Protein AF-A0A177EKV1-F1 (afdb_monomer)

Nearest PDB structures (foldseek):
  8fbn-assembly1_E  TM=3.295E-01  e=5.746E+00  synthetic construct

Foldseek 3Di:
DPFDAFAADLVVRDTHQDDDPPVFAAFCLVVLVVLQCQQQQDPVVRWGHLPLQADADPLSVVLCVVHTHPLDDDFSLSSNSSSNQQWQQPDLLFFALDCPPVTRDGGFDFLLNSLVSCCSRGPVPPPLSVVLSVLLLCQQVVDQFRDPVNVVSNLVSSLCVSLSSHPDNQKHKDADDWGWDAGPSRGIGIFHAQPPWIWIWADPDPPDPWIKIKTWGGDDCPVVDSRHGTYIDIDIPCSVLVCVVDPVLVVLVVQLVVLVPPPDPVSVVSNLVSQAVNQSSCCSNPVDGDLLVVLLVVLVVPQQDCVSLVRSYDLVHLLSLLSNLLSNLVVCVPPDLVVLVVCALPRPSLVVNLVSCVVDPCVRPRNVVSNVNSCPQVVSCCRSHVPNPPVVVVVPPPPPPDDDDDDDD

Mean predicted aligned error: 9.79 Å

Secondary structure (DSSP, 8-state):
---PPPEEETTTTEEE------SS---HHHHHHHHHHHHHEETTTTEE--TTSSB--HHHHHHHHH---TTS---HHHHHHHHHHHTT-S-TTS-EEE-GGG--EEEPP-HHHHHHHHHHHHBTT-HHHHHHHHHHHHHHHT-SS--HHHHHHHHHHHHHHHHHH-SS--EEEEES-EEEEE-TTS-EEEEE-SSSPEEEEEESSTT-S-EEEEEE----TTS--TTPPPPEEEEE-HHHH--TT-HHHHHHHHHHHHTSS--SHHHHHHHHHHHHHHHHHHHHHHS----HHHHHHHHHTTSS-GGGGGGSS-TT-HHHHHHHHHHHHHHHTTS-HHHHHHH-TTSHHHHHHHHHHHTS-TTSHHHHHHHHTTTTTSSTTTTT-TTTTTTHHHHTSSSSSS-------

Sequence (409 aa):
SRGFMPLYNRKKDEFVDAKFDREDYIIIEPALLCLFFLFTFDSNTGRHDISHLPSPSKELKKFFAKYSDPLQVMDYTMHREWHRVVEDLPNKDISYCSNLFDSRNEIQFGLLNMIYVIREIAGKNDTELNEKIKSMESIIDSSKNISEPGKNSILMNIQEICTYLSKNKKIKIQCKSFFTKKLKNGLMDTSIYYSPTFQIIYKKKEKDAGSVVIELFGPNNEDGDPDHNGNIKCEVSENMLRNRDSVAKKTLRDIKKKYIEPKSYIGYIMRQYTDLYLNKISYAIKGKYRFTKRIQSILDSGYINPNGLLLCGNLETLQYKAEIIEIFLKKNQSYTESYRNAIGKNNPMVQFTRNLVGSVPINEYSVKEKFQSSGIYDGKYKDWYPWVEQDVSADTSDENSESSNSDSE

Radius of gyration: 25.05 Å; Cα contacts (8 Å, |Δi|>4): 564; chains: 1; bounding box: 74×49×74 Å

pLDDT: mean 80.66, std 15.41, range [30.34, 97.88]

Solvent-accessible surface area (backbone atoms only — not comparable to full-atom values): 23592 Å² total; per-residue (Å²): 128,96,64,65,72,65,48,46,31,60,93,77,73,42,71,48,81,65,96,62,94,61,87,80,55,39,65,52,65,63,54,53,51,56,47,49,54,56,25,19,36,32,85,86,82,64,30,50,51,66,88,80,36,83,41,60,29,74,52,50,50,54,45,46,72,75,62,26,56,78,80,59,77,88,38,67,64,55,51,58,59,47,43,63,50,69,36,40,57,101,50,86,81,47,38,41,75,37,71,60,93,93,24,42,36,60,62,40,76,24,62,54,34,52,48,45,51,49,31,61,38,30,25,64,85,36,64,73,59,51,52,43,49,51,54,40,49,57,49,55,73,71,34,83,70,68,49,72,71,50,50,52,50,42,51,50,37,53,36,50,48,54,28,64,56,16,69,50,62,50,52,45,70,47,67,83,56,68,47,65,45,73,45,85,77,66,49,74,35,38,41,50,39,48,73,56,45,40,35,43,37,38,34,91,42,93,86,46,90,28,36,40,36,40,35,40,28,20,40,72,75,85,76,73,57,89,83,50,28,30,47,77,48,79,47,64,37,62,67,63,68,62,48,84,76,28,70,67,58,48,52,37,51,51,53,31,62,75,24,69,78,47,90,45,73,68,30,47,53,52,28,45,52,30,54,47,52,53,32,47,52,39,22,76,68,65,80,46,72,67,42,64,69,52,51,49,56,54,58,68,72,68,53,74,67,57,69,63,61,69,66,55,57,60,78,84,37,56,68,54,45,42,51,52,45,25,54,53,41,58,72,54,60,84,52,52,72,70,55,55,62,68,57,36,65,81,30,51,41,50,42,51,48,41,51,52,51,70,72,44,70,55,83,37,66,50,45,32,65,68,38,51,86,32,53,71,78,66,65,83,46,38,84,66,45,64,71,73,58,63,72,56,66,64,76,65,64,77,80,75,83,82,85,87,86,86,89,86,132

Structure (mmCIF, N/CA/C/O backbone):
data_AF-A0A177EKV1-F1
#
_entry.id   AF-A0A177EKV1-F1
#
loop_
_atom_site.group_PDB
_atom_site.id
_atom_site.type_symbol
_atom_site.label_atom_id
_atom_site.label_alt_id
_atom_site.label_comp_id
_atom_site.label_asym_id
_atom_site.label_entity_id
_atom_site.label_seq_id
_atom_site.pdbx_PDB_ins_code
_atom_site.Cartn_x
_atom_site.Cartn_y
_atom_site.Cartn_z
_atom_site.occupancy
_atom_site.B_iso_or_equiv
_atom_site.auth_seq_id
_atom_site.auth_comp_id
_atom_site.auth_asym_id
_atom_site.auth_atom_id
_atom_site.pdbx_PDB_model_num
ATOM 1 N N . SER A 1 1 ? 0.338 11.867 -5.397 1.00 33.91 1 SER A N 1
ATOM 2 C CA . SER A 1 1 ? -0.257 12.440 -6.617 1.00 33.91 1 SER A CA 1
ATOM 3 C C . SER A 1 1 ? -1.756 12.362 -6.456 1.00 33.91 1 SER A C 1
ATOM 5 O O . SER A 1 1 ? -2.237 11.276 -6.159 1.00 33.91 1 SER A O 1
ATOM 7 N N . ARG A 1 2 ? -2.464 13.490 -6.579 1.00 42.97 2 ARG A N 1
ATOM 8 C CA . ARG A 1 2 ? -3.912 13.472 -6.821 1.00 42.97 2 ARG A CA 1
ATOM 9 C C . ARG A 1 2 ? -4.086 12.867 -8.205 1.00 42.97 2 ARG A C 1
ATOM 11 O O . ARG A 1 2 ? -3.442 13.327 -9.140 1.00 42.97 2 ARG A O 1
ATOM 18 N N . GLY A 1 3 ? -4.766 11.741 -8.282 1.00 49.38 3 GLY A N 1
ATOM 19 C CA . GLY A 1 3 ? -4.924 11.002 -9.518 1.00 49.38 3 GLY A CA 1
ATOM 20 C C . GLY A 1 3 ? -6.193 10.193 -9.409 1.00 49.38 3 GLY A C 1
ATOM 21 O O . GLY A 1 3 ? -6.426 9.547 -8.388 1.00 49.38 3 GLY A O 1
ATOM 22 N N . PHE A 1 4 ? -7.002 10.271 -10.453 1.00 62.47 4 PHE A N 1
ATOM 23 C CA . PHE A 1 4 ? -8.220 9.501 -10.615 1.00 62.47 4 PHE A CA 1
ATOM 24 C C . PHE A 1 4 ? -7.896 8.013 -10.417 1.00 62.47 4 PHE A C 1
ATOM 26 O O . PHE A 1 4 ? -7.052 7.451 -11.117 1.00 62.47 4 PHE A O 1
ATOM 33 N N . MET A 1 5 ? -8.510 7.378 -9.421 1.00 73.56 5 MET A N 1
ATOM 34 C CA . MET A 1 5 ? -8.426 5.929 -9.254 1.00 73.56 5 MET A CA 1
ATOM 35 C C . MET A 1 5 ? -9.727 5.318 -9.778 1.00 73.56 5 MET A C 1
ATOM 37 O O . MET A 1 5 ? -10.796 5.813 -9.401 1.00 73.56 5 MET A O 1
ATOM 41 N N . PRO A 1 6 ? -9.678 4.282 -10.628 1.00 74.31 6 PRO A N 1
ATOM 42 C CA . PRO A 1 6 ? -10.875 3.572 -11.041 1.00 74.31 6 PRO A CA 1
ATOM 43 C C . PRO A 1 6 ? -11.509 2.892 -9.828 1.00 74.31 6 PRO A C 1
ATOM 45 O O . PRO A 1 6 ? -10.824 2.534 -8.866 1.00 74.31 6 PRO A O 1
ATOM 48 N N . LEU A 1 7 ? -12.827 2.730 -9.874 1.00 78.94 7 LEU A N 1
ATOM 49 C CA . LEU A 1 7 ? -13.596 2.102 -8.802 1.00 78.94 7 LEU A CA 1
ATOM 50 C C . LEU A 1 7 ? -13.485 0.582 -8.907 1.00 78.94 7 LEU A C 1
ATOM 52 O O . LEU A 1 7 ? -13.603 0.045 -10.008 1.00 78.94 7 LEU A O 1
ATOM 56 N N . TYR A 1 8 ? -13.296 -0.124 -7.793 1.00 85.44 8 TYR A N 1
ATOM 57 C CA . TYR A 1 8 ? -13.267 -1.584 -7.804 1.00 85.44 8 TYR A CA 1
ATOM 58 C C . TYR A 1 8 ? -14.633 -2.196 -7.471 1.00 85.44 8 TYR A C 1
ATOM 60 O O . TYR A 1 8 ? -15.162 -2.045 -6.372 1.00 85.44 8 TYR A O 1
ATOM 68 N N . ASN A 1 9 ? -15.178 -2.986 -8.396 1.00 83.62 9 ASN A N 1
ATOM 69 C CA . ASN A 1 9 ? -16.368 -3.790 -8.151 1.00 83.62 9 ASN A CA 1
ATOM 70 C C . ASN A 1 9 ? -15.964 -5.202 -7.707 1.00 83.62 9 ASN A C 1
ATOM 72 O O . ASN A 1 9 ? -15.544 -6.032 -8.519 1.00 83.62 9 ASN A O 1
ATOM 76 N N . ARG A 1 10 ? -16.139 -5.513 -6.416 1.00 88.25 10 ARG A N 1
ATOM 77 C CA . ARG A 1 10 ? -15.738 -6.814 -5.860 1.00 88.25 10 ARG A CA 1
ATOM 78 C C . ARG A 1 10 ? -16.600 -7.971 -6.361 1.00 88.25 10 ARG A C 1
ATOM 80 O O . ARG A 1 10 ? -16.092 -9.083 -6.481 1.00 88.25 10 ARG A O 1
ATOM 87 N N . LYS A 1 11 ? -17.883 -7.739 -6.663 1.00 85.94 11 LYS A N 1
ATOM 88 C CA . LYS A 1 11 ? -18.795 -8.786 -7.169 1.00 85.94 11 LYS A CA 1
ATOM 89 C C . LYS A 1 11 ? -18.383 -9.282 -8.555 1.00 85.94 11 LYS A C 1
ATOM 91 O O . LYS A 1 11 ? -18.498 -10.473 -8.827 1.00 85.94 11 LYS A O 1
ATOM 96 N N . LYS A 1 12 ? -17.921 -8.371 -9.412 1.00 86.75 12 LYS A N 1
ATOM 97 C CA . LYS A 1 12 ? -17.488 -8.664 -10.785 1.00 86.75 12 LYS A CA 1
ATOM 98 C C . LYS A 1 12 ? -15.976 -8.890 -10.918 1.00 86.75 12 LYS A C 1
ATOM 100 O O . LYS A 1 12 ? -15.526 -9.355 -11.957 1.00 86.75 12 LYS A O 1
ATOM 105 N N . ASP A 1 13 ? -15.211 -8.596 -9.866 1.00 87.50 13 ASP A N 1
ATOM 106 C CA . ASP A 1 13 ? -13.741 -8.601 -9.849 1.00 87.50 13 ASP A CA 1
ATOM 107 C C . ASP A 1 13 ? -13.113 -7.715 -10.943 1.00 87.50 13 ASP A C 1
ATOM 109 O O . ASP A 1 13 ? -12.067 -8.036 -11.513 1.00 87.50 13 ASP A O 1
ATOM 113 N N . GLU A 1 14 ? -13.742 -6.571 -11.220 1.00 86.12 14 GLU A N 1
ATOM 114 C CA . GLU A 1 14 ? -13.343 -5.643 -12.280 1.00 86.12 14 GLU A CA 1
ATOM 115 C C . GLU A 1 14 ? -13.196 -4.209 -11.765 1.00 86.12 14 GLU A C 1
ATOM 117 O O . GLU A 1 14 ? -13.757 -3.835 -10.733 1.00 86.12 14 GLU A O 1
ATOM 122 N N . PHE A 1 15 ? -12.427 -3.408 -12.499 1.00 83.81 15 PHE A N 1
ATOM 123 C CA . PHE A 1 15 ? -12.353 -1.969 -12.287 1.00 83.81 15 PHE A CA 1
ATOM 124 C C . PHE A 1 15 ? -13.282 -1.272 -13.272 1.00 83.81 15 PHE A C 1
ATOM 126 O O . PHE A 1 15 ? -13.261 -1.584 -14.460 1.00 83.81 15 PHE A O 1
ATOM 133 N N . VAL A 1 16 ? -14.076 -0.333 -12.770 1.00 79.00 16 VAL A N 1
ATOM 134 C CA . VAL A 1 16 ? -14.963 0.498 -13.580 1.00 79.00 16 VAL A CA 1
ATOM 135 C C . VAL A 1 16 ? -14.207 1.771 -13.940 1.00 79.00 16 VAL A C 1
ATOM 137 O O . VAL A 1 16 ? -13.865 2.570 -13.062 1.00 79.00 16 VAL A O 1
ATOM 140 N N . ASP A 1 17 ? -13.919 1.922 -15.232 1.00 71.19 17 ASP A N 1
ATOM 141 C CA . ASP A 1 17 ? -13.313 3.121 -15.800 1.00 71.19 17 ASP A CA 1
ATOM 142 C C . ASP A 1 17 ? -14.410 4.153 -16.045 1.00 71.19 17 ASP A C 1
ATOM 144 O O . ASP A 1 17 ? -15.169 4.073 -17.007 1.00 71.19 17 ASP A O 1
ATOM 148 N N . ALA A 1 18 ? -14.554 5.080 -15.109 1.00 63.03 18 ALA A N 1
ATOM 149 C CA . ALA A 1 18 ? -15.446 6.209 -15.269 1.00 63.03 18 ALA A CA 1
ATOM 150 C C . ALA A 1 18 ? -14.742 7.472 -14.774 1.00 63.03 18 ALA A C 1
ATOM 152 O O . ALA A 1 18 ? -14.060 7.481 -13.741 1.00 63.03 18 ALA A O 1
ATOM 153 N N . LYS A 1 19 ? -14.876 8.535 -15.568 1.00 57.53 19 LYS A N 1
ATOM 154 C CA . LYS A 1 19 ? -14.321 9.853 -15.281 1.00 57.53 19 LYS A CA 1
ATOM 155 C C . LYS A 1 19 ? -15.137 10.472 -14.147 1.00 57.53 19 LYS A C 1
ATOM 157 O O . LYS A 1 19 ? -16.243 10.950 -14.366 1.00 57.53 19 LYS A O 1
ATOM 162 N N . PHE A 1 20 ? -14.602 10.429 -12.932 1.00 58.38 20 PHE A N 1
ATOM 163 C CA . PHE A 1 20 ? -15.187 11.121 -11.785 1.00 58.38 20 PHE A CA 1
ATOM 164 C C . PHE A 1 20 ? -14.245 12.216 -11.339 1.00 58.38 20 PHE A C 1
ATOM 166 O O . PHE A 1 20 ? -13.149 11.890 -10.883 1.00 58.38 20 PHE A O 1
ATOM 173 N N . ASP A 1 21 ? -14.679 13.472 -11.404 1.00 50.47 21 ASP A N 1
ATOM 174 C CA . ASP A 1 21 ? -13.998 14.573 -10.727 1.00 50.47 21 ASP A CA 1
ATOM 175 C C . ASP A 1 21 ? -14.014 14.308 -9.219 1.00 50.47 21 ASP A C 1
ATOM 177 O O . ASP A 1 21 ? -14.941 14.646 -8.492 1.00 50.47 21 ASP A O 1
ATOM 181 N N . ARG A 1 22 ? -12.965 13.632 -8.743 1.00 52.59 22 ARG A N 1
ATOM 182 C CA . ARG A 1 22 ? -12.623 13.528 -7.321 1.00 52.59 22 ARG A CA 1
ATOM 183 C C . ARG A 1 22 ? -11.670 14.659 -6.939 1.00 52.59 22 ARG A C 1
ATOM 185 O O . ARG A 1 22 ? -10.729 14.433 -6.179 1.00 52.59 22 ARG A O 1
ATOM 192 N N . GLU A 1 23 ? -11.829 15.839 -7.539 1.00 42.94 23 GLU A N 1
ATOM 193 C CA . GLU A 1 23 ? -10.913 16.963 -7.314 1.00 42.94 23 GLU A CA 1
ATOM 194 C C . GLU A 1 23 ? -10.961 17.458 -5.857 1.00 42.94 23 GLU A C 1
ATOM 196 O O . GLU A 1 23 ? -9.945 17.952 -5.354 1.00 42.94 23 GLU A O 1
ATOM 201 N N . ASP A 1 24 ? -12.058 17.164 -5.147 1.00 41.19 24 ASP A N 1
ATOM 202 C CA . ASP A 1 24 ? -12.333 17.716 -3.819 1.00 41.19 24 ASP A CA 1
ATOM 203 C C . ASP A 1 24 ? -12.223 16.707 -2.650 1.00 41.19 24 ASP A C 1
ATOM 205 O O . ASP A 1 24 ? -11.981 17.095 -1.508 1.00 41.19 24 ASP A O 1
ATOM 209 N N . TYR A 1 25 ? -12.271 15.390 -2.890 1.00 50.91 25 TYR A N 1
ATOM 210 C CA . TYR A 1 25 ? -12.388 14.400 -1.804 1.00 50.91 25 TYR A CA 1
ATOM 211 C C . TYR A 1 25 ? -11.079 13.665 -1.498 1.00 50.91 25 TYR A C 1
ATOM 213 O O . TYR A 1 25 ? -10.443 13.059 -2.366 1.00 50.91 25 TYR A O 1
ATOM 221 N N . ILE A 1 26 ? -10.670 13.659 -0.227 1.00 52.62 26 ILE A N 1
ATOM 222 C CA . ILE A 1 26 ? -9.514 12.873 0.208 1.00 52.62 26 ILE A CA 1
ATOM 223 C C . ILE A 1 26 ? -9.880 11.413 0.450 1.00 52.62 26 ILE A C 1
ATOM 225 O O . ILE A 1 26 ? -10.879 11.063 1.059 1.00 52.62 26 ILE A O 1
ATOM 229 N N . ILE A 1 27 ? -8.994 10.543 -0.011 1.00 68.19 27 ILE A N 1
ATOM 230 C CA . ILE A 1 27 ? -9.183 9.102 -0.076 1.00 68.19 27 ILE A CA 1
ATOM 231 C C . ILE A 1 27 ? -8.614 8.483 1.218 1.00 68.19 27 ILE A C 1
ATOM 233 O O . ILE A 1 27 ? -7.426 8.638 1.516 1.00 68.19 27 ILE A O 1
ATOM 237 N N . ILE A 1 28 ? -9.441 7.787 2.003 1.00 80.94 28 ILE A N 1
ATOM 238 C CA . ILE A 1 28 ? -9.045 7.081 3.242 1.00 80.94 28 ILE A CA 1
ATOM 239 C C . ILE A 1 28 ? -8.180 5.857 2.937 1.00 80.94 28 ILE A C 1
ATOM 241 O O . ILE A 1 28 ? -7.329 5.443 3.728 1.00 80.94 28 ILE A O 1
ATOM 245 N N . GLU A 1 29 ? -8.346 5.314 1.742 1.00 87.19 29 GLU A N 1
ATOM 246 C CA . GLU A 1 29 ? -7.673 4.144 1.222 1.00 87.19 29 GLU A CA 1
ATOM 247 C C . GLU A 1 29 ? -6.134 4.328 1.261 1.00 87.19 29 GLU A C 1
ATOM 249 O O . GLU A 1 29 ? -5.471 3.500 1.889 1.00 87.19 29 GLU A O 1
ATOM 254 N N . PRO A 1 30 ? -5.519 5.416 0.742 1.00 82.38 30 PRO A N 1
ATOM 255 C CA . PRO A 1 30 ? -4.112 5.746 0.974 1.00 82.38 30 PRO A CA 1
ATOM 256 C C . PRO A 1 30 ? -3.667 5.817 2.442 1.00 82.38 30 PRO A C 1
ATOM 258 O O . PRO A 1 30 ? -2.562 5.360 2.739 1.00 82.38 30 PRO A O 1
ATOM 261 N N . ALA A 1 31 ? -4.475 6.351 3.371 1.00 83.06 31 ALA A N 1
ATOM 262 C CA . ALA A 1 31 ? -4.112 6.341 4.798 1.00 83.06 31 ALA A CA 1
ATOM 263 C C . ALA A 1 31 ? -4.023 4.916 5.329 1.00 83.06 31 ALA A C 1
ATOM 265 O O . ALA A 1 31 ? -3.062 4.577 6.022 1.00 83.06 31 ALA A O 1
ATOM 266 N N . LEU A 1 32 ? -5.004 4.081 4.982 1.00 91.69 32 LEU A N 1
ATOM 267 C CA . LEU A 1 32 ? -4.995 2.671 5.342 1.00 91.69 32 LEU A CA 1
ATOM 268 C C . LEU A 1 32 ? -3.767 1.970 4.744 1.00 91.69 32 LEU A C 1
ATOM 270 O O . LEU A 1 32 ? -3.116 1.206 5.449 1.00 91.69 32 LEU A O 1
ATOM 274 N N . LEU A 1 33 ? -3.369 2.283 3.507 1.00 91.75 33 LEU A N 1
ATOM 275 C CA . LEU A 1 33 ? -2.145 1.732 2.913 1.00 91.75 33 LEU A CA 1
ATOM 276 C C . LEU A 1 33 ? -0.897 2.113 3.721 1.00 91.75 33 LEU A C 1
ATOM 278 O O . LEU A 1 33 ? -0.105 1.244 4.092 1.00 91.75 33 LEU A O 1
ATOM 282 N N . CYS A 1 34 ? -0.731 3.400 4.043 1.00 87.88 34 CYS A N 1
ATOM 283 C CA . CYS A 1 34 ? 0.380 3.864 4.876 1.00 87.88 34 CYS A CA 1
ATOM 284 C C . CYS A 1 34 ? 0.379 3.184 6.254 1.00 87.88 34 CYS A C 1
ATOM 286 O O . CYS A 1 34 ? 1.433 2.767 6.736 1.00 87.88 34 CYS A O 1
ATOM 288 N N . LEU A 1 35 ? -0.796 3.019 6.865 1.00 91.19 35 LEU A N 1
ATOM 289 C CA . LEU A 1 35 ? -0.960 2.315 8.134 1.00 91.19 35 LEU A CA 1
ATOM 290 C C . LEU A 1 35 ? -0.526 0.857 8.051 1.00 91.19 35 LEU A C 1
ATOM 292 O O . LEU A 1 35 ? 0.246 0.399 8.890 1.00 91.19 35 LEU A O 1
ATOM 296 N N . PHE A 1 36 ? -0.961 0.137 7.021 1.00 94.75 36 PHE A N 1
ATOM 297 C CA . PHE A 1 36 ? -0.573 -1.254 6.831 1.00 94.75 36 PHE A CA 1
ATOM 298 C C . PHE A 1 36 ? 0.917 -1.402 6.544 1.00 94.75 36 PHE A C 1
ATOM 300 O O . PHE A 1 36 ? 1.527 -2.355 7.030 1.00 94.75 36 PHE A O 1
ATOM 307 N N . PHE A 1 37 ? 1.553 -0.455 5.852 1.00 91.94 37 PHE A N 1
ATOM 308 C CA . PHE A 1 37 ? 3.011 -0.454 5.754 1.00 91.94 37 PHE A CA 1
ATOM 309 C C . PHE A 1 37 ? 3.686 -0.309 7.120 1.00 91.94 37 PHE A C 1
ATOM 311 O O . PHE A 1 37 ? 4.661 -1.015 7.373 1.00 91.94 37 PHE A O 1
ATOM 318 N N . LEU A 1 38 ? 3.156 0.515 8.029 1.00 90.75 38 LEU A N 1
ATOM 319 C CA . LEU A 1 38 ? 3.673 0.599 9.399 1.00 90.75 38 LEU A CA 1
ATOM 320 C C . LEU A 1 38 ? 3.415 -0.681 10.203 1.00 90.75 38 LEU A C 1
ATOM 322 O O . LEU A 1 38 ? 4.320 -1.156 10.888 1.00 90.75 38 LEU A O 1
ATOM 326 N N . PHE A 1 39 ? 2.214 -1.257 10.104 1.00 94.44 39 PHE A N 1
ATOM 327 C CA . PHE A 1 39 ? 1.842 -2.461 10.849 1.00 94.44 39 PHE A CA 1
ATOM 328 C C . PHE A 1 39 ? 2.654 -3.686 10.439 1.00 94.44 39 PHE A C 1
ATOM 330 O O . PHE A 1 39 ? 2.922 -4.561 11.258 1.00 94.44 39 PHE A O 1
ATOM 337 N N . THR A 1 40 ? 3.050 -3.761 9.176 1.00 95.06 40 THR A N 1
ATOM 338 C CA . THR A 1 40 ? 3.695 -4.951 8.613 1.00 95.06 40 THR A CA 1
ATOM 339 C C . THR A 1 40 ? 5.206 -4.832 8.532 1.00 95.06 40 THR A C 1
ATOM 341 O O . THR A 1 40 ? 5.881 -5.834 8.328 1.00 95.06 40 THR A O 1
ATOM 344 N N . PHE A 1 41 ? 5.776 -3.635 8.682 1.00 91.75 41 PHE A N 1
ATOM 345 C CA . PHE A 1 41 ? 7.217 -3.463 8.547 1.00 91.75 41 PHE A CA 1
ATOM 346 C C . PHE A 1 41 ? 7.981 -4.161 9.680 1.00 91.75 41 PHE A C 1
ATOM 348 O O . PHE A 1 41 ? 7.934 -3.758 10.846 1.00 91.75 41 PHE A O 1
ATOM 355 N N . ASP A 1 42 ? 8.756 -5.179 9.318 1.00 88.94 42 ASP A N 1
ATOM 356 C CA . ASP A 1 42 ? 9.686 -5.845 10.210 1.00 88.94 42 ASP A CA 1
ATOM 357 C C . ASP A 1 42 ? 11.066 -5.188 10.112 1.00 88.94 42 ASP A C 1
ATOM 359 O O . ASP A 1 42 ? 11.789 -5.290 9.119 1.00 88.94 42 ASP A O 1
ATOM 363 N N . SER A 1 43 ? 11.463 -4.528 11.197 1.00 81.75 43 SER A N 1
ATOM 364 C CA . SER A 1 43 ? 12.748 -3.838 11.272 1.00 81.75 43 SER A CA 1
ATOM 365 C C . SER A 1 43 ? 13.967 -4.770 11.297 1.00 81.75 43 SER A C 1
ATOM 367 O O . SER A 1 43 ? 15.078 -4.286 11.068 1.00 81.75 43 SER A O 1
ATOM 369 N N . ASN A 1 44 ? 13.774 -6.065 11.580 1.00 82.50 44 ASN A N 1
ATOM 370 C CA . ASN A 1 44 ? 14.842 -7.065 11.611 1.00 82.50 44 ASN A CA 1
ATOM 371 C C . ASN A 1 44 ? 15.172 -7.558 10.201 1.00 82.50 44 ASN A C 1
ATOM 373 O O . ASN A 1 44 ? 16.338 -7.574 9.812 1.00 82.50 44 ASN A O 1
ATOM 377 N N . THR A 1 45 ? 14.150 -7.924 9.425 1.00 85.44 45 THR A N 1
ATOM 378 C CA . THR A 1 45 ? 14.315 -8.368 8.031 1.00 85.44 45 THR A CA 1
ATOM 379 C C . THR A 1 45 ? 14.384 -7.206 7.039 1.00 85.44 45 THR A C 1
ATOM 381 O O . THR A 1 45 ? 14.886 -7.374 5.927 1.00 85.44 45 THR A O 1
ATOM 384 N N . GLY A 1 46 ? 13.906 -6.020 7.429 1.00 82.81 46 GLY A N 1
ATOM 385 C CA . GLY A 1 46 ? 13.806 -4.855 6.553 1.00 82.81 46 GLY A CA 1
ATOM 386 C C . GLY A 1 46 ? 12.766 -5.038 5.448 1.00 82.81 46 GLY A C 1
ATOM 387 O O . GLY A 1 46 ? 12.938 -4.476 4.369 1.00 82.81 46 GLY A O 1
ATOM 388 N N . ARG A 1 47 ? 11.733 -5.855 5.687 1.00 89.31 47 ARG A N 1
ATOM 389 C CA . ARG A 1 47 ? 10.651 -6.167 4.742 1.00 89.31 47 ARG A CA 1
ATOM 390 C C . ARG A 1 47 ? 9.293 -6.102 5.426 1.00 89.31 47 ARG A C 1
ATOM 392 O O . ARG A 1 47 ? 9.212 -6.090 6.651 1.00 89.31 47 ARG A O 1
ATOM 399 N N . HIS A 1 48 ? 8.234 -6.068 4.625 1.00 93.19 48 HIS A N 1
ATOM 400 C CA . HIS A 1 48 ? 6.882 -6.241 5.141 1.00 93.19 48 HIS A CA 1
ATOM 401 C C . HIS A 1 48 ? 6.581 -7.721 5.393 1.00 93.19 48 HIS A C 1
ATOM 403 O O . HIS A 1 48 ? 6.855 -8.574 4.548 1.00 93.19 48 HIS A O 1
ATOM 409 N N . ASP A 1 49 ? 6.005 -7.998 6.556 1.00 94.25 49 ASP A N 1
ATOM 410 C CA . ASP A 1 49 ? 5.557 -9.303 7.015 1.00 94.25 49 ASP A CA 1
ATOM 411 C C . ASP A 1 49 ? 4.155 -9.168 7.625 1.00 94.25 49 ASP A C 1
ATOM 413 O O . ASP A 1 49 ? 3.880 -8.253 8.399 1.00 94.25 49 ASP A O 1
ATOM 417 N N . ILE A 1 50 ? 3.265 -10.082 7.252 1.00 96.75 50 ILE A N 1
ATOM 418 C CA . ILE A 1 50 ? 1.871 -10.133 7.709 1.00 96.75 50 ILE A CA 1
ATOM 419 C C . ILE A 1 50 ? 1.590 -11.359 8.581 1.00 96.75 50 ILE A C 1
ATOM 421 O O . ILE A 1 50 ? 0.445 -11.567 8.975 1.00 96.75 50 ILE A O 1
ATOM 425 N N . SER A 1 51 ? 2.595 -12.193 8.874 1.00 95.25 51 SER A N 1
ATOM 426 C CA . SER A 1 51 ? 2.402 -13.468 9.575 1.00 95.25 51 SER A CA 1
ATOM 427 C C . SER A 1 51 ? 1.879 -13.313 11.005 1.00 95.25 51 SER A C 1
ATOM 429 O O . SER A 1 51 ? 1.402 -14.281 11.586 1.00 95.25 51 SER A O 1
ATOM 431 N N . HIS A 1 52 ? 2.026 -12.125 11.597 1.00 95.56 52 HIS A N 1
ATOM 432 C CA . HIS A 1 52 ? 1.540 -11.802 12.940 1.00 95.56 52 HIS A CA 1
ATOM 433 C C . HIS A 1 52 ? 0.104 -11.273 12.953 1.00 95.56 52 HIS A C 1
ATOM 435 O O . HIS A 1 52 ? -0.446 -11.106 14.037 1.00 95.56 52 HIS A O 1
ATOM 441 N N . LEU A 1 53 ? -0.488 -10.965 11.793 1.00 97.06 53 LEU A N 1
ATOM 442 C CA . LEU A 1 53 ? -1.877 -10.518 11.732 1.00 97.06 53 LEU A CA 1
ATOM 443 C C . LEU A 1 53 ? -2.812 -11.704 12.040 1.00 97.06 53 LEU A C 1
ATOM 445 O O . LEU A 1 53 ? -2.587 -12.786 11.492 1.00 97.06 53 LEU A O 1
ATOM 449 N N . PRO A 1 54 ? -3.872 -11.526 12.854 1.00 96.00 54 PRO A N 1
ATOM 450 C CA . PRO A 1 54 ? -4.715 -12.640 13.302 1.00 96.00 54 PRO A CA 1
ATOM 451 C C . PRO A 1 54 ? -5.410 -13.398 12.167 1.00 96.00 54 PRO A C 1
ATOM 453 O O . PRO A 1 54 ? -5.450 -14.626 12.150 1.00 96.00 54 PRO A O 1
ATOM 456 N N . SER A 1 55 ? -5.981 -12.668 11.206 1.00 95.81 55 SER A N 1
ATOM 457 C CA . SER A 1 55 ? -6.747 -13.247 10.100 1.00 95.81 55 SER A CA 1
ATOM 458 C C . SER A 1 55 ? -6.668 -12.366 8.844 1.00 95.81 55 SER A C 1
ATOM 460 O O . SER A 1 55 ? -7.678 -11.779 8.442 1.00 95.81 55 SER A O 1
ATOM 462 N N . PRO A 1 56 ? -5.492 -12.264 8.194 1.00 96.94 56 PRO A N 1
ATOM 463 C CA . PRO A 1 56 ? -5.335 -11.474 6.980 1.00 96.94 56 PRO A CA 1
ATOM 464 C C . PRO A 1 56 ? -6.161 -12.044 5.818 1.00 96.94 56 PRO A C 1
ATOM 466 O O . PRO A 1 56 ? -6.115 -13.250 5.537 1.00 96.94 56 PRO A O 1
ATOM 469 N N . SER A 1 57 ? -6.886 -11.167 5.119 1.00 96.94 57 SER A N 1
ATOM 470 C CA . SER A 1 57 ? -7.716 -11.510 3.961 1.00 96.94 57 SER A CA 1
ATOM 471 C C . SER A 1 57 ? -6.880 -12.042 2.792 1.00 96.94 57 SER A C 1
ATOM 473 O O . SER A 1 57 ? -5.660 -11.857 2.719 1.00 96.94 57 SER A O 1
ATOM 475 N N . LYS A 1 58 ? -7.528 -12.733 1.849 1.00 96.12 58 LYS A N 1
ATOM 476 C CA . LYS A 1 58 ? -6.860 -13.280 0.657 1.00 96.12 58 LYS A CA 1
ATOM 477 C C . LYS A 1 58 ? -6.240 -12.163 -0.189 1.00 96.12 58 LYS A C 1
ATOM 479 O O . LYS A 1 58 ? -5.133 -12.317 -0.698 1.00 96.12 58 LYS A O 1
ATOM 484 N N . GLU A 1 59 ? -6.925 -11.039 -0.302 1.00 96.50 59 GLU A N 1
ATOM 485 C CA . GLU A 1 59 ? -6.538 -9.878 -1.093 1.00 96.50 59 GLU A CA 1
ATOM 486 C C . GLU A 1 59 ? -5.369 -9.152 -0.423 1.00 96.50 59 GLU A C 1
ATOM 488 O O . GLU A 1 59 ? -4.389 -8.843 -1.096 1.00 96.50 59 GLU A O 1
ATOM 493 N N . LEU A 1 60 ? -5.386 -9.016 0.910 1.00 97.50 60 LEU A N 1
ATOM 494 C CA . LEU A 1 60 ? -4.254 -8.486 1.675 1.00 97.50 60 LEU A CA 1
ATOM 495 C C . LEU A 1 60 ? -3.004 -9.374 1.536 1.00 97.50 60 LEU A C 1
ATOM 497 O O . LEU A 1 60 ? -1.898 -8.870 1.332 1.00 97.50 60 LEU A O 1
ATOM 501 N N . LYS A 1 61 ? -3.171 -10.705 1.584 1.00 97.44 61 LYS A N 1
ATOM 502 C CA . LYS A 1 61 ? -2.079 -11.669 1.350 1.00 97.44 61 LYS A CA 1
ATOM 503 C C . LYS A 1 61 ? -1.482 -11.523 -0.047 1.00 97.44 61 LYS A C 1
ATOM 505 O O . LYS A 1 61 ? -0.263 -11.466 -0.180 1.00 97.44 61 LYS A O 1
ATOM 510 N N . LYS A 1 62 ? -2.323 -11.443 -1.085 1.00 96.44 62 LYS A N 1
ATOM 511 C CA . LYS A 1 62 ? -1.878 -11.223 -2.472 1.00 96.44 62 LYS A CA 1
ATOM 512 C C . LYS A 1 62 ? -1.125 -9.900 -2.616 1.00 96.44 62 LYS A C 1
ATOM 514 O O . LYS A 1 62 ? -0.072 -9.875 -3.248 1.00 96.44 62 LYS A O 1
ATOM 519 N N . PHE A 1 63 ? -1.636 -8.836 -1.996 1.00 96.38 63 PHE A N 1
ATOM 520 C CA . PHE A 1 63 ? -1.006 -7.522 -2.015 1.00 96.38 63 PHE A CA 1
ATOM 521 C C . PHE A 1 63 ? 0.411 -7.581 -1.434 1.00 96.38 63 PHE A C 1
ATOM 523 O O . PHE A 1 63 ? 1.373 -7.272 -2.133 1.00 96.38 63 PHE A O 1
ATOM 530 N N . PHE A 1 64 ? 0.580 -8.069 -0.202 1.00 95.69 64 PHE A N 1
ATOM 531 C CA . PHE A 1 64 ? 1.902 -8.124 0.434 1.00 95.69 64 PHE A CA 1
ATOM 532 C C . PHE A 1 64 ? 2.838 -9.191 -0.149 1.00 95.69 64 PHE A C 1
ATOM 534 O O . PHE A 1 64 ? 4.054 -9.029 -0.073 1.00 95.69 64 PHE A O 1
ATOM 541 N N . ALA A 1 65 ? 2.316 -10.232 -0.807 1.00 94.19 65 ALA A N 1
ATOM 542 C CA . ALA A 1 65 ? 3.145 -11.145 -1.596 1.00 94.19 65 ALA A CA 1
ATOM 543 C C . ALA A 1 65 ? 3.821 -10.426 -2.779 1.00 94.19 65 ALA A C 1
ATOM 545 O O . ALA A 1 65 ? 4.977 -10.712 -3.091 1.00 94.19 65 ALA A O 1
ATOM 546 N N . LYS A 1 66 ? 3.123 -9.466 -3.406 1.00 91.38 66 LYS A N 1
ATOM 547 C CA . LYS A 1 66 ? 3.653 -8.641 -4.503 1.00 91.38 66 LYS A CA 1
ATOM 548 C C . LYS A 1 66 ? 4.477 -7.445 -4.004 1.00 91.38 66 LYS A C 1
ATOM 550 O O . LYS A 1 66 ? 5.504 -7.132 -4.598 1.00 91.38 66 LYS A O 1
ATOM 555 N N . TYR A 1 67 ? 4.053 -6.804 -2.916 1.00 90.50 67 TYR A N 1
ATOM 556 C CA . TYR A 1 67 ? 4.560 -5.512 -2.434 1.00 90.50 67 TYR A CA 1
ATOM 557 C C . TYR A 1 67 ? 5.2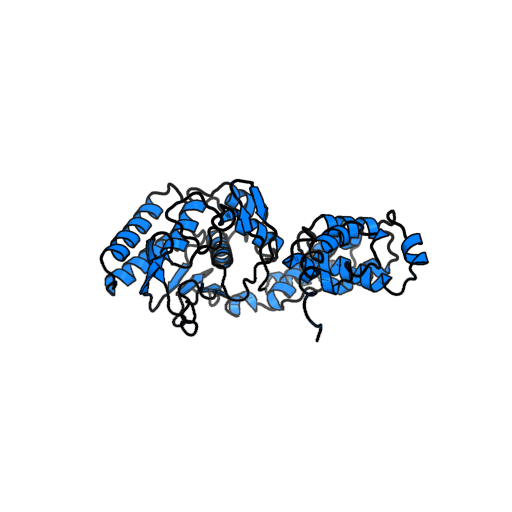59 -5.615 -1.063 1.00 90.50 67 TYR A C 1
ATOM 559 O O . TYR A 1 67 ? 4.955 -4.867 -0.136 1.00 90.50 67 TYR A O 1
ATOM 567 N N . SER A 1 68 ? 6.202 -6.554 -0.910 1.00 87.44 68 SER A N 1
ATOM 568 C CA . SER A 1 68 ? 6.943 -6.751 0.355 1.00 87.44 68 SER A CA 1
ATOM 569 C C . SER A 1 68 ? 8.224 -5.912 0.496 1.00 87.44 68 SER A C 1
ATOM 571 O O . SER A 1 68 ? 8.756 -5.801 1.605 1.00 87.44 68 SER A O 1
ATOM 573 N N . ASP A 1 69 ? 8.738 -5.331 -0.599 1.00 83.88 69 ASP A N 1
ATOM 574 C CA . ASP A 1 69 ? 9.930 -4.466 -0.595 1.00 83.88 69 ASP A CA 1
ATOM 575 C C . ASP A 1 69 ? 9.547 -3.033 -0.173 1.00 83.88 69 ASP A C 1
ATOM 577 O O . ASP A 1 69 ? 8.869 -2.344 -0.938 1.00 83.88 69 ASP A O 1
ATOM 581 N N . PRO A 1 70 ? 10.019 -2.526 0.981 1.00 78.94 70 PRO A N 1
ATOM 582 C CA . PRO A 1 70 ? 9.698 -1.175 1.452 1.00 78.94 70 PRO A CA 1
ATOM 583 C C . PRO A 1 70 ? 10.308 -0.062 0.585 1.00 78.94 70 PRO A C 1
ATOM 585 O O . PRO A 1 70 ? 9.959 1.105 0.739 1.00 78.94 70 PRO A O 1
ATOM 588 N N . LEU A 1 71 ? 11.256 -0.386 -0.304 1.00 75.19 71 LEU A N 1
ATOM 589 C CA . LEU A 1 71 ? 11.810 0.559 -1.279 1.00 75.19 71 LEU A CA 1
ATOM 590 C C . LEU A 1 71 ? 11.059 0.534 -2.614 1.00 75.19 71 LEU A C 1
ATOM 592 O O . LEU A 1 71 ? 11.490 1.189 -3.573 1.00 75.19 71 LEU A O 1
ATOM 596 N N . GLN A 1 72 ? 9.987 -0.251 -2.717 1.00 77.50 72 GLN A N 1
ATOM 597 C CA . GLN A 1 72 ? 9.103 -0.194 -3.863 1.00 77.50 72 GLN A CA 1
ATOM 598 C C . GLN A 1 72 ? 8.345 1.128 -3.853 1.00 77.50 72 GLN A C 1
ATOM 600 O O . GLN A 1 72 ? 7.863 1.597 -2.827 1.00 77.50 72 GLN A O 1
ATOM 605 N N . VAL A 1 73 ? 8.277 1.757 -5.019 1.00 73.19 73 VAL A N 1
ATOM 606 C CA . VAL A 1 73 ? 7.614 3.047 -5.141 1.00 73.19 73 VAL A CA 1
ATOM 607 C C . VAL A 1 73 ? 6.113 2.848 -5.182 1.00 73.19 73 VAL A C 1
ATOM 609 O O . VAL A 1 73 ? 5.619 2.031 -5.957 1.00 73.19 73 VAL A O 1
ATOM 612 N N . MET A 1 74 ? 5.425 3.614 -4.338 1.00 77.88 74 MET A N 1
ATOM 613 C CA . MET A 1 74 ? 3.979 3.757 -4.367 1.00 77.88 74 MET A CA 1
ATOM 614 C C . MET A 1 74 ? 3.604 4.481 -5.655 1.00 77.88 74 MET A C 1
ATOM 616 O O . MET A 1 74 ? 3.833 5.682 -5.801 1.00 77.88 74 MET A O 1
ATOM 620 N N . ASP A 1 75 ? 3.110 3.722 -6.620 1.00 77.69 75 ASP A N 1
ATOM 621 C CA . ASP A 1 75 ? 2.663 4.224 -7.905 1.00 77.69 75 ASP A CA 1
ATOM 622 C C . ASP A 1 75 ? 1.191 3.884 -8.134 1.00 77.69 75 ASP A C 1
ATOM 624 O O . ASP A 1 75 ? 0.536 3.260 -7.297 1.00 77.69 75 ASP A O 1
ATOM 628 N N . TYR A 1 76 ? 0.671 4.313 -9.281 1.00 79.38 76 TYR A N 1
ATOM 629 C CA . TYR A 1 76 ? -0.707 4.054 -9.677 1.00 79.38 76 TYR A CA 1
ATOM 630 C C . TYR A 1 76 ? -1.093 2.575 -9.547 1.00 79.38 76 TYR A C 1
ATOM 632 O O . TYR A 1 76 ? -2.112 2.259 -8.944 1.00 79.38 76 TYR A O 1
ATOM 640 N N . THR A 1 77 ? -0.245 1.669 -10.041 1.00 83.50 77 THR A N 1
ATOM 641 C CA . THR A 1 77 ? -0.496 0.225 -10.011 1.00 83.50 77 THR A CA 1
ATOM 642 C C . THR A 1 77 ? -0.640 -0.289 -8.582 1.00 83.50 77 THR A C 1
ATOM 644 O O . THR A 1 77 ? -1.555 -1.056 -8.294 1.00 83.50 77 THR A O 1
ATOM 647 N N . MET A 1 78 ? 0.244 0.131 -7.670 1.00 87.94 78 MET A N 1
ATOM 648 C CA . MET A 1 78 ? 0.145 -0.249 -6.260 1.00 87.94 78 MET A CA 1
ATOM 649 C C . MET A 1 78 ? -1.138 0.286 -5.621 1.00 87.94 78 MET A C 1
ATOM 651 O O . MET A 1 78 ? -1.809 -0.456 -4.911 1.00 87.94 78 MET A O 1
ATOM 655 N N . HIS A 1 79 ? -1.493 1.546 -5.876 1.00 86.00 79 HIS A N 1
ATOM 656 C CA . HIS A 1 79 ? -2.736 2.107 -5.357 1.00 86.00 79 HIS A CA 1
ATOM 657 C C . HIS A 1 79 ? -3.955 1.359 -5.909 1.00 86.00 79 HIS A C 1
ATOM 659 O O . HIS A 1 79 ? -4.786 0.919 -5.126 1.00 86.00 79 HIS A O 1
ATOM 665 N N . ARG A 1 80 ? -4.021 1.097 -7.215 1.00 85.94 80 ARG A N 1
ATOM 666 C CA . ARG A 1 80 ? -5.106 0.328 -7.840 1.00 85.94 80 ARG A CA 1
ATOM 667 C C . ARG A 1 80 ? -5.277 -1.050 -7.194 1.00 85.94 80 ARG A C 1
ATOM 669 O O . ARG A 1 80 ? -6.375 -1.419 -6.793 1.00 85.94 80 ARG A O 1
ATOM 676 N N . GLU A 1 81 ? -4.186 -1.786 -6.992 1.00 90.75 81 GLU A N 1
ATOM 677 C CA . GLU A 1 81 ? -4.228 -3.075 -6.285 1.00 90.75 81 GLU A CA 1
ATOM 678 C C . GLU A 1 81 ? -4.588 -2.939 -4.799 1.00 90.75 81 GLU A C 1
ATOM 680 O O . GLU A 1 81 ? -5.175 -3.854 -4.227 1.00 90.75 81 GLU A O 1
ATOM 685 N N . TRP A 1 82 ? -4.272 -1.811 -4.162 1.00 92.81 82 TRP A N 1
ATOM 686 C CA . TRP A 1 82 ? -4.701 -1.538 -2.793 1.00 92.81 82 TRP A CA 1
ATOM 687 C C . TRP A 1 82 ? -6.210 -1.293 -2.696 1.00 92.81 82 TRP A C 1
ATOM 689 O O . TRP A 1 82 ? -6.842 -1.809 -1.778 1.00 92.81 82 TRP A O 1
ATOM 699 N N . HIS A 1 83 ? -6.814 -0.591 -3.657 1.00 90.12 83 HIS A N 1
ATOM 700 C CA . HIS A 1 83 ? -8.269 -0.396 -3.703 1.00 90.12 83 HIS A CA 1
ATOM 701 C C . HIS A 1 83 ? -9.013 -1.745 -3.734 1.00 90.12 83 HIS A C 1
ATOM 703 O O . HIS A 1 83 ? -9.939 -1.958 -2.955 1.00 90.12 83 HIS A O 1
ATOM 709 N N . ARG A 1 84 ? -8.500 -2.738 -4.476 1.00 92.25 84 ARG A N 1
ATOM 710 C CA . ARG A 1 84 ? -8.997 -4.132 -4.444 1.00 92.25 84 ARG A CA 1
ATOM 711 C C . ARG A 1 84 ? -8.982 -4.763 -3.039 1.00 92.25 84 ARG A C 1
ATOM 713 O O . ARG A 1 84 ? -9.780 -5.660 -2.749 1.00 92.25 84 ARG A O 1
ATOM 720 N N . VAL A 1 85 ? -8.091 -4.331 -2.146 1.00 95.56 85 VAL A N 1
ATOM 721 C CA . VAL A 1 85 ? -8.019 -4.824 -0.759 1.00 95.56 85 VAL A CA 1
ATOM 722 C C . VAL A 1 85 ? -9.123 -4.225 0.112 1.00 95.56 85 VAL A C 1
ATOM 724 O O . VAL A 1 85 ? -9.673 -4.956 0.931 1.00 95.56 85 VAL A O 1
ATOM 727 N N . VAL A 1 86 ? -9.453 -2.941 -0.055 1.00 93.81 86 VAL A N 1
ATOM 728 C CA . VAL A 1 86 ? -10.256 -2.171 0.919 1.00 93.81 86 VAL A CA 1
ATOM 729 C C . VAL A 1 86 ? -11.644 -1.736 0.430 1.00 93.81 86 VAL A C 1
ATOM 731 O O . VAL A 1 86 ? -12.515 -1.456 1.254 1.00 93.81 86 VAL A O 1
ATOM 734 N N . GLU A 1 87 ? -11.890 -1.708 -0.879 1.00 90.00 87 GLU A N 1
ATOM 735 C CA . GLU A 1 87 ? -13.183 -1.306 -1.452 1.00 90.00 87 GLU A CA 1
ATOM 736 C C . GLU A 1 87 ? -14.193 -2.460 -1.497 1.00 90.00 87 GLU A C 1
ATOM 738 O O . GLU A 1 87 ? -13.828 -3.641 -1.515 1.00 90.00 87 GLU A O 1
ATOM 743 N N . ASP A 1 88 ? -15.481 -2.113 -1.483 1.00 90.00 88 ASP A N 1
ATOM 744 C CA . ASP A 1 88 ? -16.628 -3.023 -1.542 1.00 90.00 88 ASP A CA 1
ATOM 745 C C . ASP A 1 88 ? -16.505 -4.254 -0.623 1.00 90.00 88 ASP A C 1
ATOM 747 O O . ASP A 1 88 ? -16.767 -5.399 -0.998 1.00 90.00 88 ASP A O 1
ATOM 751 N N . LEU A 1 89 ? -16.048 -4.041 0.613 1.00 92.88 89 LEU A N 1
ATOM 752 C CA . LEU A 1 89 ? -15.849 -5.108 1.594 1.00 92.88 89 LEU A CA 1
ATOM 753 C C . LEU A 1 89 ? -17.194 -5.610 2.125 1.00 92.88 89 LEU A C 1
ATOM 755 O O . LEU A 1 89 ? -18.029 -4.787 2.497 1.00 92.88 89 LEU A O 1
ATOM 759 N N . PRO A 1 90 ? -17.451 -6.929 2.222 1.00 90.50 90 PRO A N 1
ATOM 760 C CA . PRO A 1 90 ? -18.754 -7.502 2.591 1.00 90.50 90 PRO A CA 1
ATOM 761 C C . PRO A 1 90 ? -19.054 -7.398 4.101 1.00 90.50 90 PRO A C 1
ATOM 763 O O . PRO A 1 90 ? -19.395 -8.379 4.761 1.00 90.50 90 PRO A O 1
ATOM 766 N N . ASN A 1 91 ? -18.918 -6.195 4.650 1.00 92.69 91 ASN A N 1
ATOM 767 C CA . ASN A 1 91 ? -19.266 -5.820 6.005 1.00 92.69 91 ASN A CA 1
ATOM 768 C C . ASN A 1 91 ? -20.236 -4.629 5.949 1.00 92.69 91 ASN A C 1
ATOM 770 O O . ASN A 1 91 ? -19.951 -3.626 5.295 1.00 92.69 91 ASN A O 1
ATOM 774 N N . LYS A 1 92 ? -21.394 -4.771 6.597 1.00 92.31 92 LYS A N 1
ATOM 775 C CA . LYS A 1 92 ? -22.447 -3.743 6.663 1.00 92.31 92 LYS A CA 1
ATOM 776 C C . LYS A 1 92 ? -22.094 -2.592 7.612 1.00 92.31 92 LYS A C 1
ATOM 778 O O . LYS A 1 92 ? -22.657 -1.509 7.484 1.00 92.31 92 LYS A O 1
ATOM 783 N N . ASP A 1 93 ? -21.163 -2.837 8.532 1.00 94.50 93 ASP A N 1
ATOM 784 C CA . ASP A 1 93 ? -20.731 -1.862 9.530 1.00 94.50 93 ASP A CA 1
ATOM 785 C C . ASP A 1 93 ? -19.740 -0.851 8.924 1.00 94.50 93 ASP A C 1
ATOM 787 O O . ASP A 1 93 ? -19.495 0.203 9.502 1.00 94.50 93 ASP A O 1
ATOM 791 N N . ILE A 1 94 ? -19.223 -1.135 7.718 1.00 95.00 94 ILE A N 1
ATOM 792 C CA . ILE A 1 94 ? -18.410 -0.193 6.947 1.00 95.00 94 ILE A CA 1
ATOM 793 C C . ILE A 1 94 ? -19.329 0.738 6.148 1.00 95.00 94 ILE A C 1
ATOM 795 O O . ILE A 1 94 ? -20.112 0.285 5.308 1.00 95.00 94 ILE A O 1
ATOM 799 N N . SER A 1 95 ? -19.206 2.042 6.391 1.00 91.62 95 SER A N 1
ATOM 800 C CA . SER A 1 95 ? -19.892 3.086 5.631 1.00 91.62 95 SER A CA 1
ATOM 801 C C . SER A 1 95 ? -19.054 3.567 4.451 1.00 91.62 95 SER A C 1
ATOM 803 O O . SER A 1 95 ? -17.832 3.717 4.541 1.00 91.62 95 SER A O 1
ATOM 805 N N . TYR A 1 96 ? -19.744 3.876 3.363 1.00 88.38 96 TYR A N 1
ATOM 806 C CA . TYR A 1 96 ? -19.177 4.366 2.117 1.00 88.38 96 TYR A CA 1
ATOM 807 C C . TYR A 1 96 ? -19.906 5.650 1.708 1.00 88.38 96 TYR A C 1
ATOM 809 O O . TYR A 1 96 ? -21.111 5.780 1.940 1.00 88.38 96 TYR A O 1
ATOM 817 N N . CYS A 1 97 ? -19.183 6.608 1.126 1.00 79.38 97 CYS A N 1
ATOM 818 C CA . CYS A 1 97 ? -19.760 7.855 0.619 1.00 79.38 97 CYS A CA 1
ATOM 819 C C . CYS A 1 97 ? -20.613 7.612 -0.629 1.00 79.38 97 CYS A C 1
ATOM 821 O O . CYS A 1 97 ? -21.581 8.342 -0.861 1.00 79.38 97 CYS A O 1
ATOM 823 N N . SER A 1 98 ? -20.274 6.582 -1.407 1.00 70.19 98 SER A N 1
ATOM 824 C CA . SER A 1 98 ? -20.861 6.318 -2.710 1.00 70.19 98 SER A CA 1
ATOM 825 C C . SER A 1 98 ? -21.284 4.858 -2.866 1.00 70.19 98 SER A C 1
ATOM 827 O O . SER A 1 98 ? -20.520 3.928 -2.605 1.00 70.19 98 SER A O 1
ATOM 829 N N . ASN A 1 99 ? -22.516 4.675 -3.344 1.00 61.31 99 ASN A N 1
ATOM 830 C CA . ASN A 1 99 ? -23.080 3.384 -3.744 1.00 61.31 99 ASN A CA 1
ATOM 831 C C . ASN A 1 99 ? -23.394 3.390 -5.248 1.00 61.31 99 ASN A C 1
ATOM 833 O O . ASN A 1 99 ? -24.489 3.020 -5.672 1.00 61.31 99 ASN A O 1
ATOM 837 N N . LEU A 1 100 ? -22.460 3.887 -6.058 1.00 61.75 100 LEU A N 1
ATOM 838 C CA . LEU A 1 100 ? -22.602 3.916 -7.512 1.00 61.75 100 LEU A CA 1
ATOM 839 C C . LEU A 1 100 ? -22.421 2.507 -8.106 1.00 61.75 100 LEU A C 1
ATOM 841 O O . LEU A 1 100 ? -21.586 1.724 -7.648 1.00 61.75 100 LEU A O 1
ATOM 845 N N . PHE A 1 101 ? -23.190 2.187 -9.151 1.00 60.03 101 PHE A N 1
ATOM 846 C CA . PHE A 1 101 ? -23.070 0.943 -9.935 1.00 60.03 101 PHE A CA 1
ATOM 847 C C . PHE A 1 101 ? -23.094 -0.353 -9.099 1.00 60.03 101 PHE A C 1
ATOM 849 O O . PHE A 1 101 ? -22.325 -1.282 -9.357 1.00 60.03 101 PHE A O 1
ATOM 856 N N . ASP A 1 102 ? -23.941 -0.409 -8.063 1.00 66.31 102 ASP A N 1
ATOM 857 C CA . ASP A 1 102 ? -24.052 -1.541 -7.123 1.00 66.31 102 ASP A CA 1
ATOM 858 C C . ASP A 1 102 ? -22.740 -1.919 -6.405 1.00 66.31 102 ASP A C 1
ATOM 860 O O . ASP A 1 102 ? -22.608 -3.038 -5.880 1.00 66.31 102 ASP A O 1
ATOM 864 N N . SER A 1 103 ? -21.787 -0.981 -6.376 1.00 66.81 103 SER A N 1
ATOM 865 C CA . SER A 1 103 ? -20.479 -1.097 -5.736 1.00 66.81 103 SER A CA 1
ATOM 866 C C . SER A 1 103 ? -20.332 -0.061 -4.625 1.00 66.81 103 SER A C 1
ATOM 868 O O . SER A 1 103 ? -20.702 1.102 -4.781 1.00 66.81 103 SER A O 1
ATOM 870 N N . ARG A 1 104 ? -19.825 -0.509 -3.475 1.00 78.25 104 ARG A N 1
ATOM 871 C CA . ARG A 1 104 ? -19.584 0.341 -2.307 1.00 78.25 104 ARG A CA 1
ATOM 872 C C . ARG A 1 104 ? -18.148 0.831 -2.346 1.00 78.25 104 ARG A C 1
ATOM 874 O O . ARG A 1 104 ? -17.227 0.089 -2.001 1.00 78.25 104 ARG A O 1
ATOM 881 N N . ASN A 1 105 ? -17.978 2.068 -2.783 1.00 76.62 105 ASN A N 1
ATOM 882 C CA . ASN A 1 105 ? -16.668 2.671 -2.987 1.00 76.62 105 ASN A CA 1
ATOM 883 C C . ASN A 1 105 ? -16.560 3.963 -2.196 1.00 76.62 105 ASN A C 1
ATOM 885 O O . ASN A 1 105 ? -17.574 4.524 -1.786 1.00 76.62 105 ASN A O 1
ATOM 889 N N . GLU A 1 106 ? -15.326 4.428 -2.019 1.00 81.25 106 GLU A N 1
ATOM 890 C CA . GLU A 1 106 ? -15.013 5.603 -1.210 1.00 81.25 106 GLU A CA 1
ATOM 891 C C . GLU A 1 106 ? -15.435 5.411 0.248 1.00 81.25 106 GLU A C 1
ATOM 893 O O . GLU A 1 106 ? -16.561 5.689 0.663 1.00 81.25 106 GLU A O 1
ATOM 898 N N . ILE A 1 107 ? -14.508 4.888 1.042 1.00 87.94 107 ILE A N 1
ATOM 899 C CA . ILE A 1 107 ? -14.721 4.692 2.474 1.00 87.94 107 ILE A CA 1
ATOM 900 C C . ILE A 1 107 ? -15.004 6.052 3.118 1.00 87.94 107 ILE A C 1
ATOM 902 O O . ILE A 1 107 ? -14.174 6.962 3.068 1.00 87.94 107 ILE A O 1
ATOM 906 N N . GLN A 1 108 ? -16.165 6.184 3.762 1.00 86.88 108 GLN A N 1
ATOM 907 C CA . GLN A 1 108 ? -16.521 7.422 4.449 1.00 86.88 108 GLN A CA 1
ATOM 908 C C . GLN A 1 108 ? -15.586 7.638 5.642 1.00 86.88 108 GLN A C 1
ATOM 910 O O . GLN A 1 108 ? -15.368 6.727 6.443 1.00 86.88 108 GLN A O 1
ATOM 915 N N . PHE A 1 109 ? -15.036 8.839 5.805 1.00 84.75 109 PHE A N 1
ATOM 916 C CA . PHE A 1 109 ? -14.127 9.096 6.914 1.00 84.75 109 PHE A CA 1
ATOM 917 C C . PHE A 1 109 ? -14.831 8.970 8.268 1.00 84.75 109 PHE A C 1
ATOM 919 O O . PHE A 1 109 ? -15.863 9.595 8.509 1.00 84.75 109 PHE A O 1
ATOM 926 N N . GLY A 1 110 ? -14.213 8.225 9.174 1.00 89.00 110 GLY A N 1
ATOM 927 C CA . GLY A 1 110 ? -14.587 8.086 10.574 1.00 89.00 110 GLY A CA 1
ATOM 928 C C . GLY A 1 110 ? -13.596 7.143 11.244 1.00 89.00 110 GLY A C 1
ATOM 929 O O . GLY A 1 110 ? -13.145 6.181 10.614 1.00 89.00 110 GLY A O 1
ATOM 930 N N . LEU A 1 111 ? -13.165 7.443 12.473 1.00 91.56 111 LEU A N 1
ATOM 931 C CA . LEU A 1 111 ? -12.114 6.640 13.110 1.00 91.56 111 LEU A CA 1
ATOM 932 C C . LEU A 1 111 ? -12.598 5.204 13.346 1.00 91.56 111 LEU A C 1
ATOM 934 O O . LEU A 1 111 ? -11.839 4.271 13.095 1.00 91.56 111 LEU A O 1
ATOM 938 N N . LEU A 1 112 ? -13.853 5.011 13.765 1.00 94.94 112 LEU A N 1
ATOM 939 C CA . LEU A 1 112 ? -14.432 3.680 13.944 1.00 94.94 112 LEU A CA 1
ATOM 940 C C . LEU A 1 112 ? -14.629 2.987 12.590 1.00 94.94 112 LEU A C 1
ATOM 942 O O . LEU A 1 112 ? -14.275 1.816 12.462 1.00 94.94 112 LEU A O 1
ATOM 946 N N . ASN A 1 113 ? -15.085 3.702 11.558 1.00 94.56 113 ASN A N 1
ATOM 947 C CA . ASN A 1 113 ? -15.217 3.151 10.209 1.00 94.56 113 ASN A CA 1
ATOM 948 C C . ASN A 1 113 ? -13.874 2.652 9.647 1.00 94.56 113 ASN A C 1
ATOM 950 O O . ASN A 1 113 ? -13.791 1.555 9.093 1.00 94.56 113 ASN A O 1
ATOM 954 N N . MET A 1 114 ? -12.783 3.398 9.860 1.00 94.00 114 MET A N 1
ATOM 955 C CA . MET A 1 114 ? -11.429 2.945 9.511 1.00 94.00 114 MET A CA 1
ATOM 956 C C . MET A 1 114 ? -11.041 1.668 10.267 1.00 94.00 114 MET A C 1
ATOM 958 O O . MET A 1 114 ? -10.459 0.755 9.675 1.00 94.00 114 MET A O 1
ATOM 962 N N . ILE A 1 115 ? -11.375 1.574 11.558 1.00 96.88 115 ILE A N 1
ATOM 963 C CA . ILE A 1 115 ? -11.143 0.361 12.350 1.00 96.88 115 ILE A CA 1
ATOM 964 C C . ILE A 1 115 ? -11.975 -0.816 11.820 1.00 96.88 115 ILE A C 1
ATOM 966 O O . ILE A 1 115 ? -11.449 -1.927 11.761 1.00 96.88 115 ILE A O 1
ATOM 970 N N . TYR A 1 116 ? -13.213 -0.605 11.360 1.00 97.50 116 TYR A N 1
ATOM 971 C CA . TYR A 1 116 ? -14.006 -1.666 10.729 1.00 97.50 116 TYR A CA 1
ATOM 972 C C . TYR A 1 116 ? -13.361 -2.215 9.462 1.00 97.50 116 TYR A C 1
ATOM 974 O O . TYR A 1 116 ? -13.339 -3.434 9.268 1.00 97.50 116 TYR A O 1
ATOM 982 N N . VAL A 1 117 ? -12.788 -1.342 8.633 1.00 97.19 117 VAL A N 1
ATOM 983 C CA . VAL A 1 117 ? -12.037 -1.754 7.441 1.00 97.19 117 VAL A CA 1
ATOM 984 C C . VAL A 1 117 ? -10.807 -2.570 7.842 1.00 97.19 117 VAL A C 1
ATOM 986 O O . VAL A 1 117 ? -10.609 -3.672 7.331 1.00 97.19 117 VAL A O 1
ATOM 989 N N . ILE A 1 118 ? -10.016 -2.079 8.805 1.00 97.56 118 ILE A N 1
ATOM 990 C CA . ILE A 1 118 ? -8.837 -2.785 9.338 1.00 97.56 118 ILE A CA 1
ATOM 991 C C . ILE A 1 118 ? -9.232 -4.166 9.879 1.00 97.56 118 ILE A C 1
ATOM 993 O O . ILE A 1 118 ? -8.586 -5.167 9.560 1.00 97.56 118 ILE A O 1
ATOM 997 N N . ARG A 1 119 ? -10.312 -4.236 10.661 1.00 97.31 119 ARG A N 1
ATOM 998 C CA . ARG A 1 119 ? -10.862 -5.476 11.211 1.00 97.31 119 ARG A CA 1
ATOM 999 C C . ARG A 1 119 ? -11.232 -6.451 10.114 1.00 97.31 119 ARG A C 1
ATOM 1001 O O . ARG A 1 119 ? -10.806 -7.601 10.166 1.00 97.31 119 ARG A O 1
ATOM 1008 N N . GLU A 1 120 ? -11.967 -6.002 9.107 1.00 97.81 120 GLU A N 1
ATOM 1009 C CA . GLU A 1 120 ? -12.425 -6.865 8.023 1.00 97.81 120 GLU A CA 1
ATOM 1010 C C . GLU A 1 120 ? -11.261 -7.494 7.241 1.00 97.81 120 GLU A C 1
ATOM 1012 O O . GLU A 1 120 ? -11.339 -8.667 6.873 1.00 97.81 120 GLU A O 1
ATOM 1017 N N . ILE A 1 121 ? -10.160 -6.760 7.035 1.00 97.81 121 ILE A N 1
ATOM 1018 C CA . ILE A 1 121 ? -9.040 -7.245 6.214 1.00 97.81 121 ILE A CA 1
ATOM 1019 C C . ILE A 1 121 ? -7.903 -7.909 6.999 1.00 97.81 121 ILE A C 1
ATOM 1021 O O . ILE A 1 121 ? -7.136 -8.656 6.395 1.00 97.81 121 ILE A O 1
ATOM 1025 N N . ALA A 1 122 ? -7.768 -7.663 8.307 1.00 97.00 122 ALA A N 1
ATOM 1026 C CA . ALA A 1 122 ? -6.643 -8.164 9.109 1.00 97.00 122 ALA A CA 1
ATOM 1027 C C . ALA A 1 122 ? -7.034 -9.059 10.295 1.00 97.00 122 ALA A C 1
ATOM 1029 O O . ALA A 1 122 ? -6.177 -9.788 10.798 1.00 97.00 122 ALA A O 1
ATOM 1030 N N . GLY A 1 123 ? -8.290 -9.032 10.750 1.00 93.81 123 GLY A N 1
ATOM 1031 C CA . GLY A 1 123 ? -8.672 -9.650 12.023 1.00 93.81 123 GLY A CA 1
ATOM 1032 C C . GLY A 1 123 ? -10.168 -9.898 12.191 1.00 93.81 123 GLY A C 1
ATOM 1033 O O . GLY A 1 123 ? -10.683 -9.742 13.291 1.00 93.81 123 GLY A O 1
ATOM 1034 N N . LYS A 1 124 ? -10.884 -10.280 11.124 1.00 92.44 124 LYS A N 1
ATOM 1035 C CA . LYS A 1 124 ? -12.360 -10.350 11.108 1.00 92.44 124 LYS A CA 1
ATOM 1036 C C . LYS A 1 124 ? -12.955 -11.111 12.302 1.00 92.44 124 LYS A C 1
ATOM 1038 O O . LYS A 1 124 ? -13.931 -10.670 12.906 1.00 92.44 124 LYS A O 1
ATOM 1043 N N . ASN A 1 125 ? -12.335 -12.227 12.669 1.00 92.12 125 ASN A N 1
ATOM 1044 C CA . ASN A 1 125 ? -12.799 -13.108 13.742 1.00 92.12 125 ASN A CA 1
ATOM 1045 C C . ASN A 1 125 ? -11.948 -13.005 15.019 1.00 92.12 125 ASN A C 1
ATOM 1047 O O . ASN A 1 125 ? -12.027 -13.886 15.867 1.00 92.12 125 ASN A O 1
ATOM 1051 N N . ASP A 1 126 ? -11.118 -11.970 15.147 1.00 96.94 126 ASP A N 1
ATOM 1052 C CA . ASP A 1 126 ? -10.229 -11.810 16.294 1.00 96.94 126 ASP A CA 1
ATOM 1053 C C . ASP A 1 126 ? -10.983 -11.278 17.520 1.00 96.94 126 ASP A C 1
ATOM 1055 O O . ASP A 1 126 ? -11.628 -10.229 17.460 1.00 96.94 126 ASP A O 1
ATOM 1059 N N . THR A 1 127 ? -10.943 -12.016 18.629 1.00 96.50 127 THR A N 1
ATOM 1060 C CA . THR A 1 127 ? -11.708 -11.677 19.839 1.00 96.50 127 THR A CA 1
ATOM 1061 C C . THR A 1 127 ? -11.232 -10.369 20.464 1.00 96.50 127 THR A C 1
ATOM 1063 O O . THR A 1 127 ? -12.058 -9.505 20.746 1.00 96.50 127 THR A O 1
ATOM 1066 N N . GLU A 1 128 ? -9.917 -10.194 20.620 1.00 94.81 128 GLU A N 1
ATOM 1067 C CA . GLU A 1 128 ? -9.327 -9.020 21.274 1.00 94.81 128 GLU A CA 1
ATOM 1068 C C . GLU A 1 128 ? -9.640 -7.734 20.494 1.00 94.81 128 GLU A C 1
ATOM 1070 O O . GLU A 1 128 ? -10.046 -6.722 21.071 1.00 94.81 128 GLU A O 1
ATOM 1075 N N . LEU A 1 129 ? -9.527 -7.781 19.165 1.00 96.25 129 LEU A N 1
ATOM 1076 C CA . LEU A 1 129 ? -9.901 -6.679 18.289 1.00 96.25 129 LEU A CA 1
ATOM 1077 C C . LEU A 1 129 ? -11.397 -6.343 18.402 1.00 96.25 129 LEU A C 1
ATOM 1079 O O . LEU A 1 129 ? -11.767 -5.178 18.554 1.00 96.25 129 LEU A O 1
ATOM 1083 N N . ASN A 1 130 ? -12.262 -7.360 18.339 1.00 96.88 130 ASN A N 1
ATOM 1084 C CA . ASN A 1 130 ? -13.712 -7.171 18.367 1.00 96.88 130 ASN A CA 1
ATOM 1085 C C . ASN A 1 130 ? -14.207 -6.653 19.734 1.00 96.88 130 ASN A C 1
ATOM 1087 O O . ASN A 1 130 ? -15.167 -5.888 19.777 1.00 96.88 130 ASN A O 1
ATOM 1091 N N . GLU A 1 131 ? -13.566 -7.018 20.848 1.00 97.56 131 GLU A N 1
ATOM 1092 C CA . GLU A 1 131 ? -13.882 -6.477 22.180 1.00 97.56 131 GLU A CA 1
ATOM 1093 C C . GLU A 1 131 ? -13.574 -4.978 22.286 1.00 97.56 131 GLU A C 1
ATOM 1095 O O . GLU A 1 131 ? -14.402 -4.207 22.777 1.00 97.56 131 GLU A O 1
ATOM 1100 N N . LYS A 1 132 ? -12.422 -4.540 21.764 1.00 97.88 132 LYS A N 1
ATOM 1101 C CA . LYS A 1 132 ? -12.051 -3.114 21.729 1.00 97.88 132 LYS A CA 1
ATOM 1102 C C . LYS A 1 132 ? -12.999 -2.305 20.846 1.00 97.88 132 LYS A C 1
ATOM 1104 O O . LYS A 1 132 ? -13.368 -1.190 21.208 1.00 97.88 132 LYS A O 1
ATOM 1109 N N . ILE A 1 133 ? -13.427 -2.872 19.716 1.00 97.44 133 ILE A N 1
ATOM 1110 C CA . ILE A 1 133 ? -14.428 -2.258 18.831 1.00 97.44 133 ILE A CA 1
ATOM 1111 C C . ILE A 1 133 ? -15.755 -2.066 19.569 1.00 97.44 133 ILE A C 1
ATOM 1113 O O . ILE A 1 133 ? -16.237 -0.940 19.638 1.00 97.44 133 ILE A O 1
ATOM 1117 N N . LYS A 1 134 ? -16.275 -3.110 20.224 1.00 97.19 134 LYS A N 1
ATOM 1118 C CA . LYS A 1 134 ? -17.515 -3.029 21.020 1.00 97.19 134 LYS A CA 1
ATOM 1119 C C . LYS A 1 134 ? -17.443 -2.001 22.146 1.00 97.19 134 LYS A C 1
ATOM 1121 O O . LYS A 1 134 ? -18.419 -1.310 22.427 1.00 97.19 134 LYS A O 1
ATOM 1126 N N . SER A 1 135 ? -16.284 -1.890 22.796 1.00 96.62 135 SER A N 1
ATOM 1127 C CA . SER A 1 135 ? -16.035 -0.859 23.808 1.00 96.62 135 SER A CA 1
ATOM 1128 C C . SER A 1 135 ? -16.176 0.550 23.217 1.00 96.62 135 SER A C 1
ATOM 1130 O O . SER A 1 135 ? -16.853 1.397 23.798 1.00 96.62 135 SER A O 1
ATOM 1132 N N . MET A 1 136 ? -15.610 0.793 22.028 1.00 96.06 136 MET A N 1
ATOM 1133 C CA . MET A 1 136 ? -15.765 2.070 21.322 1.00 96.06 136 MET A CA 1
ATOM 1134 C C . MET A 1 136 ? -17.215 2.337 20.904 1.00 96.06 136 MET A C 1
ATOM 1136 O O . MET A 1 136 ? -17.701 3.437 21.159 1.00 96.06 136 MET A O 1
ATOM 1140 N N . GLU A 1 137 ? -17.912 1.349 20.330 1.00 95.56 137 GLU A N 1
ATOM 1141 C CA . GLU A 1 137 ? -19.333 1.456 19.956 1.00 95.56 137 GLU A CA 1
ATOM 1142 C C . GLU A 1 137 ? -20.189 1.891 21.147 1.00 95.56 137 GLU A C 1
ATOM 1144 O O . GLU A 1 137 ? -20.879 2.906 21.084 1.00 95.56 137 GLU A O 1
ATOM 1149 N N . SER A 1 138 ? -20.067 1.190 22.280 1.00 94.50 138 SER A N 1
ATOM 1150 C CA . SER A 1 138 ? -20.846 1.496 23.482 1.00 94.50 138 SER A CA 1
ATOM 1151 C C . SER A 1 138 ? -20.629 2.926 23.978 1.00 94.50 138 SER A C 1
ATOM 1153 O O . SER A 1 138 ? -21.559 3.527 24.513 1.00 94.50 138 SER A O 1
ATOM 1155 N N . ILE A 1 139 ? -19.418 3.475 23.837 1.00 94.25 139 ILE A N 1
ATOM 1156 C CA . ILE A 1 139 ? -19.125 4.859 24.226 1.00 94.25 139 ILE A CA 1
ATOM 1157 C C . ILE A 1 139 ? -19.771 5.831 23.235 1.00 94.25 139 ILE A C 1
ATOM 1159 O O . ILE A 1 139 ? -20.401 6.800 23.661 1.00 94.25 139 ILE A O 1
ATOM 1163 N N . ILE A 1 140 ? -19.624 5.573 21.936 1.00 93.31 140 ILE A N 1
ATOM 1164 C CA . ILE A 1 140 ? -20.121 6.438 20.860 1.00 93.31 140 ILE A CA 1
ATOM 1165 C C . ILE A 1 140 ? -21.655 6.499 20.862 1.00 93.31 140 ILE A C 1
ATOM 1167 O O . ILE A 1 140 ? -22.219 7.585 20.734 1.00 93.31 140 ILE A O 1
ATOM 1171 N N . ASP A 1 141 ? -22.326 5.371 21.084 1.00 89.62 141 ASP A N 1
ATOM 1172 C CA . ASP A 1 141 ? -23.789 5.285 21.073 1.00 89.62 141 ASP A CA 1
ATOM 1173 C C . ASP A 1 141 ? -24.434 5.866 22.340 1.00 89.62 141 ASP A C 1
ATOM 1175 O O . ASP A 1 141 ? -25.586 6.303 22.317 1.00 89.62 141 ASP A O 1
ATOM 1179 N N . SER A 1 142 ? -23.701 5.908 23.458 1.00 83.94 142 SER A N 1
ATOM 1180 C CA . SER A 1 142 ? -24.246 6.336 24.753 1.00 83.94 142 SER A CA 1
ATOM 1181 C C . SER A 1 142 ? -24.575 7.831 24.850 1.00 83.94 142 SER A C 1
ATOM 1183 O O . SER A 1 142 ? -25.341 8.234 25.727 1.00 83.94 142 SER A O 1
ATOM 1185 N N . SER A 1 143 ? -24.005 8.682 23.988 1.00 71.44 143 SER A N 1
ATOM 1186 C CA . SER A 1 143 ? -24.220 10.130 24.046 1.00 71.44 143 SER A CA 1
ATOM 1187 C C . SER A 1 143 ? -23.862 10.823 22.737 1.00 71.44 143 SER A C 1
ATOM 1189 O O . SER A 1 143 ? -22.817 10.567 22.145 1.00 71.44 143 SER A O 1
ATOM 1191 N N . LYS A 1 144 ? -24.661 11.832 22.357 1.00 73.25 144 LYS A N 1
ATOM 1192 C CA . LYS A 1 144 ? -24.286 12.764 21.280 1.00 73.25 144 LYS A CA 1
ATOM 1193 C C . LYS A 1 144 ? -22.967 13.480 21.586 1.00 73.25 144 LYS A C 1
ATOM 1195 O O . LYS A 1 144 ? -22.188 13.720 20.677 1.00 73.25 144 LYS A O 1
ATOM 1200 N N . ASN A 1 145 ? -22.688 13.782 22.854 1.00 81.50 145 ASN A N 1
ATOM 1201 C CA . ASN A 1 145 ? -21.444 14.419 23.281 1.00 81.50 145 ASN A CA 1
ATOM 1202 C C . ASN A 1 145 ? -20.654 13.471 24.184 1.00 81.50 145 ASN A C 1
ATOM 1204 O O . ASN A 1 145 ? -21.011 13.263 25.346 1.00 81.50 145 ASN A O 1
ATOM 1208 N N . ILE A 1 146 ? -19.572 12.906 23.650 1.00 85.75 146 ILE A N 1
ATOM 1209 C CA . ILE A 1 146 ? -18.685 12.013 24.399 1.00 85.75 146 ILE A CA 1
ATOM 1210 C C . ILE A 1 146 ? -17.917 12.832 25.445 1.00 85.75 146 ILE A C 1
ATOM 1212 O O . ILE A 1 146 ? -17.282 13.840 25.122 1.00 85.75 146 ILE A O 1
ATOM 1216 N N . SER A 1 147 ? -17.968 12.385 26.700 1.00 89.25 147 SER A N 1
ATOM 1217 C CA . SER A 1 147 ? -17.211 12.976 27.806 1.00 89.25 147 SER A CA 1
ATOM 1218 C C . SER A 1 147 ? -15.701 12.790 27.616 1.00 89.25 147 SER A C 1
ATOM 1220 O O . SER A 1 147 ? -15.259 11.887 26.909 1.00 89.25 147 SER A O 1
ATOM 1222 N N . GLU A 1 148 ? -14.878 13.603 28.276 1.00 89.38 148 GLU A N 1
ATOM 1223 C CA . GLU A 1 148 ? -13.417 13.478 28.166 1.00 89.38 148 GLU A CA 1
ATOM 1224 C C . GLU A 1 148 ? -12.881 12.079 28.559 1.00 89.38 148 GLU A C 1
ATOM 1226 O O . GLU A 1 148 ? -12.064 11.526 27.820 1.00 89.38 148 GLU A O 1
ATOM 1231 N N . PRO A 1 149 ? -13.381 11.419 29.628 1.00 90.94 149 PRO A N 1
ATOM 1232 C CA . PRO A 1 149 ? -13.034 10.023 29.914 1.00 90.94 149 PRO A CA 1
ATOM 1233 C C . PRO A 1 149 ? -13.422 9.049 28.793 1.00 90.94 149 PRO A C 1
ATOM 1235 O O . PRO A 1 149 ? -12.666 8.124 28.488 1.00 90.94 149 PRO A O 1
ATOM 1238 N N . GLY A 1 150 ? -14.574 9.265 28.148 1.00 91.56 150 GLY A N 1
ATOM 1239 C CA . GLY A 1 150 ? -15.005 8.477 26.993 1.00 91.56 150 GLY A CA 1
ATOM 1240 C C . GLY A 1 150 ? -14.073 8.667 25.798 1.00 91.56 150 GLY A C 1
ATOM 1241 O O . GLY A 1 150 ? -13.659 7.690 25.175 1.00 91.56 150 GLY A O 1
ATOM 1242 N N . LYS A 1 151 ? -13.648 9.909 25.532 1.00 91.12 151 LYS A N 1
ATOM 1243 C CA . LYS A 1 151 ? -12.689 10.198 24.462 1.00 91.12 151 LYS A CA 1
ATOM 1244 C C . LYS A 1 151 ? -11.343 9.521 24.701 1.00 91.12 151 LYS A C 1
ATOM 1246 O O . LYS A 1 151 ? -10.807 8.887 23.795 1.00 91.12 151 LYS A O 1
ATOM 1251 N N . ASN A 1 152 ? -10.834 9.598 25.930 1.00 92.56 152 ASN A N 1
ATOM 1252 C CA . ASN A 1 152 ? -9.602 8.918 26.327 1.00 92.56 152 ASN A CA 1
ATOM 1253 C C . ASN A 1 152 ? -9.710 7.401 26.153 1.00 92.56 152 ASN A C 1
ATOM 1255 O O . ASN A 1 152 ? -8.780 6.775 25.651 1.00 92.56 152 ASN A O 1
ATOM 1259 N N . SER A 1 153 ? -10.857 6.818 26.502 1.00 94.62 153 SER A N 1
ATOM 1260 C CA . SER A 1 153 ? -11.099 5.380 26.348 1.00 94.62 153 SER A CA 1
ATOM 1261 C C . SER A 1 153 ? -11.110 4.954 24.875 1.00 94.62 153 SER A C 1
ATOM 1263 O O . SER A 1 153 ? -10.505 3.944 24.524 1.00 94.62 153 SER A O 1
ATOM 1265 N N . ILE A 1 154 ? -11.710 5.752 23.983 1.00 94.75 154 ILE A N 1
ATOM 1266 C CA . ILE A 1 154 ? -11.664 5.507 22.531 1.00 94.75 154 ILE A CA 1
ATOM 1267 C C . ILE A 1 154 ? -10.222 5.563 22.014 1.00 94.75 154 ILE A C 1
ATOM 1269 O O . ILE A 1 154 ? -9.787 4.653 21.311 1.00 94.75 154 ILE A O 1
ATOM 1273 N N . LEU A 1 155 ? -9.449 6.587 22.390 1.00 94.88 155 LEU A N 1
ATOM 1274 C CA . LEU A 1 155 ? -8.052 6.703 21.958 1.00 94.88 155 LEU A CA 1
ATOM 1275 C C . LEU A 1 155 ? -7.183 5.553 22.478 1.00 94.88 155 LEU A C 1
ATOM 1277 O O . LEU A 1 155 ? -6.322 5.073 21.741 1.00 94.88 155 LEU A O 1
ATOM 1281 N N . MET A 1 156 ? -7.423 5.085 23.705 1.00 96.19 156 MET A N 1
ATOM 1282 C CA . MET A 1 156 ? -6.756 3.905 24.258 1.00 96.19 156 MET A CA 1
ATOM 1283 C C . MET A 1 156 ? -7.097 2.639 23.469 1.00 96.19 156 MET A C 1
ATOM 1285 O O . MET A 1 156 ? -6.186 1.910 23.084 1.00 96.19 156 MET A O 1
ATOM 1289 N N . ASN A 1 157 ? -8.371 2.417 23.132 1.00 97.62 157 ASN A N 1
ATOM 1290 C CA . ASN A 1 157 ? -8.771 1.292 22.285 1.00 97.62 157 ASN A CA 1
ATOM 1291 C C . ASN A 1 157 ? -8.081 1.347 20.907 1.00 97.62 157 ASN A C 1
ATOM 1293 O O . ASN A 1 157 ? -7.510 0.350 20.467 1.00 97.62 157 ASN A O 1
ATOM 1297 N N . ILE A 1 158 ? -8.045 2.513 20.246 1.00 96.31 158 ILE A N 1
ATOM 1298 C CA . ILE A 1 158 ? -7.351 2.682 18.954 1.00 96.31 158 ILE A CA 1
ATOM 1299 C C . ILE A 1 158 ? -5.839 2.438 19.093 1.00 96.31 158 ILE A C 1
ATOM 1301 O O . ILE A 1 158 ? -5.232 1.783 18.240 1.00 96.31 158 ILE A O 1
ATOM 1305 N N . GLN A 1 159 ? -5.219 2.941 20.163 1.00 96.88 159 GLN A N 1
ATOM 1306 C CA . GLN A 1 159 ? -3.806 2.725 20.478 1.00 96.88 159 GLN A CA 1
ATOM 1307 C C . GLN A 1 159 ? -3.489 1.238 20.642 1.00 96.88 159 GLN A C 1
ATOM 1309 O O . GLN A 1 159 ? -2.496 0.755 20.094 1.00 96.88 159 GLN A O 1
ATOM 1314 N N . GLU A 1 160 ? -4.321 0.512 21.381 1.00 97.25 160 GLU A N 1
ATOM 1315 C CA . GLU A 1 160 ? -4.148 -0.914 21.623 1.00 97.25 160 GLU A CA 1
ATOM 1316 C C . GLU A 1 160 ? -4.343 -1.727 20.343 1.00 97.25 160 GLU A C 1
ATOM 1318 O O . GLU A 1 160 ? -3.508 -2.581 20.055 1.00 97.25 160 GLU A O 1
ATOM 1323 N N . ILE A 1 161 ? -5.349 -1.407 19.519 1.00 97.44 161 ILE A N 1
ATOM 1324 C CA . ILE A 1 161 ? -5.548 -2.032 18.201 1.00 97.44 161 ILE A CA 1
ATOM 1325 C C . ILE A 1 161 ? -4.317 -1.827 17.306 1.00 97.44 161 ILE A C 1
ATOM 1327 O O . ILE A 1 161 ? -3.772 -2.790 16.763 1.00 97.44 161 ILE A O 1
ATOM 1331 N N . CYS A 1 162 ? -3.837 -0.586 17.175 1.00 96.06 162 CYS A N 1
ATOM 1332 C CA . CYS A 1 162 ? -2.666 -0.273 16.353 1.00 96.06 162 CYS A CA 1
ATOM 1333 C C . CYS A 1 162 ? -1.406 -1.005 16.844 1.00 96.06 162 CYS A C 1
ATOM 1335 O O . CYS A 1 162 ? -0.639 -1.541 16.043 1.00 96.06 162 CYS A O 1
ATOM 1337 N N . THR A 1 163 ? -1.182 -1.054 18.160 1.00 95.69 163 THR A N 1
ATOM 1338 C CA . THR A 1 163 ? -0.050 -1.780 18.753 1.00 95.69 163 THR A CA 1
ATOM 1339 C C . THR A 1 163 ? -0.184 -3.289 18.551 1.00 95.69 163 THR A C 1
ATOM 1341 O O . THR A 1 163 ? 0.800 -3.960 18.227 1.00 95.69 163 THR A O 1
ATOM 1344 N N . TYR A 1 164 ? -1.387 -3.836 18.715 1.00 96.25 164 TYR A N 1
ATOM 1345 C CA . TYR A 1 164 ? -1.671 -5.256 18.554 1.00 96.25 164 TYR A CA 1
ATOM 1346 C C . TYR A 1 164 ? -1.369 -5.729 17.126 1.00 96.25 164 TYR A C 1
ATOM 1348 O O . TYR A 1 164 ? -0.570 -6.650 16.940 1.00 96.25 164 TYR A O 1
ATOM 1356 N N . LEU A 1 165 ? -1.885 -5.011 16.125 1.00 96.69 165 LEU A N 1
ATOM 1357 C CA . LEU A 1 165 ? -1.707 -5.333 14.705 1.00 96.69 165 LEU A CA 1
ATOM 1358 C C . LEU A 1 165 ? -0.310 -5.015 14.163 1.00 96.69 165 LEU A C 1
ATOM 1360 O O . LEU A 1 165 ? 0.059 -5.505 13.099 1.00 96.69 165 LEU A O 1
ATOM 1364 N N . SER A 1 166 ? 0.489 -4.212 14.864 1.00 95.00 166 SER A N 1
ATOM 1365 C CA . SER A 1 166 ? 1.824 -3.850 14.395 1.00 95.00 166 SER A CA 1
ATOM 1366 C C . SER A 1 166 ? 2.893 -4.875 14.760 1.00 95.00 166 SER A C 1
ATOM 1368 O O . SER A 1 166 ? 2.989 -5.316 15.906 1.00 95.0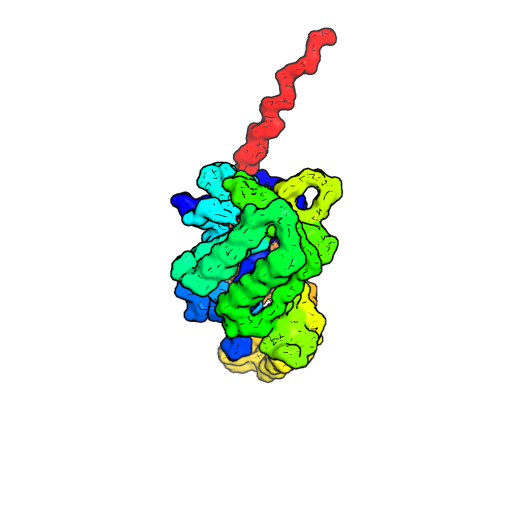0 166 SER A O 1
ATOM 1370 N N . LYS A 1 167 ? 3.783 -5.192 13.816 1.00 93.38 167 LYS A N 1
ATOM 1371 C CA . LYS A 1 167 ? 4.989 -5.990 14.062 1.00 93.38 167 LYS A CA 1
ATOM 1372 C C . LYS A 1 167 ? 5.905 -5.288 15.064 1.00 93.38 167 LYS A C 1
ATOM 1374 O O . LYS A 1 167 ? 6.434 -5.913 15.981 1.00 93.38 167 LYS A O 1
ATOM 1379 N N . ASN A 1 168 ? 6.056 -3.971 14.923 1.00 89.25 168 ASN A N 1
ATOM 1380 C CA . ASN A 1 168 ? 6.772 -3.135 15.878 1.00 89.25 168 ASN A CA 1
ATOM 1381 C C . ASN A 1 168 ? 5.782 -2.451 16.825 1.00 89.25 168 ASN A C 1
ATOM 1383 O O . ASN A 1 168 ? 5.026 -1.563 16.434 1.00 89.25 168 ASN A O 1
ATOM 1387 N N . LYS A 1 169 ? 5.848 -2.818 18.104 1.00 91.88 169 LYS A N 1
ATOM 1388 C CA . LYS A 1 169 ? 4.930 -2.343 19.147 1.00 91.88 169 LYS A CA 1
ATOM 1389 C C . LYS A 1 169 ? 5.113 -0.865 19.532 1.00 91.88 169 LYS A C 1
ATOM 1391 O O . LYS A 1 169 ? 4.358 -0.348 20.344 1.00 91.88 169 LYS A O 1
ATOM 1396 N N . LYS A 1 170 ? 6.095 -0.164 18.955 1.00 90.75 170 LYS A N 1
ATOM 1397 C CA . LYS A 1 170 ? 6.396 1.256 19.220 1.00 90.75 170 LYS A CA 1
ATOM 1398 C C . LYS A 1 170 ? 5.605 2.187 18.300 1.00 90.75 170 LYS A C 1
ATOM 1400 O O . LYS A 1 170 ? 6.182 2.964 17.533 1.00 90.75 170 LYS A O 1
ATOM 1405 N N . ILE A 1 171 ? 4.285 2.094 18.395 1.00 91.38 171 ILE A N 1
ATOM 1406 C CA . ILE A 1 171 ? 3.341 3.021 17.770 1.00 91.38 171 ILE A CA 1
ATOM 1407 C C . ILE A 1 171 ? 2.693 3.854 18.870 1.00 91.38 171 ILE A C 1
ATOM 1409 O O . ILE A 1 171 ? 2.372 3.328 19.931 1.00 91.38 171 ILE A O 1
ATOM 1413 N N . LYS A 1 172 ? 2.509 5.151 18.627 1.00 93.38 172 LYS A N 1
ATOM 1414 C CA . LYS A 1 172 ? 1.795 6.059 19.523 1.00 93.38 172 LYS A CA 1
ATOM 1415 C C . LYS A 1 172 ? 0.703 6.804 18.765 1.00 93.38 172 LYS A C 1
ATOM 1417 O O . LYS A 1 172 ? 0.978 7.375 17.715 1.00 93.38 172 LYS A O 1
ATOM 1422 N N . ILE A 1 173 ? -0.491 6.853 19.335 1.00 92.38 173 ILE A N 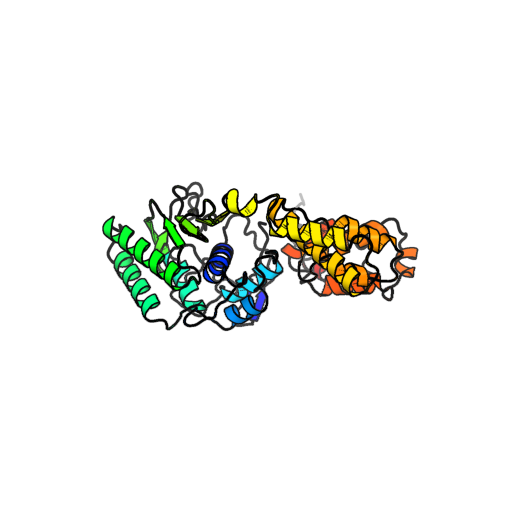1
ATOM 1423 C CA . ILE A 1 173 ? -1.621 7.644 18.859 1.00 92.38 173 ILE A CA 1
ATOM 1424 C C . ILE A 1 173 ? -1.675 8.959 19.634 1.00 92.38 173 ILE A C 1
ATOM 1426 O O . ILE A 1 173 ? -1.450 8.992 20.846 1.00 92.38 173 ILE A O 1
ATOM 1430 N N . GLN A 1 174 ? -1.938 10.060 18.934 1.00 90.94 174 GLN A N 1
ATOM 1431 C CA . GLN A 1 174 ? -2.199 11.361 19.543 1.00 90.94 174 GLN A CA 1
ATOM 1432 C C . GLN A 1 174 ? -3.363 12.035 18.829 1.00 90.94 174 GLN A C 1
ATOM 1434 O O . GLN A 1 174 ? -3.371 12.146 17.611 1.00 90.94 174 GLN A O 1
ATOM 1439 N N . CYS A 1 175 ? -4.338 12.509 19.592 1.00 88.69 175 CYS A N 1
ATOM 1440 C CA . CYS A 1 175 ? -5.450 13.291 19.075 1.00 88.69 175 CYS A CA 1
ATOM 1441 C C . CYS A 1 175 ? -5.899 14.237 20.179 1.00 88.69 175 CYS A C 1
ATOM 1443 O O . CYS A 1 175 ? -6.134 13.798 21.301 1.00 88.69 175 CYS A O 1
ATOM 1445 N N . LYS A 1 176 ? -5.985 15.534 19.881 1.00 81.94 176 LYS A N 1
ATOM 1446 C CA . LYS A 1 176 ? -6.383 16.535 20.883 1.00 81.94 176 LYS A CA 1
ATOM 1447 C C . LYS A 1 176 ? -7.900 16.669 21.000 1.00 81.94 176 LYS A C 1
ATOM 1449 O O . LYS A 1 176 ? -8.398 16.921 22.088 1.00 81.94 176 LYS A O 1
ATOM 1454 N N . SER A 1 177 ? -8.635 16.537 19.898 1.00 82.06 177 SER A N 1
ATOM 1455 C CA . SER A 1 177 ? -10.093 16.637 19.914 1.00 82.06 177 SER A CA 1
ATOM 1456 C C . SER A 1 177 ? -10.723 15.909 18.733 1.00 82.06 177 SER A C 1
ATOM 1458 O O . SER A 1 177 ? -10.180 15.871 17.633 1.00 82.06 177 SER A O 1
ATOM 1460 N N . PHE A 1 178 ? -11.895 15.339 18.985 1.00 88.06 178 PHE A N 1
ATOM 1461 C CA . PHE A 1 178 ? -12.775 14.735 17.994 1.00 88.06 178 PHE A CA 1
ATOM 1462 C C . PHE A 1 178 ? -14.227 14.881 18.464 1.00 88.06 178 PHE A C 1
ATOM 1464 O O . PHE A 1 178 ? -14.483 15.204 19.632 1.00 88.06 178 PHE A O 1
ATOM 1471 N N . PHE A 1 179 ? -15.165 14.687 17.547 1.00 86.38 179 PHE A N 1
ATOM 1472 C CA . PHE A 1 179 ? -16.604 14.829 17.757 1.00 86.38 179 PHE A CA 1
ATOM 1473 C C . PHE A 1 179 ? -17.347 13.636 17.157 1.00 86.38 179 PHE A C 1
ATOM 1475 O O . PHE A 1 179 ? -16.787 12.910 16.340 1.00 86.38 179 PHE A O 1
ATOM 1482 N N . THR A 1 180 ? -18.591 13.412 17.571 1.00 89.50 180 THR A N 1
ATOM 1483 C CA . THR A 1 180 ? -19.420 12.347 17.000 1.00 89.50 180 THR A CA 1
ATOM 1484 C C . THR A 1 180 ? -20.124 12.826 15.738 1.00 89.50 180 THR A C 1
ATOM 1486 O O . THR A 1 180 ? -20.523 13.986 15.633 1.00 89.50 180 THR A O 1
ATOM 1489 N N . LYS A 1 181 ? -20.317 11.929 14.779 1.00 87.88 181 LYS A N 1
ATOM 1490 C CA . LYS A 1 181 ? -21.154 12.178 13.607 1.00 87.88 181 LYS A CA 1
ATOM 1491 C C . LYS A 1 181 ? -21.922 10.927 13.222 1.00 87.88 181 LYS A C 1
ATOM 1493 O O . LYS A 1 181 ? -21.525 9.819 13.569 1.00 87.88 181 LYS A O 1
ATOM 1498 N N . LYS A 1 182 ? -23.008 11.116 12.480 1.00 89.62 182 LYS A N 1
ATOM 1499 C CA . LYS A 1 182 ? -23.755 10.022 11.865 1.00 89.62 182 LYS A CA 1
ATOM 1500 C C . LYS A 1 182 ? -23.215 9.775 10.457 1.00 89.62 182 LYS A C 1
ATOM 1502 O O . LYS A 1 182 ? -23.040 10.725 9.698 1.00 89.62 182 LYS A O 1
ATOM 1507 N N . LEU A 1 183 ? -22.944 8.519 10.128 1.00 88.62 183 LEU A N 1
ATOM 1508 C CA . LEU A 1 183 ? -22.505 8.077 8.806 1.00 88.62 183 LEU A CA 1
ATOM 1509 C C . LEU A 1 183 ? -23.700 7.859 7.862 1.00 88.62 183 LEU A C 1
ATOM 1511 O O . LEU A 1 183 ? -24.850 7.794 8.307 1.00 88.62 183 LEU A O 1
ATOM 1515 N N . LYS A 1 184 ? -23.440 7.688 6.557 1.00 87.50 184 LYS A N 1
ATOM 1516 C CA . LYS A 1 184 ? -24.486 7.440 5.542 1.00 87.50 184 LYS A CA 1
ATOM 1517 C C . LYS A 1 184 ? -25.280 6.161 5.795 1.00 87.50 184 LYS A C 1
ATOM 1519 O O . LYS A 1 184 ? -26.487 6.143 5.575 1.00 87.50 184 LYS A O 1
ATOM 1524 N N . ASN A 1 185 ? -24.635 5.111 6.305 1.00 89.25 185 ASN A N 1
ATOM 1525 C CA . ASN A 1 185 ? -25.319 3.874 6.702 1.00 89.25 185 ASN A CA 1
ATOM 1526 C C . ASN A 1 185 ? -26.138 4.010 8.006 1.00 89.25 185 ASN A C 1
ATOM 1528 O O . ASN A 1 185 ? -26.783 3.056 8.434 1.00 89.25 185 ASN A O 1
ATOM 1532 N N . GLY A 1 186 ? -26.127 5.188 8.635 1.00 89.50 186 GLY A N 1
ATOM 1533 C CA . GLY A 1 186 ? -26.899 5.511 9.826 1.00 89.50 186 GLY A CA 1
ATOM 1534 C C . GLY A 1 186 ? -26.207 5.217 11.156 1.00 89.50 186 GLY A C 1
ATOM 1535 O O . GLY A 1 186 ? -26.752 5.618 12.186 1.00 89.50 186 GLY A O 1
ATOM 1536 N N . LEU A 1 187 ? -25.034 4.578 11.145 1.00 91.81 187 LEU A N 1
ATOM 1537 C CA . LEU A 1 187 ? -24.241 4.324 12.348 1.00 91.81 187 LEU A CA 1
ATOM 1538 C C . LEU A 1 187 ? -23.605 5.613 12.880 1.00 91.81 187 LEU A C 1
ATOM 1540 O O . LEU A 1 187 ? -23.345 6.554 12.125 1.00 91.81 187 LEU A O 1
ATOM 1544 N N . MET A 1 188 ? -23.358 5.654 14.187 1.00 92.81 188 MET A N 1
ATOM 1545 C CA . MET A 1 188 ? -22.600 6.729 14.820 1.00 92.81 188 MET A CA 1
ATOM 1546 C C . MET A 1 188 ? -21.099 6.427 14.753 1.00 92.81 188 MET A C 1
ATOM 1548 O O . MET A 1 188 ? -20.667 5.289 14.904 1.00 92.81 188 MET A O 1
ATOM 1552 N N . ASP A 1 189 ? -20.295 7.463 14.537 1.00 92.50 189 ASP A N 1
ATOM 1553 C CA . ASP A 1 189 ? -18.834 7.391 14.472 1.00 92.50 189 ASP A CA 1
ATOM 1554 C C . ASP A 1 189 ? -18.223 8.663 15.078 1.00 92.50 189 ASP A C 1
ATOM 1556 O O . ASP A 1 189 ? -18.921 9.582 15.506 1.00 92.50 189 ASP A O 1
ATOM 1560 N N . THR A 1 190 ? -16.901 8.728 15.105 1.00 90.19 190 THR A N 1
ATOM 1561 C CA . THR A 1 190 ? -16.079 9.857 15.500 1.00 90.19 190 THR A CA 1
ATOM 1562 C C . THR A 1 190 ? -15.346 10.442 14.296 1.00 90.19 190 THR A C 1
ATOM 1564 O O . THR A 1 190 ? -14.724 9.740 13.499 1.00 90.19 190 THR A O 1
ATOM 1567 N N . SER A 1 191 ? -15.404 11.763 14.180 1.00 87.06 191 SER A N 1
ATOM 1568 C CA . SER A 1 191 ? -14.668 12.559 13.204 1.00 87.06 191 SER A CA 1
ATOM 1569 C C . SER A 1 191 ? -13.751 13.537 13.925 1.00 87.06 191 SER A C 1
ATOM 1571 O O . SER A 1 191 ? -13.965 13.875 15.088 1.00 87.06 191 SER A O 1
ATOM 1573 N N . ILE A 1 192 ? -12.726 14.010 13.232 1.00 84.81 192 ILE A N 1
ATOM 1574 C CA . ILE A 1 192 ? -11.748 14.959 13.770 1.00 84.81 192 ILE A CA 1
ATOM 1575 C C . ILE A 1 192 ? -11.945 16.332 13.131 1.00 84.81 192 ILE A C 1
ATOM 1577 O O . ILE A 1 192 ? -12.545 16.447 12.061 1.00 84.81 192 ILE A O 1
ATOM 1581 N N . TYR A 1 193 ? -11.449 17.371 13.795 1.00 81.69 193 TYR A N 1
ATOM 1582 C CA . TYR A 1 193 ? -11.402 18.719 13.233 1.00 81.69 193 TYR A CA 1
ATOM 1583 C C . TYR A 1 193 ? -10.221 18.844 12.260 1.00 81.69 193 TYR A C 1
ATOM 1585 O O . TYR A 1 193 ? -9.266 18.069 12.334 1.00 81.69 193 TYR A O 1
ATOM 1593 N N . TYR A 1 194 ? -10.253 19.829 11.358 1.00 76.38 194 TYR A N 1
ATOM 1594 C CA . TYR A 1 194 ? -9.113 20.107 10.474 1.00 76.38 194 TYR A CA 1
ATOM 1595 C C . TYR A 1 194 ? -7.818 20.364 11.260 1.00 76.38 194 TYR A C 1
ATOM 1597 O O . TYR A 1 194 ? -6.749 19.855 10.929 1.00 76.38 194 TYR A O 1
ATOM 1605 N N . SER A 1 195 ? -7.937 21.117 12.354 1.00 76.38 195 SER A N 1
ATOM 1606 C CA . SER A 1 195 ? -6.882 21.325 13.335 1.00 76.38 195 SER A CA 1
ATOM 1607 C C . SER A 1 195 ? -7.513 21.345 14.724 1.00 76.38 195 SER A C 1
ATOM 1609 O O . SER A 1 195 ? -8.507 22.050 14.920 1.00 76.38 195 SER A O 1
ATOM 1611 N N . PRO A 1 196 ? -6.975 20.602 15.703 1.00 72.44 196 PRO A N 1
ATOM 1612 C CA . PRO A 1 196 ? -5.753 19.786 15.663 1.00 72.44 196 PRO A CA 1
ATOM 1613 C C . PRO A 1 196 ? -5.922 18.413 14.984 1.00 72.44 196 PRO A C 1
ATOM 1615 O O . PRO A 1 196 ? -6.999 17.829 15.014 1.00 72.44 196 PRO A O 1
ATOM 1618 N N . THR A 1 197 ? -4.830 17.879 14.426 1.00 81.50 197 THR A N 1
ATOM 1619 C CA . THR A 1 197 ? -4.812 16.605 13.688 1.00 81.50 197 THR A CA 1
ATOM 1620 C C . THR A 1 197 ? -4.833 15.372 14.588 1.00 81.50 197 THR A C 1
ATOM 1622 O O . THR A 1 197 ? -4.442 15.408 15.761 1.00 81.50 197 THR A O 1
ATOM 1625 N N . PHE A 1 198 ? -5.248 14.250 14.001 1.00 87.00 198 PHE A N 1
ATOM 1626 C CA . PHE A 1 198 ? -5.015 12.920 14.551 1.00 87.00 198 PHE A CA 1
ATOM 1627 C C . PHE A 1 198 ? -3.684 12.393 14.018 1.00 87.00 198 PHE A C 1
ATOM 1629 O O . PHE A 1 198 ? -3.452 12.383 12.813 1.00 87.00 198 PHE A O 1
ATOM 1636 N N . GLN A 1 199 ? -2.803 11.952 14.907 1.00 90.56 199 GLN A N 1
ATOM 1637 C CA . GLN A 1 199 ? -1.449 11.536 14.569 1.00 90.56 199 GLN A CA 1
ATOM 1638 C C . GLN A 1 199 ? -1.188 10.091 14.979 1.00 90.56 199 GLN A C 1
ATOM 1640 O O . GLN A 1 199 ? -1.464 9.679 16.108 1.00 90.56 199 GLN A O 1
ATOM 1645 N N . ILE A 1 200 ? -0.559 9.350 14.073 1.00 90.19 200 ILE A N 1
ATOM 1646 C CA . ILE A 1 200 ? -0.031 8.008 14.303 1.00 90.19 200 ILE A CA 1
ATOM 1647 C C . ILE A 1 200 ? 1.480 8.082 14.154 1.00 90.19 200 ILE A C 1
ATOM 1649 O O . ILE A 1 200 ? 2.005 8.317 13.068 1.00 90.19 200 ILE A O 1
ATOM 1653 N N . ILE A 1 201 ? 2.183 7.900 15.263 1.00 90.56 201 ILE A N 1
ATOM 1654 C CA . ILE A 1 201 ? 3.624 8.096 15.365 1.00 90.56 201 ILE A CA 1
ATOM 1655 C C . ILE A 1 201 ? 4.291 6.736 15.513 1.00 90.56 201 ILE A C 1
ATOM 1657 O O . ILE A 1 201 ? 4.161 6.068 16.538 1.00 90.56 201 ILE A O 1
ATOM 1661 N N . TYR A 1 202 ? 5.061 6.350 14.508 1.00 88.88 202 TYR A N 1
ATOM 1662 C CA . TYR A 1 202 ? 5.875 5.146 14.503 1.00 88.88 202 TYR A CA 1
ATOM 1663 C C . TYR A 1 202 ? 7.332 5.472 14.830 1.00 88.88 202 TYR A C 1
ATOM 1665 O O . TYR A 1 202 ? 7.940 6.363 14.228 1.00 88.88 202 TYR A O 1
ATOM 1673 N N . LYS A 1 203 ? 7.934 4.697 15.738 1.00 86.69 203 LYS A N 1
ATOM 1674 C CA . LYS A 1 203 ? 9.368 4.766 16.051 1.00 86.69 203 LYS A CA 1
ATOM 1675 C C . LYS A 1 203 ? 10.031 3.404 15.894 1.00 86.69 203 LYS A C 1
ATOM 1677 O O . LYS A 1 203 ? 9.544 2.400 16.402 1.00 86.69 203 LYS A O 1
ATOM 1682 N N . LYS A 1 204 ? 11.215 3.362 15.273 1.00 77.44 204 LYS A N 1
ATOM 1683 C CA . LYS A 1 204 ? 12.011 2.122 15.199 1.00 77.44 204 LYS A CA 1
ATOM 1684 C C . LYS A 1 204 ? 12.509 1.708 16.592 1.00 77.44 204 LYS A C 1
ATOM 1686 O O . LYS A 1 204 ? 12.336 0.563 17.009 1.00 77.44 204 LYS A O 1
ATOM 1691 N N . LYS A 1 205 ? 13.080 2.642 17.354 1.00 77.81 205 LYS A N 1
ATOM 1692 C CA . LYS A 1 205 ? 13.391 2.480 18.782 1.00 77.81 205 LYS A CA 1
ATOM 1693 C C . LYS A 1 205 ? 12.920 3.693 19.573 1.00 77.81 205 LYS A C 1
ATOM 1695 O O . LYS A 1 205 ? 12.791 4.785 19.042 1.00 77.81 205 LYS A O 1
ATOM 1700 N N . GLU A 1 206 ? 12.680 3.502 20.865 1.00 71.31 206 GLU A N 1
ATOM 1701 C CA . GLU A 1 206 ? 12.134 4.542 21.746 1.00 71.31 206 GLU A CA 1
ATOM 1702 C C . GLU A 1 206 ? 13.041 5.777 21.833 1.00 71.31 206 GLU A C 1
ATOM 1704 O O . GLU A 1 206 ? 12.564 6.908 21.747 1.00 71.31 206 GLU A O 1
ATOM 1709 N N . LYS A 1 207 ? 14.356 5.535 21.899 1.00 73.19 207 LYS A N 1
ATOM 1710 C CA . LYS A 1 207 ? 15.408 6.558 21.913 1.00 73.19 207 LYS A CA 1
ATOM 1711 C C . LYS A 1 207 ? 15.783 7.083 20.522 1.00 73.19 207 LYS A C 1
ATOM 1713 O O . LYS A 1 207 ? 16.640 7.957 20.435 1.00 73.19 207 LYS A O 1
ATOM 1718 N N . ASP A 1 208 ? 15.201 6.555 19.441 1.00 70.44 208 ASP A N 1
ATOM 1719 C CA . ASP A 1 208 ? 15.526 7.056 18.106 1.00 70.44 208 ASP A CA 1
ATOM 1720 C C . ASP A 1 208 ? 14.960 8.471 17.953 1.00 70.44 208 ASP A C 1
ATOM 1722 O O . ASP A 1 208 ? 13.771 8.721 18.163 1.00 70.44 208 ASP A O 1
ATOM 1726 N N . ALA A 1 209 ? 15.818 9.396 17.522 1.00 67.19 209 ALA A N 1
ATOM 1727 C CA . ALA A 1 209 ? 15.425 10.762 17.184 1.00 67.19 209 ALA A CA 1
ATOM 1728 C C . ALA A 1 209 ? 14.560 10.832 15.908 1.00 67.19 209 ALA A C 1
ATOM 1730 O O . ALA A 1 209 ? 14.114 11.908 15.518 1.00 67.19 209 ALA A O 1
ATOM 1731 N N . GLY A 1 210 ? 14.375 9.696 15.228 1.00 76.00 210 GLY A N 1
ATOM 1732 C CA . GLY A 1 210 ? 13.593 9.563 14.013 1.00 76.00 210 GLY A CA 1
ATOM 1733 C C . GLY A 1 210 ? 12.262 8.843 14.245 1.00 76.00 210 GLY A C 1
ATOM 1734 O O . GLY A 1 210 ? 12.213 7.791 14.880 1.00 76.00 210 GLY A O 1
ATOM 1735 N N . SER A 1 211 ? 11.194 9.389 13.677 1.00 82.81 211 SER A N 1
ATOM 1736 C CA . SER A 1 211 ? 9.853 8.809 13.595 1.00 82.81 211 SER A CA 1
ATOM 1737 C C . SER A 1 211 ? 9.236 8.983 12.203 1.00 82.81 211 SER A C 1
ATOM 1739 O O . SER A 1 211 ? 9.665 9.838 11.418 1.00 82.81 211 SER A O 1
ATOM 1741 N N . VAL A 1 212 ? 8.241 8.148 11.912 1.00 85.12 212 VAL A N 1
ATOM 1742 C CA . VAL A 1 212 ? 7.267 8.353 10.834 1.00 85.12 212 VAL A CA 1
ATOM 1743 C C . VAL A 1 212 ? 5.973 8.808 11.495 1.00 85.12 212 VAL A C 1
ATOM 1745 O O . VAL A 1 212 ? 5.564 8.211 12.489 1.00 85.12 212 VAL A O 1
ATOM 1748 N N . VAL A 1 213 ? 5.358 9.862 10.976 1.00 86.50 213 VAL A N 1
ATOM 1749 C CA . VAL A 1 213 ? 4.119 10.438 11.494 1.00 86.50 213 VAL A CA 1
ATOM 1750 C C . VAL A 1 213 ? 3.095 10.440 10.368 1.00 86.50 213 VAL A C 1
ATOM 1752 O O . VAL A 1 213 ? 3.297 11.084 9.343 1.00 86.50 213 VAL A O 1
ATOM 1755 N N . ILE A 1 214 ? 2.002 9.708 10.547 1.00 86.75 214 ILE A N 1
ATOM 1756 C CA . ILE A 1 214 ? 0.819 9.844 9.696 1.00 86.75 214 ILE A CA 1
ATOM 1757 C C . ILE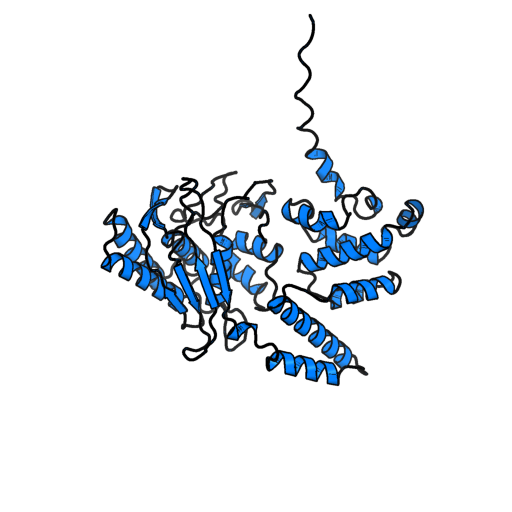 A 1 214 ? -0.105 10.829 10.394 1.00 86.75 214 ILE A C 1
ATOM 1759 O O . ILE A 1 214 ? -0.557 10.565 11.505 1.00 86.75 214 ILE A O 1
ATOM 1763 N N . GLU A 1 215 ? -0.365 11.954 9.747 1.00 86.75 215 GLU A N 1
ATOM 1764 C CA . GLU A 1 215 ? -1.309 12.967 10.190 1.00 86.75 215 GLU A CA 1
ATOM 1765 C C . GLU A 1 215 ? -2.585 12.861 9.357 1.00 86.75 215 GLU A C 1
ATOM 1767 O O . GLU A 1 215 ? -2.554 12.935 8.126 1.00 86.75 215 GLU A O 1
ATOM 1772 N N . LEU A 1 216 ? -3.707 12.686 10.042 1.00 84.06 216 LEU A N 1
ATOM 1773 C CA . LEU A 1 216 ? -5.043 12.776 9.477 1.00 84.06 216 LEU A CA 1
ATOM 1774 C C . LEU A 1 216 ? -5.609 14.143 9.868 1.00 84.06 216 LEU A C 1
ATOM 1776 O O . LEU A 1 216 ? -5.580 14.532 11.040 1.00 84.06 216 LEU A O 1
ATOM 1780 N N . PHE A 1 217 ? -6.116 14.861 8.880 1.00 79.88 217 PHE A N 1
ATOM 1781 C CA . PHE A 1 217 ? -6.785 16.146 9.011 1.00 79.88 217 PHE A CA 1
ATOM 1782 C C . PHE A 1 217 ? -8.271 15.899 8.810 1.00 79.88 217 PHE A C 1
ATOM 1784 O O . PHE A 1 217 ? -8.655 15.153 7.912 1.00 79.88 217 PHE A O 1
ATOM 1791 N N . GLY A 1 218 ? -9.111 16.516 9.634 1.00 74.25 218 GLY A N 1
ATOM 1792 C CA . GLY A 1 218 ? -10.547 16.532 9.376 1.00 74.25 218 GLY A CA 1
ATOM 1793 C C . GLY A 1 218 ? -10.879 17.313 8.101 1.00 74.25 218 GLY A C 1
ATOM 1794 O O . GLY A 1 218 ? -9.999 17.967 7.535 1.00 74.25 218 GLY A O 1
ATOM 1795 N N . PRO A 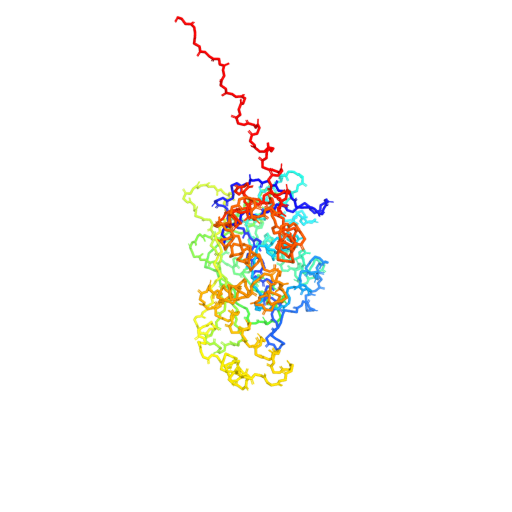1 219 ? -12.132 17.262 7.633 1.00 70.94 219 PRO A N 1
ATOM 1796 C CA . PRO A 1 219 ? -12.585 18.161 6.579 1.00 70.94 219 PRO A CA 1
ATOM 1797 C C . PRO A 1 219 ? -12.453 19.628 7.009 1.00 70.94 219 PRO A C 1
ATOM 1799 O O . PRO A 1 219 ? -12.592 19.962 8.192 1.00 70.94 219 PRO A O 1
ATOM 1802 N N . ASN A 1 220 ? -12.172 20.505 6.042 1.00 66.00 220 ASN A N 1
ATOM 1803 C CA . ASN A 1 220 ? -12.314 21.944 6.235 1.00 66.00 220 ASN A CA 1
ATOM 1804 C C . ASN A 1 220 ? -13.806 22.266 6.218 1.00 66.00 220 ASN A C 1
ATOM 1806 O O . ASN A 1 220 ? -14.462 22.110 5.197 1.00 66.00 220 ASN A O 1
ATOM 1810 N N . ASN A 1 221 ? -14.345 22.731 7.342 1.00 56.81 221 ASN A N 1
ATOM 1811 C CA . ASN A 1 221 ? -15.765 23.074 7.457 1.00 56.81 221 ASN A CA 1
ATOM 1812 C C . ASN A 1 221 ? -16.151 24.364 6.698 1.00 56.81 221 ASN A C 1
ATOM 1814 O O . ASN A 1 221 ? -17.250 24.868 6.914 1.00 56.81 221 ASN A O 1
ATOM 1818 N N . GLU A 1 222 ? -15.270 24.932 5.866 1.00 51.81 222 GLU A N 1
ATOM 1819 C CA . GLU A 1 222 ? -15.564 26.153 5.102 1.00 51.81 222 GLU A CA 1
ATOM 1820 C C . GLU A 1 22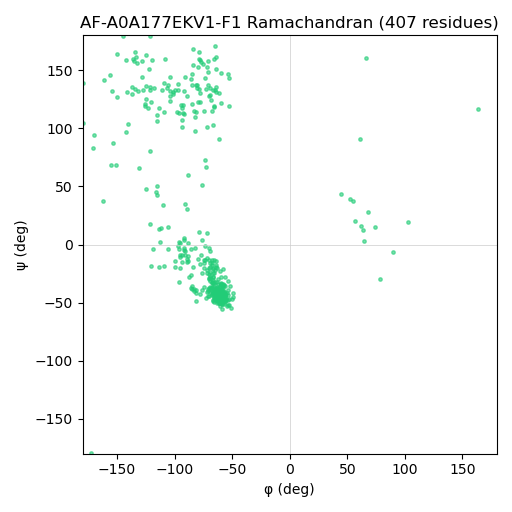2 ? -16.605 25.902 3.997 1.00 51.81 222 GLU A C 1
ATOM 1822 O O . GLU A 1 222 ? -17.418 26.786 3.743 1.00 51.81 222 GLU A O 1
ATOM 1827 N N . ASP A 1 223 ? -16.683 24.680 3.452 1.00 49.78 223 ASP A N 1
ATOM 1828 C CA . ASP A 1 223 ? -17.602 24.342 2.351 1.00 49.78 223 ASP A CA 1
ATOM 1829 C C . ASP A 1 223 ? -18.920 23.683 2.799 1.00 49.78 223 ASP A C 1
ATOM 1831 O O . ASP A 1 223 ? -19.788 23.389 1.982 1.00 49.78 223 ASP A O 1
ATOM 1835 N N . GLY A 1 224 ? -19.115 23.453 4.104 1.00 50.31 224 GLY A N 1
ATOM 1836 C CA . GLY A 1 224 ? -20.379 22.939 4.651 1.00 50.31 224 GLY A CA 1
ATOM 1837 C C . GLY A 1 224 ? -20.788 21.522 4.210 1.00 50.31 224 GLY A C 1
ATOM 1838 O O . GLY A 1 224 ? -21.856 21.071 4.619 1.00 50.31 224 GLY A O 1
ATOM 1839 N N . ASP A 1 225 ? -19.966 20.814 3.427 1.00 58.09 225 ASP A N 1
ATOM 1840 C CA . ASP A 1 225 ? -20.240 19.458 2.944 1.00 58.09 225 ASP A CA 1
ATOM 1841 C C . ASP A 1 225 ? -19.867 18.396 4.007 1.00 58.09 225 ASP A C 1
ATOM 1843 O O . ASP A 1 225 ? -18.683 18.171 4.279 1.00 58.09 225 ASP A O 1
ATOM 1847 N N . PRO A 1 226 ? -20.845 17.711 4.634 1.00 52.19 226 PRO A N 1
ATOM 1848 C CA . PRO A 1 226 ? -20.576 16.651 5.606 1.00 52.19 226 PRO A CA 1
ATOM 1849 C C . PRO A 1 226 ? -19.985 15.376 4.976 1.00 52.19 226 PRO A C 1
ATOM 1851 O O . PRO A 1 226 ? -19.498 14.512 5.718 1.00 52.19 226 PRO A O 1
ATOM 1854 N N . ASP A 1 227 ? -20.026 15.254 3.645 1.00 53.81 227 ASP A N 1
ATOM 1855 C CA . ASP A 1 227 ? -19.471 14.134 2.885 1.00 53.81 227 ASP A CA 1
ATOM 1856 C C . ASP A 1 227 ? -18.021 14.376 2.438 1.00 53.81 227 ASP A C 1
ATOM 1858 O O . ASP A 1 227 ? -17.373 13.454 1.939 1.00 53.81 227 ASP A O 1
ATOM 1862 N N . HIS A 1 228 ? -17.464 15.566 2.691 1.00 62.78 228 HIS A N 1
ATOM 1863 C CA . HIS A 1 228 ? -16.051 15.824 2.453 1.00 62.78 228 HIS A CA 1
ATOM 1864 C C . HIS A 1 228 ? -15.173 14.977 3.381 1.00 62.78 228 HIS A C 1
ATOM 1866 O O . HIS A 1 228 ? -15.202 15.083 4.612 1.00 62.78 228 HIS A O 1
ATOM 1872 N N . ASN A 1 229 ? -14.347 14.125 2.782 1.00 62.50 229 ASN A N 1
ATOM 1873 C CA . ASN A 1 229 ? -13.319 13.390 3.501 1.00 62.50 229 ASN A CA 1
ATOM 1874 C C . ASN A 1 229 ? -12.102 14.305 3.728 1.00 62.50 229 ASN A C 1
ATOM 1876 O O . ASN A 1 229 ? -11.678 15.029 2.833 1.00 62.50 229 ASN A O 1
ATOM 1880 N N . GLY A 1 230 ? -11.547 14.301 4.943 1.00 63.12 230 GLY A N 1
ATOM 1881 C CA . GLY A 1 230 ? -10.433 15.173 5.336 1.00 63.12 230 GLY A CA 1
ATOM 1882 C C . GLY A 1 230 ? -9.055 14.707 4.844 1.00 63.12 230 GLY A C 1
ATOM 1883 O O . GLY A 1 230 ? -8.895 13.575 4.413 1.00 63.12 230 GLY A O 1
ATOM 1884 N N . ASN A 1 231 ? -8.035 15.574 4.891 1.00 69.06 231 ASN A N 1
ATOM 1885 C CA . ASN A 1 231 ? -6.732 15.329 4.250 1.00 69.06 231 ASN A CA 1
ATOM 1886 C C . ASN A 1 231 ? -5.834 14.320 4.994 1.00 69.06 231 ASN A C 1
ATOM 1888 O O . ASN A 1 231 ? -5.906 14.180 6.209 1.00 69.06 231 ASN A O 1
ATOM 1892 N N . ILE A 1 232 ? -4.904 13.666 4.286 1.00 72.31 232 ILE A N 1
ATOM 1893 C CA . ILE A 1 232 ? -3.868 12.816 4.899 1.00 72.31 232 ILE A CA 1
ATOM 1894 C C . ILE A 1 232 ? -2.492 13.333 4.508 1.00 72.31 232 ILE A C 1
ATOM 1896 O O . ILE A 1 232 ? -2.201 13.547 3.329 1.00 72.31 232 ILE A O 1
ATOM 1900 N N . LYS A 1 233 ? -1.611 13.459 5.497 1.00 77.56 233 LYS A N 1
ATOM 1901 C CA . LYS A 1 233 ? -0.203 13.787 5.301 1.00 77.56 233 LYS A CA 1
ATOM 1902 C C . LYS A 1 233 ? 0.651 12.737 5.990 1.00 77.56 233 LYS A C 1
ATOM 1904 O O . LYS A 1 233 ? 0.568 12.545 7.195 1.00 77.56 233 LYS A O 1
ATOM 1909 N N . CYS A 1 234 ? 1.498 12.057 5.229 1.00 72.75 234 CYS A N 1
ATOM 1910 C CA . CYS A 1 234 ? 2.538 11.220 5.810 1.00 72.75 234 CYS A CA 1
ATOM 1911 C C . CYS A 1 234 ? 3.833 12.027 5.857 1.00 72.75 234 CYS A C 1
ATOM 1913 O O . CYS A 1 234 ? 4.418 12.343 4.820 1.00 72.75 234 CYS A O 1
ATOM 1915 N N . GLU A 1 235 ? 4.294 12.340 7.060 1.00 73.44 235 GLU A N 1
ATOM 1916 C CA . GLU A 1 235 ? 5.585 12.960 7.295 1.00 73.44 235 GLU A CA 1
ATOM 1917 C C . GLU A 1 235 ? 6.579 11.940 7.830 1.00 73.44 235 GLU A C 1
ATOM 1919 O O . GLU A 1 235 ? 6.270 11.052 8.623 1.00 73.44 235 GLU A O 1
ATOM 1924 N N . VAL A 1 236 ? 7.830 12.083 7.420 1.00 68.81 236 VAL A N 1
ATOM 1925 C CA . VAL A 1 236 ? 8.926 11.332 8.013 1.00 68.81 236 VAL A CA 1
ATOM 1926 C C . VAL A 1 236 ? 9.900 12.349 8.564 1.00 68.81 236 VAL A C 1
ATOM 1928 O O . VAL A 1 236 ? 10.396 13.199 7.825 1.00 68.81 236 VAL A O 1
ATOM 1931 N N . SER A 1 237 ? 10.174 12.262 9.865 1.00 64.06 237 SER A N 1
ATOM 1932 C CA . SER A 1 237 ? 11.126 13.163 10.514 1.00 64.06 237 SER A CA 1
ATOM 1933 C C . SER A 1 237 ? 12.465 13.169 9.772 1.00 64.06 237 SER A C 1
ATOM 1935 O O . SER A 1 237 ? 12.943 12.132 9.287 1.00 64.06 237 SER A O 1
ATOM 1937 N N . GLU A 1 238 ? 13.093 14.344 9.704 1.00 56.62 238 GLU A N 1
ATOM 1938 C CA . GLU A 1 238 ? 14.299 14.547 8.901 1.00 56.62 238 GLU A CA 1
ATOM 1939 C C . GLU A 1 238 ? 15.414 13.539 9.228 1.00 56.62 238 GLU A C 1
ATOM 1941 O O . GLU A 1 238 ? 16.125 13.105 8.325 1.00 56.62 238 GLU A O 1
ATOM 1946 N N . ASN A 1 239 ? 15.516 13.072 10.474 1.00 54.69 239 ASN A N 1
ATOM 1947 C CA . ASN A 1 239 ? 16.538 12.116 10.911 1.00 54.69 239 ASN A CA 1
ATOM 1948 C C . ASN A 1 239 ? 16.412 10.714 10.276 1.00 54.69 239 ASN A C 1
ATOM 1950 O O . ASN A 1 239 ? 17.413 10.004 10.175 1.00 54.69 239 ASN A O 1
ATOM 1954 N N . MET A 1 240 ? 15.218 10.302 9.829 1.00 58.72 240 MET A N 1
ATOM 1955 C CA . MET A 1 240 ? 14.992 8.999 9.177 1.00 58.72 240 MET A CA 1
ATOM 1956 C C . MET A 1 240 ? 15.329 9.028 7.676 1.00 58.72 240 MET A C 1
ATOM 1958 O O . MET A 1 240 ? 15.939 8.085 7.172 1.00 58.72 240 MET A O 1
ATOM 1962 N N . LEU A 1 241 ? 14.989 10.110 6.959 1.00 50.56 241 LEU A N 1
ATOM 1963 C CA . LEU A 1 241 ? 15.216 10.231 5.504 1.00 50.56 241 LEU A CA 1
ATOM 1964 C C . LEU A 1 241 ? 16.509 10.973 5.129 1.00 50.56 241 LEU A C 1
ATOM 1966 O O . LEU A 1 241 ? 17.133 10.656 4.114 1.00 50.56 241 LEU A O 1
ATOM 1970 N N . ARG A 1 242 ? 16.957 11.954 5.928 1.00 50.69 242 ARG A N 1
ATOM 1971 C CA . ARG A 1 242 ? 18.176 12.745 5.671 1.00 50.69 242 ARG A CA 1
ATOM 1972 C C . ARG A 1 242 ? 19.432 12.130 6.264 1.00 50.69 242 ARG A C 1
ATOM 1974 O O . ARG A 1 242 ? 20.413 12.838 6.486 1.00 50.69 242 ARG A O 1
ATOM 1981 N N . ASN A 1 243 ? 19.497 10.808 6.375 1.00 56.03 243 ASN A N 1
ATOM 1982 C CA . ASN A 1 243 ? 20.798 10.160 6.419 1.00 56.03 243 ASN A CA 1
ATOM 1983 C C . ASN A 1 243 ? 21.418 10.212 5.002 1.00 56.03 243 ASN A C 1
ATOM 1985 O O . ASN A 1 243 ? 21.513 9.212 4.288 1.00 56.03 243 ASN A O 1
ATOM 1989 N N . ARG A 1 244 ? 21.757 11.431 4.536 1.00 54.16 244 ARG A N 1
ATOM 1990 C CA . ARG A 1 244 ? 22.291 11.712 3.190 1.00 54.16 244 ARG A CA 1
ATOM 1991 C C . ARG A 1 244 ? 23.571 10.929 2.918 1.00 54.16 244 ARG A C 1
ATOM 1993 O O . ARG A 1 244 ? 23.855 1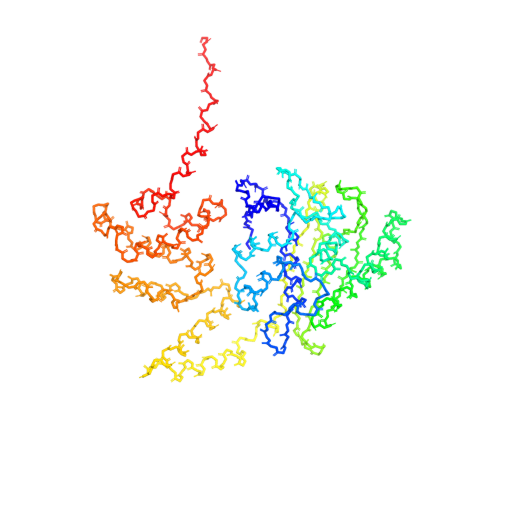0.698 1.741 1.00 54.16 244 ARG A O 1
ATOM 2000 N N . ASP A 1 245 ? 24.246 10.484 3.973 1.00 62.53 245 ASP A N 1
ATOM 2001 C CA . ASP A 1 245 ? 25.379 9.564 3.976 1.00 62.53 245 ASP A CA 1
ATOM 2002 C C . ASP A 1 245 ? 25.103 8.354 4.877 1.00 62.53 245 ASP A C 1
ATOM 2004 O O . ASP A 1 245 ? 25.935 7.948 5.687 1.00 62.53 245 ASP A O 1
ATOM 2008 N N . SER A 1 246 ? 23.918 7.755 4.713 1.00 71.62 246 SER A N 1
ATOM 2009 C CA . SER A 1 246 ? 23.587 6.516 5.407 1.00 71.62 246 SER A CA 1
ATOM 2010 C C . SER A 1 246 ? 24.647 5.461 5.155 1.00 71.62 246 SER A C 1
ATOM 2012 O O . SER A 1 246 ? 25.214 5.380 4.061 1.00 71.62 246 SER A O 1
ATOM 2014 N N . VAL A 1 247 ? 24.877 4.616 6.163 1.00 77.31 247 VAL A N 1
ATOM 2015 C CA . VAL A 1 247 ? 25.777 3.462 6.044 1.00 77.31 247 VAL A CA 1
ATOM 2016 C C . VAL A 1 247 ? 25.437 2.675 4.778 1.00 77.31 247 VAL A C 1
ATOM 2018 O O . VAL A 1 247 ? 26.322 2.423 3.973 1.00 77.31 247 VAL A O 1
ATOM 2021 N N . ALA A 1 248 ? 24.148 2.430 4.515 1.00 79.56 248 ALA A N 1
ATOM 2022 C CA . ALA A 1 248 ? 23.684 1.766 3.298 1.00 79.56 248 ALA A CA 1
ATOM 2023 C C . ALA A 1 248 ? 24.120 2.486 2.009 1.00 79.56 248 ALA A C 1
ATOM 2025 O O . ALA A 1 248 ? 24.650 1.861 1.093 1.00 79.56 248 ALA A O 1
ATOM 2026 N N . LYS A 1 249 ? 23.943 3.809 1.923 1.00 83.94 249 LYS A N 1
ATOM 2027 C CA . LYS A 1 249 ? 24.340 4.583 0.740 1.00 83.94 249 LYS A CA 1
ATOM 2028 C C . LYS A 1 249 ? 25.858 4.619 0.563 1.00 83.94 249 LYS A C 1
ATOM 2030 O O . LYS A 1 249 ? 26.326 4.564 -0.573 1.00 83.94 249 LYS A O 1
ATOM 2035 N N . LYS A 1 250 ? 26.621 4.703 1.658 1.00 87.31 250 LYS A N 1
ATOM 2036 C CA . LYS A 1 250 ? 28.086 4.614 1.642 1.00 87.31 250 LYS A CA 1
ATOM 2037 C C . LYS A 1 250 ? 28.532 3.239 1.142 1.00 87.31 250 LYS A C 1
ATOM 2039 O O . LYS A 1 250 ? 29.250 3.177 0.153 1.00 87.31 250 LYS A O 1
ATOM 2044 N N . THR A 1 251 ? 27.989 2.161 1.704 1.00 89.56 251 THR A N 1
ATOM 2045 C CA . THR A 1 251 ? 28.249 0.786 1.259 1.00 89.56 251 THR A CA 1
ATOM 2046 C C . THR A 1 251 ? 27.930 0.595 -0.226 1.00 89.56 251 THR A C 1
ATOM 2048 O O . THR A 1 251 ? 28.745 0.045 -0.961 1.00 89.56 251 THR A O 1
ATOM 2051 N N . LEU A 1 252 ? 26.793 1.102 -0.716 1.00 90.75 252 LEU A N 1
ATOM 2052 C CA . LEU A 1 252 ? 26.450 1.036 -2.142 1.00 90.75 252 LEU A CA 1
ATOM 2053 C C . LEU A 1 252 ? 27.444 1.811 -3.023 1.00 90.75 252 LEU A C 1
ATOM 2055 O O . LEU A 1 252 ? 27.782 1.345 -4.110 1.00 90.75 252 LEU A O 1
ATOM 2059 N N . ARG A 1 253 ? 27.934 2.975 -2.572 1.00 90.69 253 ARG A N 1
ATOM 2060 C CA . ARG A 1 253 ? 28.987 3.733 -3.274 1.00 90.69 253 ARG A CA 1
ATOM 2061 C C . ARG A 1 253 ? 30.318 2.977 -3.288 1.00 90.69 253 ARG A C 1
ATOM 2063 O O . ARG A 1 253 ? 30.980 2.974 -4.323 1.00 90.69 253 ARG A O 1
ATOM 2070 N N . ASP A 1 254 ? 30.682 2.322 -2.191 1.00 93.06 254 ASP A N 1
ATOM 2071 C CA . ASP A 1 254 ? 31.919 1.543 -2.084 1.00 93.06 254 ASP A CA 1
ATOM 2072 C C . ASP A 1 254 ? 31.886 0.325 -3.019 1.00 93.06 254 ASP A C 1
ATOM 2074 O O . ASP A 1 254 ? 32.826 0.101 -3.785 1.00 93.06 254 ASP A O 1
ATOM 2078 N N . ILE A 1 255 ? 30.763 -0.404 -3.048 1.00 92.94 255 ILE A N 1
ATOM 2079 C CA . ILE A 1 255 ? 30.533 -1.496 -4.007 1.00 92.94 255 ILE A CA 1
ATOM 2080 C C . ILE A 1 255 ? 30.603 -0.952 -5.439 1.00 92.94 255 ILE A C 1
ATOM 2082 O O . ILE A 1 255 ? 31.315 -1.504 -6.276 1.00 92.94 255 ILE A O 1
ATOM 2086 N N . LYS A 1 256 ? 29.934 0.170 -5.728 1.00 91.50 256 LYS A N 1
ATOM 2087 C CA . LYS A 1 256 ? 29.970 0.790 -7.058 1.00 91.50 256 LYS A CA 1
ATOM 2088 C C . LYS A 1 256 ? 31.393 1.156 -7.491 1.00 91.50 256 LYS A C 1
ATOM 2090 O O . LYS A 1 256 ? 31.744 0.943 -8.647 1.00 91.50 256 LYS A O 1
ATOM 2095 N N . LYS A 1 257 ? 32.220 1.676 -6.576 1.00 93.56 257 LYS A N 1
ATOM 2096 C CA . LYS A 1 257 ? 33.630 2.005 -6.841 1.00 93.56 257 LYS A CA 1
ATOM 2097 C C . LYS A 1 257 ? 34.454 0.749 -7.129 1.00 93.56 257 LYS A C 1
ATOM 2099 O O . LYS A 1 257 ? 35.250 0.753 -8.062 1.00 93.56 257 LYS A O 1
ATOM 2104 N N . LYS A 1 258 ? 34.225 -0.335 -6.379 1.00 94.31 258 LYS A N 1
ATOM 2105 C CA . LYS A 1 258 ? 34.867 -1.641 -6.604 1.00 94.31 258 LYS A CA 1
ATOM 2106 C C . LYS A 1 258 ? 34.558 -2.214 -7.993 1.00 94.31 258 LYS A C 1
ATOM 2108 O O . LYS A 1 258 ? 35.417 -2.858 -8.584 1.00 94.31 258 LYS A O 1
ATOM 2113 N N . TYR A 1 259 ? 33.357 -1.964 -8.514 1.00 92.81 259 TYR A N 1
ATOM 2114 C CA . TYR A 1 259 ? 32.894 -2.464 -9.813 1.00 92.81 259 TYR A CA 1
ATOM 2115 C C . TYR A 1 259 ? 32.754 -1.359 -10.872 1.00 92.81 259 TYR A C 1
ATOM 2117 O O . TYR A 1 259 ? 31.864 -1.431 -11.718 1.00 92.81 259 TYR A O 1
ATOM 2125 N N . ILE A 1 260 ? 33.615 -0.333 -10.844 1.00 89.25 260 ILE A N 1
ATOM 2126 C CA . ILE A 1 260 ? 33.576 0.751 -11.839 1.00 89.25 260 ILE A CA 1
ATOM 2127 C C . ILE A 1 260 ? 33.851 0.229 -13.258 1.00 89.25 260 ILE A C 1
ATOM 2129 O O . ILE A 1 260 ? 33.123 0.564 -14.191 1.00 89.25 260 ILE A O 1
ATOM 2133 N N . GLU A 1 261 ? 34.813 -0.683 -13.384 1.00 90.25 261 GLU A N 1
ATOM 2134 C CA . GLU A 1 261 ? 35.185 -1.386 -14.615 1.00 90.25 261 GLU A CA 1
ATOM 2135 C C . GLU A 1 261 ? 35.040 -2.897 -14.392 1.00 90.25 261 GLU A C 1
ATOM 2137 O O . GLU A 1 261 ? 36.000 -3.592 -14.047 1.00 90.25 261 GLU A O 1
ATOM 2142 N N . PRO A 1 262 ? 33.810 -3.424 -14.485 1.00 86.81 262 PRO A N 1
ATOM 2143 C CA . PRO A 1 262 ? 33.561 -4.824 -14.195 1.00 86.81 262 PRO A CA 1
ATOM 2144 C C . PRO A 1 262 ? 34.207 -5.724 -15.255 1.00 86.81 262 PRO A C 1
ATOM 2146 O O . PRO A 1 262 ? 33.916 -5.618 -16.443 1.00 86.81 262 PRO A O 1
ATOM 2149 N N . LYS A 1 263 ? 35.061 -6.651 -14.807 1.00 91.06 263 LYS A N 1
ATOM 2150 C CA . LYS A 1 263 ? 35.736 -7.646 -15.666 1.00 91.06 263 LYS A CA 1
ATOM 2151 C C . LYS A 1 263 ? 35.023 -9.000 -15.718 1.00 91.06 263 LYS A C 1
ATOM 2153 O O . LYS A 1 263 ? 35.460 -9.904 -16.417 1.00 91.06 263 LYS A O 1
ATOM 2158 N N . SER A 1 264 ? 33.947 -9.162 -14.953 1.00 92.75 264 SER A N 1
ATOM 2159 C CA . SER A 1 264 ? 33.178 -10.403 -14.866 1.00 92.75 264 SER A CA 1
ATOM 2160 C C . SER A 1 264 ? 31.686 -10.116 -14.915 1.00 92.75 264 SER A C 1
ATOM 2162 O O . SER A 1 264 ? 31.243 -9.020 -14.562 1.00 92.75 264 SER A O 1
ATOM 2164 N N . TYR A 1 265 ? 30.904 -11.127 -15.292 1.00 89.81 265 TYR A N 1
ATOM 2165 C CA . TYR A 1 265 ? 29.443 -11.062 -15.285 1.00 89.81 265 TYR A CA 1
ATOM 2166 C C . TYR A 1 265 ? 28.892 -10.612 -13.921 1.00 89.81 265 TYR A C 1
ATOM 2168 O O . TYR A 1 265 ? 28.105 -9.671 -13.847 1.00 89.81 265 TYR A O 1
ATOM 2176 N N . ILE A 1 266 ? 29.392 -11.196 -12.824 1.00 90.94 266 ILE A N 1
ATOM 2177 C CA . ILE A 1 266 ? 29.024 -10.796 -11.454 1.00 90.94 266 ILE A CA 1
ATOM 2178 C C . ILE A 1 266 ? 29.351 -9.320 -11.207 1.00 90.94 266 ILE A C 1
ATOM 2180 O O . ILE A 1 266 ? 28.561 -8.611 -10.589 1.00 90.94 266 ILE A O 1
ATOM 2184 N N . GLY A 1 267 ? 30.487 -8.832 -11.711 1.00 92.12 267 GLY A N 1
ATOM 2185 C CA . GLY A 1 267 ? 30.844 -7.422 -11.601 1.00 92.12 267 GLY A CA 1
ATOM 2186 C C . GLY A 1 267 ? 29.833 -6.503 -12.288 1.00 92.12 267 GLY A C 1
ATOM 2187 O O . GLY A 1 267 ? 29.454 -5.481 -11.713 1.00 92.12 267 GLY A O 1
ATOM 2188 N N . TYR A 1 268 ? 29.351 -6.877 -13.478 1.00 86.81 268 TYR A N 1
ATOM 2189 C CA . TYR A 1 268 ? 28.296 -6.130 -14.163 1.00 86.81 268 TYR A CA 1
ATOM 2190 C C . TYR A 1 268 ? 27.013 -6.123 -13.332 1.00 86.81 268 TYR A C 1
ATOM 2192 O O . TYR A 1 268 ? 26.475 -5.048 -13.080 1.00 86.81 268 TYR A O 1
ATOM 2200 N N . ILE A 1 269 ? 26.569 -7.279 -12.827 1.00 88.25 269 ILE A N 1
ATOM 2201 C CA . ILE A 1 269 ? 25.378 -7.374 -11.969 1.00 88.25 269 ILE A CA 1
ATOM 2202 C C . ILE A 1 269 ? 25.514 -6.505 -10.712 1.00 88.25 269 ILE A C 1
ATOM 2204 O O . ILE A 1 269 ? 24.590 -5.765 -10.380 1.00 88.25 269 ILE A O 1
ATOM 2208 N N . MET A 1 270 ? 26.670 -6.513 -10.045 1.00 90.94 270 MET A N 1
ATOM 2209 C CA . MET A 1 270 ? 26.909 -5.686 -8.857 1.00 90.94 270 MET A CA 1
ATOM 2210 C C . MET A 1 270 ? 26.846 -4.189 -9.171 1.00 90.94 270 MET A C 1
ATOM 2212 O O . MET A 1 270 ? 26.190 -3.432 -8.452 1.00 90.94 270 MET A O 1
ATOM 2216 N N . ARG A 1 271 ? 27.468 -3.748 -10.273 1.00 87.31 271 ARG A N 1
ATOM 2217 C CA . ARG A 1 271 ? 27.367 -2.354 -10.729 1.00 87.31 271 ARG A CA 1
ATOM 2218 C C . ARG A 1 271 ? 25.907 -1.973 -10.983 1.00 87.31 271 ARG A C 1
ATOM 2220 O O . ARG A 1 271 ? 25.450 -0.955 -10.468 1.00 87.31 271 ARG A O 1
ATOM 2227 N N . GLN A 1 272 ? 25.165 -2.825 -11.689 1.00 84.81 272 GLN A N 1
ATOM 2228 C CA . GLN A 1 272 ? 23.747 -2.614 -11.979 1.00 84.81 272 GLN A CA 1
ATOM 2229 C C . GLN A 1 272 ? 22.892 -2.501 -10.717 1.00 84.81 272 GLN A C 1
ATOM 2231 O O . GLN A 1 272 ? 22.138 -1.540 -10.557 1.00 84.81 272 GLN A O 1
ATOM 2236 N N . TYR A 1 273 ? 23.067 -3.441 -9.791 1.00 87.38 273 TYR A N 1
ATOM 2237 C CA . TYR A 1 273 ? 22.393 -3.448 -8.500 1.00 87.38 273 TYR A CA 1
ATOM 2238 C C . TYR A 1 273 ? 22.650 -2.147 -7.731 1.00 87.38 273 TYR A C 1
ATOM 2240 O O . TYR A 1 273 ? 21.712 -1.487 -7.281 1.00 87.38 273 TYR A O 1
ATOM 2248 N N . THR A 1 274 ? 23.914 -1.720 -7.628 1.00 89.81 274 THR A N 1
ATOM 2249 C CA . THR A 1 274 ? 24.245 -0.482 -6.907 1.00 89.81 274 THR A CA 1
ATOM 2250 C C . THR A 1 274 ? 23.651 0.762 -7.552 1.00 89.81 274 THR A C 1
ATOM 2252 O O . THR A 1 274 ? 23.132 1.620 -6.838 1.00 89.81 274 THR A O 1
ATOM 2255 N N . ASP A 1 275 ? 23.672 0.861 -8.883 1.00 85.12 275 ASP A N 1
ATOM 2256 C CA . ASP A 1 275 ? 23.070 1.979 -9.608 1.00 85.12 275 ASP A CA 1
ATOM 2257 C C . ASP A 1 275 ? 21.560 2.060 -9.360 1.00 85.12 275 ASP A C 1
ATOM 2259 O O . ASP A 1 275 ? 21.038 3.139 -9.065 1.00 85.12 275 ASP A O 1
ATOM 2263 N N . LEU A 1 276 ? 20.867 0.920 -9.409 1.00 83.38 276 LEU A N 1
ATOM 2264 C CA . LEU A 1 276 ? 19.428 0.840 -9.172 1.00 83.38 276 LEU A CA 1
ATOM 2265 C C . LEU A 1 276 ? 19.060 1.251 -7.741 1.00 83.38 276 LEU A C 1
ATOM 2267 O O . LEU A 1 276 ? 18.184 2.096 -7.550 1.00 83.38 276 LEU A O 1
ATOM 2271 N N . TYR A 1 277 ? 19.754 0.729 -6.728 1.00 84.06 277 TYR A N 1
ATOM 2272 C CA . TYR A 1 277 ? 19.459 1.066 -5.331 1.00 84.06 277 TYR A CA 1
ATOM 2273 C C . TYR A 1 277 ? 19.840 2.507 -4.974 1.00 84.06 277 TYR A C 1
ATOM 2275 O O . TYR A 1 277 ? 19.092 3.185 -4.267 1.00 84.06 277 TYR A O 1
ATOM 2283 N N . LEU A 1 278 ? 20.950 3.033 -5.504 1.00 84.25 278 LEU A N 1
ATOM 2284 C CA . LEU A 1 278 ? 21.293 4.450 -5.342 1.00 84.25 278 LEU A CA 1
ATOM 2285 C C . LEU A 1 278 ? 20.243 5.365 -5.987 1.00 84.25 278 LEU A C 1
ATOM 2287 O O . LEU A 1 278 ? 19.960 6.440 -5.451 1.00 84.25 278 LEU A O 1
ATOM 2291 N N . ASN A 1 279 ? 19.641 4.940 -7.102 1.00 80.50 279 ASN A N 1
ATOM 2292 C CA . ASN A 1 279 ? 18.536 5.655 -7.733 1.00 80.50 279 ASN A CA 1
ATOM 2293 C C . ASN A 1 279 ? 17.250 5.585 -6.906 1.00 80.50 279 ASN A C 1
ATOM 2295 O O . ASN A 1 279 ? 16.641 6.636 -6.711 1.00 80.50 279 ASN A O 1
ATOM 2299 N N . LYS A 1 280 ? 16.877 4.414 -6.365 1.00 79.25 280 LYS A N 1
ATOM 2300 C CA . LYS A 1 280 ? 15.741 4.272 -5.431 1.00 79.25 280 LYS A CA 1
ATOM 2301 C C . LYS A 1 280 ? 15.893 5.213 -4.229 1.00 79.25 280 LYS A C 1
ATOM 2303 O O . LYS A 1 280 ? 14.992 5.988 -3.930 1.00 79.25 280 LYS A O 1
ATOM 2308 N N . ILE A 1 281 ? 17.076 5.239 -3.609 1.00 77.88 281 ILE A N 1
ATOM 2309 C CA . ILE A 1 281 ? 17.385 6.155 -2.496 1.00 77.88 281 ILE A CA 1
ATOM 2310 C C . ILE A 1 281 ? 17.312 7.623 -2.945 1.00 77.88 281 ILE A C 1
ATOM 2312 O O . ILE A 1 281 ? 16.773 8.468 -2.235 1.00 77.88 281 ILE A O 1
ATOM 2316 N N . SER A 1 282 ? 17.855 7.959 -4.121 1.00 77.75 282 SER A N 1
ATOM 2317 C CA . SER A 1 282 ? 17.780 9.326 -4.657 1.00 77.75 282 SER A CA 1
ATOM 2318 C C . SER A 1 282 ? 16.335 9.764 -4.890 1.00 77.75 282 SER A C 1
ATOM 2320 O O . SER A 1 282 ? 16.018 10.919 -4.615 1.00 77.75 282 SER A O 1
ATOM 2322 N N . TYR A 1 283 ? 15.479 8.866 -5.378 1.00 75.38 283 TYR A N 1
ATOM 2323 C CA . TYR A 1 283 ? 14.060 9.132 -5.563 1.00 75.38 283 TYR A CA 1
ATOM 2324 C C . TYR A 1 283 ? 13.360 9.345 -4.222 1.00 75.38 283 TYR A C 1
ATOM 2326 O O . TYR A 1 283 ? 12.739 10.383 -4.041 1.00 75.38 283 TYR A O 1
ATOM 2334 N N . ALA A 1 284 ? 13.563 8.455 -3.248 1.00 72.12 284 ALA A N 1
ATOM 2335 C CA . ALA A 1 284 ? 12.982 8.602 -1.913 1.00 72.12 284 ALA A CA 1
ATOM 2336 C C . ALA A 1 284 ? 13.367 9.931 -1.228 1.00 72.12 284 ALA A C 1
ATOM 2338 O O . ALA A 1 284 ? 12.561 10.517 -0.517 1.00 72.12 284 ALA A O 1
ATOM 2339 N N . ILE A 1 285 ? 14.587 10.439 -1.459 1.00 71.12 285 ILE A N 1
ATOM 2340 C CA . ILE A 1 285 ? 15.067 11.693 -0.849 1.00 71.12 285 ILE A CA 1
ATOM 2341 C C . ILE A 1 285 ? 14.669 12.942 -1.652 1.00 71.12 285 ILE A C 1
ATOM 2343 O O . ILE A 1 285 ? 14.463 14.003 -1.068 1.00 71.12 285 ILE A O 1
ATOM 2347 N N . LYS A 1 286 ? 14.670 12.871 -2.990 1.00 71.81 286 LYS A N 1
ATOM 2348 C CA . LYS A 1 286 ? 14.577 14.054 -3.874 1.00 71.81 286 LYS A CA 1
ATOM 2349 C C . LYS A 1 286 ? 13.353 14.064 -4.790 1.00 71.81 286 LYS A C 1
ATOM 2351 O O . LYS A 1 286 ? 13.232 14.986 -5.590 1.00 71.81 286 LYS A O 1
ATOM 2356 N N . GLY A 1 287 ? 12.537 13.013 -4.774 1.00 68.69 287 GLY A N 1
ATOM 2357 C CA . GLY A 1 287 ? 11.429 12.801 -5.710 1.00 68.69 287 GLY A CA 1
ATOM 2358 C C . GLY A 1 287 ? 11.858 12.639 -7.173 1.00 68.69 287 GLY A C 1
ATOM 2359 O O . GLY A 1 287 ? 11.029 12.726 -8.070 1.00 68.69 287 GLY A O 1
ATOM 2360 N N . LYS A 1 288 ? 13.158 12.450 -7.448 1.00 67.06 288 LYS A N 1
ATOM 2361 C CA . LYS A 1 288 ? 13.707 12.415 -8.812 1.00 67.06 288 LYS A CA 1
ATOM 2362 C C . LYS A 1 288 ? 14.488 11.140 -9.063 1.00 67.06 288 LYS A C 1
ATOM 2364 O O . LYS A 1 288 ? 15.514 10.884 -8.422 1.00 67.06 288 LYS A O 1
ATOM 2369 N N . TYR A 1 289 ? 14.026 10.380 -10.046 1.00 68.00 289 TYR A N 1
ATOM 2370 C CA . TYR A 1 289 ? 14.777 9.268 -10.596 1.00 68.00 289 TYR A CA 1
ATOM 2371 C C . TYR A 1 289 ? 15.875 9.751 -11.543 1.00 68.00 289 TYR A C 1
ATOM 2373 O O . TYR A 1 289 ? 15.813 10.844 -12.098 1.00 68.00 289 TYR A O 1
ATOM 2381 N N . ARG A 1 290 ? 16.901 8.917 -11.735 1.00 69.25 290 ARG A N 1
ATOM 2382 C CA . ARG A 1 290 ? 18.012 9.192 -12.664 1.00 69.25 290 ARG A CA 1
ATOM 2383 C C . ARG A 1 290 ? 18.056 8.230 -13.851 1.00 69.25 290 ARG A C 1
ATOM 2385 O O . ARG A 1 290 ? 19.069 8.177 -14.543 1.00 69.25 290 ARG A O 1
ATOM 2392 N N . PHE A 1 291 ? 16.995 7.453 -14.076 1.00 74.81 291 PHE A N 1
ATOM 2393 C CA . PHE A 1 291 ? 16.964 6.480 -15.169 1.00 74.81 291 PHE A CA 1
ATOM 2394 C C . PHE A 1 291 ? 16.911 7.137 -16.553 1.00 74.81 291 PHE A C 1
ATOM 2396 O O . PHE A 1 291 ? 17.402 6.539 -17.501 1.00 74.81 291 PHE A O 1
ATOM 2403 N N . THR A 1 292 ? 16.429 8.376 -16.670 1.00 77.00 292 THR A N 1
ATOM 2404 C CA . THR A 1 292 ? 16.214 9.066 -17.956 1.00 77.00 292 THR A CA 1
ATOM 2405 C C . THR A 1 292 ? 17.476 9.148 -18.811 1.00 77.00 292 THR A C 1
ATOM 2407 O O . THR A 1 292 ? 17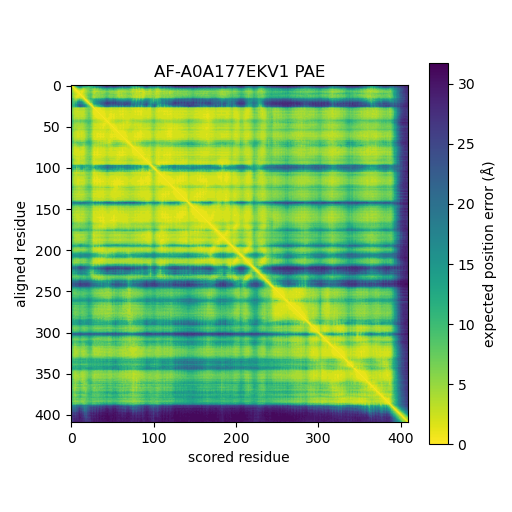.467 8.733 -19.963 1.00 77.00 292 THR A O 1
ATOM 2410 N N . LYS A 1 293 ? 18.612 9.558 -18.229 1.00 79.31 293 LYS A N 1
ATOM 2411 C CA . LYS A 1 293 ? 19.904 9.607 -18.943 1.00 79.31 293 LYS A CA 1
ATOM 2412 C C . LYS A 1 293 ? 20.341 8.245 -19.478 1.00 79.31 293 LYS A C 1
ATOM 2414 O O . LYS A 1 293 ? 20.999 8.155 -20.509 1.00 79.31 293 LYS A O 1
ATOM 2419 N N . ARG A 1 294 ? 20.010 7.183 -18.748 1.00 80.00 294 ARG A N 1
ATOM 2420 C CA . ARG A 1 294 ? 20.403 5.826 -19.105 1.00 80.00 294 ARG A CA 1
ATOM 2421 C C . ARG A 1 294 ? 19.476 5.232 -20.160 1.00 80.00 294 ARG A C 1
ATOM 2423 O O . ARG A 1 294 ? 19.978 4.626 -21.098 1.00 80.00 294 ARG A O 1
ATOM 2430 N N . ILE A 1 295 ? 18.167 5.459 -20.027 1.00 85.81 295 ILE A N 1
ATOM 2431 C CA . ILE A 1 295 ? 17.176 5.155 -21.065 1.00 85.81 295 ILE A CA 1
ATOM 2432 C C . ILE A 1 295 ? 17.614 5.818 -22.375 1.00 85.81 295 ILE A C 1
ATOM 2434 O O . ILE A 1 295 ? 17.780 5.122 -23.370 1.00 85.81 295 ILE A O 1
ATOM 2438 N N . GLN A 1 296 ? 17.909 7.123 -22.343 1.00 85.81 296 GLN A N 1
ATOM 2439 C CA . GLN A 1 296 ? 18.384 7.881 -23.501 1.00 85.81 296 GLN A CA 1
ATOM 2440 C C . GLN A 1 296 ? 19.625 7.242 -24.135 1.00 85.81 296 GLN A C 1
ATOM 2442 O O . GLN A 1 296 ? 19.605 6.909 -25.312 1.00 85.81 296 GLN A O 1
ATOM 2447 N N . SER A 1 297 ? 20.668 6.968 -23.344 1.00 83.62 297 SER A N 1
ATOM 2448 C CA . SER A 1 297 ? 21.899 6.341 -23.847 1.00 83.62 297 SER A CA 1
ATOM 2449 C C . SER A 1 297 ? 21.667 4.973 -24.499 1.00 83.62 297 SER A C 1
ATOM 2451 O O . SER A 1 297 ? 22.346 4.646 -25.470 1.00 83.62 297 SER A O 1
ATOM 2453 N N . ILE A 1 298 ? 20.733 4.168 -23.986 1.00 83.31 298 ILE A N 1
ATOM 2454 C CA . ILE A 1 298 ? 20.387 2.873 -24.590 1.00 83.31 298 ILE A CA 1
ATOM 2455 C C . ILE A 1 298 ? 19.640 3.087 -25.902 1.00 83.31 298 ILE A C 1
ATOM 2457 O O . ILE A 1 298 ? 19.973 2.459 -26.904 1.00 83.31 298 ILE A O 1
ATOM 2461 N N . LEU A 1 299 ? 18.679 4.007 -25.926 1.00 81.56 299 LEU A N 1
ATOM 2462 C CA . LEU A 1 299 ? 17.958 4.358 -27.146 1.00 81.56 299 LEU A CA 1
ATOM 2463 C C . LEU A 1 299 ? 18.899 4.952 -28.208 1.00 81.56 299 LEU A C 1
ATOM 2465 O O . LEU A 1 299 ? 18.681 4.748 -29.402 1.00 81.56 299 LEU A O 1
ATOM 2469 N N . ASP A 1 300 ? 19.978 5.622 -27.798 1.00 81.19 300 ASP A N 1
ATOM 2470 C CA . ASP A 1 300 ? 21.046 6.166 -28.652 1.00 81.19 300 ASP A CA 1
ATOM 2471 C C . ASP A 1 300 ? 21.936 5.119 -29.311 1.00 81.19 300 ASP A C 1
ATOM 2473 O O . ASP A 1 300 ? 22.484 5.387 -30.375 1.00 81.19 300 ASP A O 1
ATOM 2477 N N . SER A 1 301 ? 21.961 3.893 -28.793 1.00 73.94 301 SER A N 1
ATOM 2478 C CA . SER A 1 301 ? 22.734 2.788 -29.373 1.00 73.94 301 SER A CA 1
ATOM 2479 C C . SER A 1 301 ? 22.099 2.110 -30.605 1.00 73.94 301 SER A C 1
ATOM 2481 O O . SER A 1 301 ? 22.584 1.073 -31.047 1.00 73.94 301 SER A O 1
ATOM 2483 N N . GLY A 1 302 ? 21.041 2.690 -31.191 1.00 65.62 302 GLY A N 1
ATOM 2484 C CA . GLY A 1 302 ? 20.553 2.313 -32.529 1.00 65.62 302 GLY A CA 1
ATOM 2485 C C . GLY A 1 302 ? 19.301 1.428 -32.593 1.00 65.62 302 GLY A C 1
ATOM 2486 O O . GLY A 1 302 ? 19.051 0.818 -33.623 1.00 65.62 302 GLY A O 1
ATOM 2487 N N . TYR A 1 303 ? 18.489 1.359 -31.533 1.00 64.00 303 TYR A N 1
ATOM 2488 C CA . TYR A 1 303 ? 17.192 0.650 -31.504 1.00 64.00 303 TYR A CA 1
ATOM 2489 C C . TYR A 1 303 ? 17.205 -0.872 -31.750 1.00 64.00 303 TYR A C 1
ATOM 2491 O O . TYR A 1 303 ? 16.160 -1.464 -32.018 1.00 64.00 303 TYR A O 1
ATOM 2499 N N . ILE A 1 304 ? 18.359 -1.532 -31.654 1.00 68.75 304 ILE A N 1
ATOM 2500 C CA . ILE A 1 304 ? 18.466 -2.958 -32.013 1.00 68.75 304 ILE A CA 1
ATOM 2501 C C . ILE A 1 304 ? 18.130 -3.869 -30.824 1.00 68.75 304 ILE A C 1
ATOM 2503 O O . ILE A 1 304 ? 17.650 -4.985 -31.011 1.00 68.75 304 ILE A O 1
ATOM 2507 N N . ASN A 1 305 ? 18.355 -3.407 -29.589 1.00 79.81 305 ASN A N 1
ATOM 2508 C CA . ASN A 1 305 ? 18.248 -4.257 -28.407 1.00 79.81 305 ASN A CA 1
ATOM 2509 C C . ASN A 1 305 ? 17.590 -3.538 -27.209 1.00 79.81 305 ASN A C 1
ATOM 2511 O O . ASN A 1 305 ? 18.262 -2.767 -26.516 1.00 79.81 305 ASN A O 1
ATOM 2515 N N . PRO A 1 306 ? 16.308 -3.822 -26.904 1.00 84.50 306 PRO A N 1
ATOM 2516 C CA . PRO A 1 306 ? 15.620 -3.239 -25.753 1.00 84.50 306 PRO A CA 1
ATOM 2517 C C . PRO A 1 306 ? 16.099 -3.794 -24.404 1.00 84.50 306 PRO A C 1
ATOM 2519 O O . PRO A 1 306 ? 15.773 -3.216 -23.369 1.00 84.50 306 PRO A O 1
ATOM 2522 N N . ASN A 1 307 ? 16.887 -4.878 -24.365 1.00 84.81 307 ASN A N 1
ATOM 2523 C CA . ASN A 1 307 ? 17.222 -5.578 -23.116 1.00 84.81 307 ASN A CA 1
ATOM 2524 C C . ASN A 1 307 ? 17.936 -4.681 -22.097 1.00 84.81 307 ASN A C 1
ATOM 2526 O O . ASN A 1 307 ? 17.787 -4.873 -20.892 1.00 84.81 307 ASN A O 1
ATOM 2530 N N . GLY A 1 308 ? 18.665 -3.655 -22.548 1.00 82.19 308 GLY A N 1
ATOM 2531 C CA . GLY A 1 308 ? 19.263 -2.666 -21.650 1.00 82.19 308 GLY A CA 1
ATOM 2532 C C . GLY A 1 308 ? 18.226 -1.916 -20.802 1.00 82.19 308 GLY A C 1
ATOM 2533 O O . GLY A 1 308 ? 18.504 -1.574 -19.649 1.00 82.19 308 GLY A O 1
ATOM 2534 N N . LEU A 1 309 ? 17.022 -1.687 -21.339 1.00 86.81 309 LEU A N 1
ATOM 2535 C CA . LEU A 1 309 ? 15.918 -1.010 -20.651 1.00 86.81 309 LEU A CA 1
ATOM 2536 C C . LEU A 1 309 ? 15.311 -1.882 -19.549 1.00 86.81 309 LEU A C 1
ATOM 2538 O O . LEU A 1 309 ? 14.815 -1.345 -18.562 1.00 86.81 309 LEU A O 1
ATOM 2542 N N . LEU A 1 310 ? 15.440 -3.208 -19.635 1.00 84.00 310 LEU A N 1
ATOM 2543 C CA . LEU A 1 310 ? 15.069 -4.113 -18.540 1.00 84.00 310 LEU A CA 1
ATOM 2544 C C . LEU A 1 310 ? 15.943 -3.896 -17.289 1.00 84.00 310 LEU A C 1
ATOM 2546 O O . LEU A 1 310 ? 15.576 -4.307 -16.194 1.00 84.00 310 LEU A O 1
ATOM 2550 N N . LEU A 1 311 ? 17.103 -3.243 -17.439 1.00 79.75 311 LEU A N 1
ATOM 2551 C CA . LEU A 1 311 ? 18.106 -3.088 -16.384 1.00 79.75 311 LEU A CA 1
ATOM 2552 C C . LEU A 1 311 ? 18.172 -1.680 -15.771 1.00 79.75 311 LEU A C 1
ATOM 2554 O O . LEU A 1 311 ? 18.983 -1.469 -14.867 1.00 79.75 311 LEU A O 1
ATOM 2558 N N . CYS A 1 312 ? 17.404 -0.692 -16.253 1.00 77.44 312 CYS A N 1
ATOM 2559 C CA . CYS A 1 312 ? 17.517 0.685 -15.728 1.00 77.44 312 CYS A CA 1
ATOM 2560 C C . CYS A 1 312 ? 16.531 1.013 -14.601 1.00 77.44 312 CYS A C 1
ATOM 2562 O O . CYS A 1 312 ? 16.743 2.003 -13.896 1.00 77.44 312 CYS A O 1
ATOM 2564 N N . GLY A 1 313 ? 15.491 0.203 -14.405 1.00 76.44 313 GLY A N 1
ATOM 2565 C CA . GLY A 1 313 ? 14.434 0.466 -13.435 1.00 76.44 313 GLY A CA 1
ATOM 2566 C C . GLY A 1 313 ? 13.461 -0.701 -13.292 1.00 76.44 313 GLY A C 1
ATOM 2567 O O . GLY A 1 313 ? 13.621 -1.737 -13.931 1.00 76.44 313 GLY A O 1
ATOM 2568 N N . ASN A 1 314 ? 12.464 -0.528 -12.423 1.00 77.06 314 ASN A N 1
ATOM 2569 C CA . ASN A 1 314 ? 11.395 -1.503 -12.245 1.00 77.06 314 ASN A CA 1
ATOM 2570 C C . ASN A 1 314 ? 10.320 -1.288 -13.316 1.00 77.06 314 ASN A C 1
ATOM 2572 O O . ASN A 1 314 ? 9.658 -0.251 -13.316 1.00 77.06 314 ASN A O 1
ATOM 2576 N N . LEU A 1 315 ? 10.140 -2.266 -14.205 1.00 80.31 315 LEU A N 1
ATOM 2577 C CA . LEU A 1 315 ? 9.118 -2.214 -15.250 1.00 80.31 315 LEU A CA 1
ATOM 2578 C C . LEU A 1 315 ? 7.698 -2.287 -14.714 1.00 80.31 315 LEU A C 1
ATOM 2580 O O . LEU A 1 315 ? 6.806 -1.865 -15.426 1.00 80.31 315 LEU A O 1
ATOM 2584 N N . GLU A 1 316 ? 7.470 -2.726 -13.479 1.00 75.94 316 GLU A N 1
ATOM 2585 C CA . GLU A 1 316 ? 6.141 -2.633 -12.864 1.00 75.94 316 GLU A CA 1
ATOM 2586 C C . GLU A 1 316 ? 5.721 -1.176 -12.617 1.00 75.94 316 GLU A C 1
ATOM 2588 O O . GLU A 1 316 ? 4.533 -0.894 -12.491 1.00 75.94 316 GLU A O 1
ATOM 2593 N N . THR A 1 317 ? 6.681 -0.243 -12.553 1.00 78.31 317 THR A N 1
ATOM 2594 C CA . THR A 1 317 ? 6.404 1.149 -12.201 1.00 78.31 317 THR A CA 1
ATOM 2595 C C . THR A 1 317 ? 5.856 1.941 -13.385 1.00 78.31 317 THR A C 1
ATOM 2597 O O . THR A 1 317 ? 6.551 2.116 -14.390 1.00 78.31 317 THR A O 1
ATOM 2600 N N . LEU A 1 318 ? 4.662 2.524 -13.232 1.00 82.06 318 LEU A N 1
ATOM 2601 C CA . LEU A 1 318 ? 3.998 3.299 -14.289 1.00 82.06 318 LEU A CA 1
ATOM 2602 C C . LEU A 1 318 ? 4.870 4.455 -14.802 1.00 82.06 318 LEU A C 1
ATOM 2604 O O . LEU A 1 318 ? 5.025 4.625 -16.008 1.00 82.06 318 LEU A O 1
ATOM 2608 N N . GLN A 1 319 ? 5.514 5.199 -13.892 1.00 79.62 319 GLN A N 1
ATOM 2609 C CA . GLN A 1 319 ? 6.438 6.285 -14.249 1.00 79.62 319 GLN A CA 1
ATOM 2610 C C . GLN A 1 319 ? 7.570 5.795 -15.157 1.00 79.62 319 GLN A C 1
ATOM 2612 O O . GLN A 1 319 ? 7.940 6.477 -16.103 1.00 79.62 319 GLN A O 1
ATOM 2617 N N . TYR A 1 320 ? 8.142 4.627 -14.865 1.00 82.81 320 TYR A N 1
ATOM 2618 C CA . TYR A 1 320 ? 9.274 4.115 -15.629 1.00 82.81 320 TYR A CA 1
ATOM 2619 C C . TYR A 1 320 ? 8.844 3.675 -17.035 1.00 82.81 320 TYR A C 1
ATOM 2621 O O . TYR A 1 320 ? 9.539 3.986 -18.001 1.00 82.81 320 TYR A O 1
ATOM 2629 N N . LYS A 1 321 ? 7.671 3.036 -17.162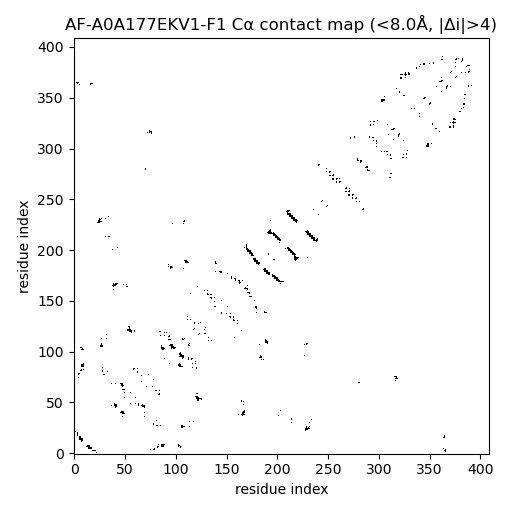 1.00 87.50 321 LYS A N 1
ATOM 2630 C CA . LYS A 1 321 ? 7.064 2.726 -18.468 1.00 87.50 321 LYS A CA 1
ATOM 2631 C C . LYS A 1 321 ? 6.812 4.003 -19.279 1.00 87.50 321 LYS A C 1
ATOM 2633 O O . LYS A 1 321 ? 7.244 4.077 -20.427 1.00 87.50 321 LYS A O 1
ATOM 2638 N N . ALA A 1 322 ? 6.177 5.008 -18.666 1.00 86.00 322 ALA A N 1
ATOM 2639 C CA . ALA A 1 322 ? 5.865 6.288 -19.304 1.00 86.00 322 ALA A CA 1
ATOM 2640 C C . ALA A 1 322 ? 7.119 6.994 -19.832 1.00 86.00 322 ALA A C 1
ATOM 2642 O O . ALA A 1 322 ? 7.148 7.422 -20.978 1.00 86.00 322 ALA A O 1
ATOM 2643 N N . GLU A 1 323 ? 8.190 7.025 -19.043 1.00 86.25 323 GLU A N 1
ATOM 2644 C CA . GLU A 1 323 ? 9.451 7.679 -19.414 1.00 86.25 323 GLU A CA 1
ATOM 2645 C C . GLU A 1 323 ? 10.180 6.961 -20.556 1.00 86.25 323 GLU A C 1
ATOM 2647 O O . GLU A 1 323 ? 10.750 7.608 -21.432 1.00 86.25 323 GLU A O 1
ATOM 2652 N N . ILE A 1 324 ? 10.152 5.622 -20.589 1.00 89.25 324 ILE A N 1
ATOM 2653 C CA . ILE A 1 324 ? 10.685 4.864 -21.733 1.00 89.25 324 ILE A CA 1
ATOM 2654 C C . ILE A 1 324 ? 9.938 5.245 -23.010 1.00 89.25 324 ILE A C 1
ATOM 2656 O O . ILE A 1 324 ? 10.571 5.492 -24.037 1.00 89.25 324 ILE A O 1
ATOM 2660 N N . ILE A 1 325 ? 8.607 5.276 -22.938 1.00 89.50 325 ILE A N 1
ATOM 2661 C CA . ILE A 1 325 ? 7.740 5.562 -24.079 1.00 89.50 325 ILE A CA 1
ATOM 2662 C C . ILE A 1 325 ? 7.941 7.006 -24.538 1.00 89.50 325 ILE A C 1
ATOM 2664 O O . ILE A 1 325 ? 8.227 7.228 -25.707 1.00 89.50 325 ILE A O 1
ATOM 2668 N N . GLU A 1 326 ? 7.922 7.974 -23.627 1.00 88.56 326 GLU A N 1
ATOM 2669 C CA . GLU A 1 326 ? 8.156 9.385 -23.933 1.00 88.56 326 GLU A CA 1
ATOM 2670 C C . GLU A 1 326 ? 9.504 9.617 -24.625 1.00 88.56 326 GLU A C 1
ATOM 2672 O O . GLU A 1 326 ? 9.554 10.261 -25.673 1.00 88.56 326 GLU A O 1
ATOM 2677 N N . ILE A 1 327 ? 10.601 9.076 -24.085 1.00 88.50 327 ILE A N 1
ATOM 2678 C CA . ILE A 1 327 ? 11.927 9.268 -24.685 1.00 88.50 327 ILE A CA 1
ATOM 2679 C C . ILE A 1 327 ? 12.010 8.573 -26.051 1.00 88.50 327 ILE A C 1
ATOM 2681 O O . ILE A 1 327 ? 12.564 9.137 -26.998 1.00 88.50 327 ILE A O 1
ATOM 2685 N N . PHE A 1 328 ? 11.444 7.368 -26.175 1.00 89.19 328 PHE A N 1
ATOM 2686 C CA . PHE A 1 328 ? 11.376 6.661 -27.451 1.00 89.19 328 PHE A CA 1
ATOM 2687 C C . PHE A 1 328 ? 10.615 7.484 -28.496 1.00 89.19 328 PHE A C 1
ATOM 2689 O O . PHE A 1 328 ? 11.152 7.735 -29.572 1.00 89.19 328 PHE A O 1
ATOM 2696 N N . LEU A 1 329 ? 9.414 7.969 -28.184 1.00 89.19 329 LEU A N 1
ATOM 2697 C CA . LEU A 1 329 ? 8.601 8.739 -29.126 1.00 89.19 329 LEU A CA 1
ATOM 2698 C C . LEU A 1 329 ? 9.255 10.075 -29.486 1.00 89.19 329 LEU A C 1
ATOM 2700 O O . LEU A 1 329 ? 9.399 10.371 -30.669 1.00 89.19 329 LEU A O 1
ATOM 2704 N N . LYS A 1 330 ? 9.762 10.840 -28.510 1.00 87.19 330 LYS A N 1
ATOM 2705 C CA . LYS A 1 330 ? 10.468 12.111 -28.768 1.00 87.19 330 LYS A CA 1
ATOM 2706 C C . LYS A 1 330 ? 11.627 11.949 -29.743 1.00 87.19 330 LYS A C 1
ATOM 2708 O O . LYS A 1 330 ? 11.798 12.763 -30.647 1.00 87.19 330 LYS A O 1
ATOM 2713 N N . LYS A 1 331 ? 12.403 10.874 -29.606 1.00 84.38 331 LYS A N 1
ATOM 2714 C CA . LYS A 1 331 ? 13.535 10.613 -30.497 1.00 84.38 331 LYS A CA 1
ATOM 2715 C C . LYS A 1 331 ? 13.111 10.319 -31.942 1.00 84.38 331 LYS A C 1
ATOM 2717 O O . LYS A 1 331 ? 13.847 10.632 -32.873 1.00 84.38 331 LYS A O 1
ATOM 2722 N N . ASN A 1 332 ? 11.929 9.738 -32.129 1.00 83.81 332 ASN A N 1
ATOM 2723 C CA . ASN A 1 332 ? 11.374 9.398 -33.439 1.00 83.81 332 ASN A CA 1
ATOM 2724 C C . ASN A 1 332 ? 10.426 10.481 -33.994 1.00 83.81 332 ASN A C 1
ATOM 2726 O O . ASN A 1 332 ? 9.877 10.326 -35.087 1.00 83.81 332 ASN A O 1
ATOM 2730 N N . GLN A 1 333 ? 10.231 11.585 -33.267 1.00 82.62 333 GLN A N 1
ATOM 2731 C CA . GLN A 1 333 ? 9.279 12.636 -33.627 1.00 82.62 333 GLN A CA 1
ATOM 2732 C C . GLN A 1 333 ? 9.680 13.383 -34.907 1.00 82.62 333 GLN A C 1
ATOM 2734 O O . GLN A 1 333 ? 8.811 13.791 -35.673 1.00 82.62 333 GLN A O 1
ATOM 2739 N N . SER A 1 334 ? 10.985 13.528 -35.157 1.00 77.88 334 SER A N 1
ATOM 2740 C CA . SER A 1 334 ? 11.531 14.190 -36.351 1.00 77.88 334 SER A CA 1
ATOM 2741 C C . SER A 1 334 ? 11.481 13.329 -37.614 1.00 77.88 334 SER A C 1
ATOM 2743 O O . SER A 1 334 ? 11.775 13.821 -38.703 1.00 77.88 334 SER A O 1
ATOM 2745 N N . TYR A 1 335 ? 11.132 12.046 -37.498 1.00 82.12 335 TYR A N 1
ATOM 2746 C CA . TYR A 1 335 ? 11.050 11.159 -38.651 1.00 82.12 335 TYR A CA 1
ATOM 2747 C C . TYR A 1 335 ? 9.852 11.516 -39.533 1.00 82.12 335 TYR A C 1
ATOM 2749 O O . TYR A 1 335 ? 8.820 11.992 -39.059 1.00 82.12 335 TYR A O 1
ATOM 2757 N N . THR A 1 336 ? 9.975 11.293 -40.838 1.00 81.38 336 THR A N 1
ATOM 2758 C CA . THR A 1 336 ? 8.823 11.390 -41.741 1.00 81.38 336 THR A CA 1
ATOM 2759 C C . THR A 1 336 ? 7.883 10.211 -41.496 1.00 81.38 336 THR A C 1
ATOM 2761 O O . THR A 1 336 ? 8.296 9.171 -40.977 1.00 81.38 336 THR A O 1
ATOM 2764 N N . GLU A 1 337 ? 6.614 10.348 -41.878 1.00 81.06 337 GLU A N 1
ATOM 2765 C CA . GLU A 1 337 ? 5.649 9.243 -41.802 1.00 81.06 337 GLU A CA 1
ATOM 2766 C C . GLU A 1 337 ? 6.147 8.014 -42.577 1.00 81.06 337 GLU A C 1
ATOM 2768 O O . GLU A 1 337 ? 6.189 6.915 -42.036 1.00 81.06 337 GLU A O 1
ATOM 2773 N N . SER A 1 338 ? 6.678 8.223 -43.785 1.00 79.50 338 SER A N 1
ATOM 2774 C CA . SER A 1 338 ? 7.297 7.164 -44.593 1.00 79.50 338 SER A CA 1
ATOM 2775 C C . SER A 1 338 ? 8.429 6.432 -43.854 1.00 79.50 338 SER A C 1
ATOM 2777 O O . SER A 1 338 ? 8.473 5.201 -43.868 1.00 79.50 338 SER A O 1
ATOM 2779 N N . TYR A 1 339 ? 9.305 7.153 -43.142 1.00 81.06 339 TYR A N 1
ATOM 2780 C CA . TYR A 1 339 ? 10.387 6.523 -42.379 1.00 81.06 339 TYR A CA 1
ATOM 2781 C C . TYR A 1 339 ? 9.878 5.774 -41.137 1.00 81.06 339 TYR A C 1
ATOM 2783 O O . TYR A 1 339 ? 10.355 4.678 -40.843 1.00 81.06 339 TYR A O 1
ATOM 2791 N N . ARG A 1 340 ? 8.872 6.304 -40.425 1.00 84.38 340 ARG A N 1
ATOM 2792 C CA . ARG A 1 340 ? 8.234 5.577 -39.309 1.00 84.38 340 ARG A CA 1
ATOM 2793 C C . ARG A 1 340 ? 7.576 4.279 -39.776 1.00 84.38 340 ARG A C 1
ATOM 2795 O O . ARG A 1 340 ? 7.719 3.249 -39.110 1.00 84.38 340 ARG A O 1
ATOM 2802 N N . ASN A 1 341 ? 6.934 4.310 -40.939 1.00 78.44 341 ASN A N 1
ATOM 2803 C CA . ASN A 1 341 ? 6.296 3.138 -41.531 1.00 78.44 341 ASN A CA 1
ATOM 2804 C C . ASN A 1 341 ? 7.345 2.096 -41.954 1.00 78.44 341 ASN A C 1
ATOM 2806 O O . ASN A 1 341 ? 7.113 0.898 -41.801 1.00 78.44 341 ASN A O 1
ATOM 2810 N N . ALA A 1 342 ? 8.535 2.540 -42.383 1.00 80.25 342 ALA A N 1
ATOM 2811 C CA . ALA A 1 342 ? 9.662 1.666 -42.713 1.00 80.25 342 ALA A CA 1
ATOM 2812 C C . ALA A 1 342 ? 10.292 0.973 -41.488 1.00 80.25 342 ALA A C 1
ATOM 2814 O O . ALA A 1 342 ? 10.674 -0.192 -41.590 1.00 80.25 342 ALA A O 1
ATOM 2815 N N . ILE A 1 343 ? 10.375 1.642 -40.324 1.00 80.62 343 ILE A N 1
ATOM 2816 C CA . ILE A 1 343 ? 10.820 1.006 -39.064 1.00 80.62 343 ILE A CA 1
ATOM 2817 C C . ILE A 1 343 ? 9.909 -0.187 -38.732 1.00 80.62 343 ILE A C 1
ATOM 2819 O O . ILE A 1 343 ? 10.397 -1.228 -38.297 1.00 80.62 343 ILE A O 1
ATOM 2823 N N . GLY A 1 344 ? 8.611 -0.072 -39.026 1.00 76.25 344 GLY A N 1
ATOM 2824 C CA . GLY A 1 344 ? 7.653 -1.173 -39.004 1.00 76.25 344 GLY A CA 1
ATOM 2825 C C . GLY A 1 344 ? 7.378 -1.768 -37.614 1.00 76.25 344 GLY A C 1
ATOM 2826 O O . GLY A 1 344 ? 8.158 -1.671 -36.668 1.00 76.25 344 GLY A O 1
ATOM 2827 N N . LYS A 1 345 ? 6.247 -2.471 -37.488 1.00 81.19 345 LYS A N 1
ATOM 2828 C CA . LYS A 1 345 ? 5.816 -3.119 -36.230 1.00 81.19 345 LYS A CA 1
ATOM 2829 C C . LYS A 1 345 ? 6.739 -4.241 -35.733 1.00 81.19 345 LYS A C 1
ATOM 2831 O O . LYS A 1 345 ? 6.599 -4.685 -34.598 1.00 81.19 345 LYS A O 1
ATOM 2836 N N . ASN A 1 346 ? 7.641 -4.727 -36.586 1.00 83.88 346 ASN A N 1
ATOM 2837 C CA . ASN A 1 346 ? 8.571 -5.813 -36.271 1.00 83.88 346 ASN A CA 1
ATOM 2838 C C . ASN A 1 346 ? 9.904 -5.315 -35.702 1.00 83.88 346 ASN A C 1
ATOM 2840 O O . ASN A 1 346 ? 10.729 -6.130 -35.294 1.00 83.88 346 ASN A O 1
ATOM 2844 N N . ASN A 1 347 ? 10.128 -3.998 -35.655 1.00 87.31 347 ASN A N 1
ATOM 2845 C CA . ASN A 1 347 ? 11.302 -3.456 -34.992 1.00 87.31 347 ASN A CA 1
ATOM 2846 C C . ASN A 1 347 ? 11.286 -3.832 -33.493 1.00 87.31 347 ASN A C 1
ATOM 2848 O O . ASN A 1 347 ? 10.273 -3.594 -32.826 1.00 87.31 347 ASN A O 1
ATOM 2852 N N . PRO A 1 348 ? 12.388 -4.369 -32.931 1.00 88.50 348 PRO A N 1
ATOM 2853 C CA . PRO A 1 348 ? 12.429 -4.815 -31.538 1.00 88.50 348 PRO A CA 1
ATOM 2854 C C . PRO A 1 348 ? 12.053 -3.734 -30.519 1.00 88.50 348 PRO A C 1
ATOM 2856 O O . PRO A 1 348 ? 11.398 -4.027 -29.521 1.00 88.50 348 PRO A O 1
ATOM 2859 N N . MET A 1 349 ? 12.425 -2.475 -30.763 1.00 88.06 349 MET A N 1
ATOM 2860 C CA . MET A 1 349 ? 12.071 -1.356 -29.886 1.00 88.06 349 MET A CA 1
ATOM 2861 C C . MET A 1 349 ? 10.602 -0.949 -30.010 1.00 88.06 349 MET A C 1
ATOM 2863 O O . MET A 1 349 ? 9.976 -0.624 -28.998 1.00 88.06 349 MET A O 1
ATOM 2867 N N . VAL A 1 350 ? 10.036 -1.005 -31.219 1.00 90.00 350 VAL A N 1
ATOM 2868 C CA . VAL A 1 350 ? 8.596 -0.790 -31.429 1.00 90.00 350 VAL A CA 1
ATOM 2869 C C . VAL A 1 350 ? 7.805 -1.876 -30.704 1.00 90.00 350 VAL A C 1
ATOM 2871 O O . VAL A 1 350 ? 6.916 -1.554 -29.926 1.00 90.00 350 VAL A O 1
ATOM 2874 N N . GLN A 1 351 ? 8.173 -3.151 -30.859 1.00 90.81 351 GLN A N 1
ATOM 2875 C CA . GLN A 1 351 ? 7.527 -4.256 -30.139 1.00 90.81 351 GLN A CA 1
ATOM 2876 C C . GLN A 1 351 ? 7.664 -4.120 -28.623 1.00 90.81 351 GLN A C 1
ATOM 2878 O O . GLN A 1 351 ? 6.697 -4.320 -27.890 1.00 90.81 351 GLN A O 1
ATOM 2883 N N . PHE A 1 352 ? 8.850 -3.746 -28.142 1.00 91.38 352 PHE A N 1
ATOM 2884 C CA . PHE A 1 352 ? 9.088 -3.561 -26.718 1.00 91.38 352 PHE A CA 1
ATOM 2885 C C . PHE A 1 352 ? 8.191 -2.471 -26.130 1.00 91.38 352 PHE A C 1
ATOM 2887 O O . PHE A 1 352 ? 7.466 -2.723 -25.171 1.00 91.38 352 PHE A O 1
ATOM 2894 N N . THR A 1 353 ? 8.189 -1.276 -26.723 1.00 90.69 353 THR A N 1
ATOM 2895 C CA . THR A 1 353 ? 7.346 -0.170 -26.245 1.00 90.69 353 THR A CA 1
ATOM 2896 C C . THR A 1 353 ? 5.861 -0.476 -26.412 1.00 90.69 353 THR A C 1
ATOM 2898 O O . THR A 1 353 ? 5.084 -0.181 -25.512 1.00 90.69 353 THR A O 1
ATOM 2901 N N . ARG A 1 354 ? 5.469 -1.165 -27.487 1.00 90.69 354 ARG A N 1
ATOM 2902 C CA . ARG A 1 354 ? 4.103 -1.659 -27.705 1.00 90.69 354 ARG A CA 1
ATOM 2903 C C . ARG A 1 354 ? 3.645 -2.599 -26.591 1.00 90.69 354 ARG A C 1
ATOM 2905 O O . ARG A 1 354 ? 2.533 -2.451 -26.091 1.00 90.69 354 ARG A O 1
ATOM 2912 N N . ASN A 1 355 ? 4.508 -3.511 -26.150 1.00 91.06 355 ASN A N 1
ATOM 2913 C CA . ASN A 1 355 ? 4.217 -4.387 -25.016 1.00 91.06 355 ASN A CA 1
ATOM 2914 C C . ASN A 1 355 ? 4.132 -3.607 -23.697 1.00 91.06 355 ASN A C 1
ATOM 2916 O O . ASN A 1 355 ? 3.289 -3.922 -22.862 1.00 91.06 355 ASN A O 1
ATOM 2920 N N . LEU A 1 356 ? 4.957 -2.568 -23.502 1.00 90.38 356 LEU A N 1
ATOM 2921 C CA . LEU A 1 356 ? 4.842 -1.701 -22.324 1.00 90.38 356 LEU A CA 1
ATOM 2922 C C . LEU A 1 356 ? 3.494 -0.978 -22.286 1.00 90.38 356 LEU A C 1
ATOM 2924 O O . LEU A 1 356 ? 2.842 -0.998 -21.243 1.00 90.38 356 LEU A O 1
ATOM 2928 N N . VAL A 1 357 ? 3.062 -0.410 -23.414 1.00 89.19 357 VAL A N 1
ATOM 2929 C CA . VAL A 1 357 ? 1.752 0.241 -23.563 1.00 89.19 357 VAL A CA 1
ATOM 2930 C C . VAL A 1 357 ? 0.620 -0.751 -23.297 1.00 89.19 357 VAL A C 1
ATOM 2932 O O . VAL A 1 357 ? -0.266 -0.462 -22.506 1.00 89.19 357 VAL A O 1
ATOM 2935 N N . GLY A 1 358 ? 0.675 -1.951 -23.884 1.00 87.31 358 GLY A N 1
ATOM 2936 C CA . GLY A 1 358 ? -0.341 -2.988 -23.661 1.00 87.31 358 GLY A CA 1
ATOM 2937 C C . GLY A 1 358 ? -0.355 -3.574 -22.242 1.00 87.31 358 GLY A C 1
ATOM 2938 O O . GLY A 1 358 ? -1.320 -4.219 -21.855 1.00 87.31 358 GLY A O 1
ATOM 2939 N N . SER A 1 359 ? 0.702 -3.360 -21.451 1.00 86.50 359 SER A N 1
ATOM 2940 C CA . SER A 1 359 ? 0.797 -3.835 -20.061 1.00 86.50 359 SER A CA 1
ATOM 2941 C C . SER A 1 359 ? 0.235 -2.858 -19.025 1.00 86.50 359 SER A C 1
ATOM 2943 O O . SER A 1 359 ? 0.375 -3.089 -17.821 1.00 86.50 359 SER A O 1
ATOM 2945 N N . VAL A 1 360 ? -0.300 -1.721 -19.467 1.00 85.25 360 VAL A N 1
ATOM 2946 C CA . VAL A 1 360 ? -0.980 -0.748 -18.613 1.00 85.25 360 VAL A CA 1
ATOM 2947 C C . VAL A 1 360 ? -2.394 -0.557 -19.139 1.00 85.25 360 VAL A C 1
ATOM 2949 O O . VAL A 1 360 ? -2.610 -0.706 -20.342 1.00 85.25 360 VAL A O 1
ATOM 2952 N N . PRO A 1 361 ? -3.358 -0.225 -18.273 1.00 80.88 361 PRO A N 1
ATOM 2953 C CA . PRO A 1 361 ? -4.689 0.139 -18.725 1.00 80.88 361 PRO A CA 1
ATOM 2954 C C . PRO A 1 361 ? -4.625 1.542 -19.344 1.00 80.88 361 PRO A C 1
ATOM 2956 O O . PRO A 1 361 ? -5.011 2.529 -18.735 1.00 80.88 361 PRO A O 1
ATOM 2959 N N . ILE A 1 362 ? -4.035 1.636 -20.541 1.00 80.62 362 ILE A N 1
ATOM 2960 C CA . ILE A 1 362 ? -3.656 2.895 -21.198 1.00 80.62 362 ILE A CA 1
ATOM 2961 C C . ILE A 1 362 ? -4.860 3.804 -21.452 1.00 80.62 362 ILE A C 1
ATOM 2963 O O . ILE A 1 362 ? -4.685 5.010 -21.547 1.00 80.62 362 ILE A O 1
ATOM 2967 N N . ASN A 1 363 ? -6.062 3.225 -21.505 1.00 77.31 363 ASN A N 1
ATOM 2968 C CA . ASN A 1 363 ? -7.299 3.945 -21.761 1.00 77.31 363 ASN A CA 1
ATOM 2969 C C . ASN A 1 363 ? -7.989 4.477 -20.494 1.00 77.31 363 ASN A C 1
ATOM 2971 O O . ASN A 1 363 ? -8.819 5.373 -20.642 1.00 77.31 363 ASN A O 1
ATOM 2975 N N . GLU A 1 364 ? -7.573 4.031 -19.296 1.00 79.75 364 GLU A N 1
ATOM 2976 C CA . GLU A 1 364 ? -8.037 4.592 -18.018 1.00 79.75 364 GLU A CA 1
ATOM 2977 C C . GLU A 1 364 ? -7.586 6.057 -17.901 1.00 79.75 364 GLU A C 1
ATOM 2979 O O . GLU A 1 364 ? -6.426 6.388 -18.169 1.00 79.75 364 GLU A O 1
ATOM 2984 N N . TYR A 1 365 ? -8.485 6.943 -17.465 1.00 73.25 365 TYR A N 1
ATOM 2985 C CA . TYR A 1 365 ? -8.277 8.400 -17.509 1.00 73.25 365 TYR A CA 1
ATOM 2986 C C . TYR A 1 365 ? -6.968 8.880 -16.848 1.00 73.25 365 TYR A C 1
ATOM 2988 O O . TYR A 1 365 ? -6.198 9.638 -17.441 1.00 73.25 365 TYR A O 1
ATOM 2996 N N . SER A 1 366 ? -6.658 8.404 -15.638 1.00 70.38 366 SER A N 1
ATOM 2997 C CA . SER A 1 366 ? -5.429 8.789 -14.917 1.00 70.38 366 SER A CA 1
ATOM 2998 C C . SER A 1 366 ? -4.149 8.299 -15.582 1.00 70.38 366 SER A C 1
ATOM 3000 O O . SER A 1 366 ? -3.086 8.911 -15.442 1.00 70.38 366 SER A O 1
ATOM 3002 N N . VAL A 1 367 ? -4.229 7.186 -16.309 1.00 78.94 367 VAL A N 1
ATOM 3003 C CA . VAL A 1 367 ? -3.118 6.685 -17.109 1.00 78.94 367 VAL A CA 1
ATOM 3004 C C . VAL A 1 367 ? -3.019 7.499 -18.395 1.00 78.94 367 VAL A C 1
ATOM 3006 O O . VAL A 1 367 ? -1.918 7.931 -18.731 1.00 78.94 367 VAL A O 1
ATOM 3009 N N . LYS A 1 368 ? -4.135 7.814 -19.065 1.00 79.75 368 LYS A N 1
ATOM 3010 C CA . LYS A 1 368 ? -4.160 8.706 -20.236 1.00 79.75 368 LYS A CA 1
ATOM 3011 C C . LYS A 1 368 ? -3.436 10.019 -19.968 1.00 79.75 368 LYS A C 1
ATOM 3013 O O . LYS A 1 368 ? -2.473 10.314 -20.675 1.00 79.75 368 LYS A O 1
ATOM 3018 N N . GLU A 1 369 ? -3.814 10.739 -18.911 1.00 74.31 369 GLU A N 1
ATOM 3019 C CA . GLU A 1 369 ? -3.188 12.011 -18.514 1.00 74.31 369 GLU A CA 1
ATOM 3020 C C . GLU A 1 369 ? -1.664 11.864 -18.365 1.00 74.31 369 GLU A C 1
ATOM 3022 O O . GLU A 1 369 ? -0.875 12.668 -18.868 1.00 74.31 369 GLU A O 1
ATOM 3027 N N . LYS A 1 370 ? -1.220 10.766 -17.742 1.00 76.69 370 LYS A N 1
ATOM 3028 C CA . LYS A 1 370 ? 0.203 10.509 -17.515 1.00 76.69 370 LYS A CA 1
ATOM 3029 C C . LYS A 1 370 ? 0.991 10.258 -18.799 1.00 76.69 370 LYS A C 1
ATOM 3031 O O . LYS A 1 370 ? 2.177 10.583 -18.859 1.00 76.69 370 LYS A O 1
ATOM 3036 N N . PHE A 1 371 ? 0.357 9.644 -19.791 1.00 80.50 371 PHE A N 1
ATOM 3037 C CA . PHE A 1 371 ? 0.964 9.328 -21.081 1.00 80.50 371 PHE A CA 1
ATOM 3038 C C . PHE A 1 371 ? 0.712 10.412 -22.130 1.00 80.50 371 PHE A C 1
ATOM 3040 O O . PHE A 1 371 ? 1.347 10.383 -23.183 1.00 80.50 371 PHE A O 1
ATOM 3047 N N . GLN A 1 372 ? -0.138 11.398 -21.852 1.00 79.38 372 GLN A N 1
ATOM 3048 C CA . GLN A 1 372 ? -0.474 12.464 -22.789 1.00 79.38 372 GLN A CA 1
ATOM 3049 C C . GLN A 1 372 ? 0.768 13.246 -23.233 1.00 79.38 372 GLN A C 1
ATOM 3051 O O . GLN A 1 372 ? 0.981 13.451 -24.426 1.00 79.38 372 GLN A O 1
ATOM 3056 N N . SER A 1 373 ? 1.674 13.566 -22.302 1.00 71.94 373 SER A N 1
ATOM 3057 C CA . SER A 1 373 ? 2.933 14.266 -22.604 1.00 71.94 373 SER A CA 1
ATOM 3058 C C . SER A 1 373 ? 3.913 13.466 -23.469 1.00 71.94 373 SER A C 1
ATOM 3060 O O . SER A 1 373 ? 4.886 14.031 -23.973 1.00 71.94 373 SER A O 1
ATOM 3062 N N . SER A 1 374 ? 3.692 12.158 -23.641 1.00 76.62 374 SER A N 1
ATOM 3063 C CA . SER A 1 374 ? 4.534 11.314 -24.494 1.00 76.62 374 SER A CA 1
ATOM 3064 C C . SER A 1 374 ? 4.237 11.474 -25.990 1.00 76.62 374 SER A C 1
ATOM 3066 O O . SER A 1 374 ? 5.069 11.084 -26.808 1.00 76.62 374 SER A O 1
ATOM 3068 N N . GLY A 1 375 ? 3.086 12.056 -26.354 1.00 78.44 375 GLY A N 1
ATOM 3069 C CA . GLY A 1 375 ? 2.632 12.175 -27.744 1.00 78.44 375 GLY A CA 1
ATOM 3070 C C . GLY A 1 375 ? 2.124 10.859 -28.342 1.00 78.44 375 GLY A C 1
ATOM 3071 O O . GLY A 1 375 ? 2.013 10.728 -29.559 1.00 78.44 375 GLY A O 1
ATOM 3072 N N . ILE A 1 376 ? 1.846 9.852 -27.504 1.00 83.56 376 ILE A N 1
ATOM 3073 C CA . ILE A 1 376 ? 1.338 8.550 -27.960 1.00 83.56 376 ILE A CA 1
ATOM 3074 C C . ILE A 1 376 ? -0.067 8.644 -28.579 1.00 83.56 376 ILE A C 1
ATOM 3076 O O . ILE A 1 376 ? -0.398 7.824 -29.426 1.00 83.56 376 ILE A O 1
ATOM 3080 N N . TYR A 1 377 ? -0.846 9.664 -28.204 1.00 82.25 377 TYR A N 1
ATOM 3081 C CA . TYR A 1 377 ? -2.196 9.937 -28.715 1.00 82.25 377 TYR A CA 1
ATOM 3082 C C . TYR A 1 377 ? -2.212 10.882 -29.936 1.00 82.25 377 TYR A C 1
ATOM 3084 O O . TYR A 1 377 ? -3.279 11.290 -30.379 1.00 82.25 377 TYR A O 1
ATOM 3092 N N . ASP A 1 378 ? -1.048 11.267 -30.478 1.00 80.62 378 ASP A N 1
ATOM 3093 C CA . ASP A 1 378 ? -0.937 12.295 -31.529 1.00 80.62 378 ASP A CA 1
ATOM 3094 C C . ASP A 1 378 ? -1.351 11.814 -32.944 1.00 80.62 378 ASP A C 1
ATOM 3096 O O . ASP A 1 378 ? -1.099 12.528 -33.919 1.00 80.62 378 ASP A O 1
ATOM 3100 N N . GLY A 1 379 ? -1.843 10.585 -33.154 1.00 79.31 379 GLY A N 1
ATOM 3101 C CA . GLY A 1 379 ? -2.083 10.032 -34.504 1.00 79.31 379 GLY A CA 1
ATOM 3102 C C . GLY A 1 379 ? -0.816 9.537 -35.211 1.00 79.31 379 GLY A C 1
ATOM 3103 O O . GLY A 1 379 ? -0.835 8.602 -36.015 1.00 79.31 379 GLY A O 1
ATOM 3104 N N . LYS A 1 380 ? 0.334 10.154 -34.905 1.00 83.62 380 LYS A N 1
ATOM 3105 C CA . LYS A 1 380 ? 1.623 9.960 -35.601 1.00 83.62 380 LYS A CA 1
ATOM 3106 C C . LYS A 1 380 ? 2.191 8.547 -35.500 1.00 83.62 380 LYS A C 1
ATOM 3108 O O . LYS A 1 380 ? 3.058 8.190 -36.302 1.00 83.62 380 LYS A O 1
ATOM 3113 N N . TYR A 1 381 ? 1.744 7.785 -34.504 1.00 86.25 381 TYR A N 1
ATOM 3114 C CA . TYR A 1 381 ? 2.257 6.461 -34.163 1.00 86.25 381 TYR A CA 1
ATOM 3115 C C . TYR A 1 381 ? 1.175 5.371 -34.211 1.00 86.25 381 TYR A C 1
ATOM 3117 O O . TYR A 1 381 ? 1.397 4.281 -33.683 1.00 86.25 381 TYR A O 1
ATOM 3125 N N . LYS A 1 382 ? 0.032 5.623 -34.869 1.00 84.81 382 LYS A N 1
ATOM 3126 C CA . LYS A 1 382 ? -1.086 4.669 -34.995 1.00 84.81 382 LYS A CA 1
ATOM 3127 C C . LYS A 1 382 ? -0.665 3.288 -35.518 1.00 84.81 382 LYS A C 1
ATOM 3129 O O . LYS A 1 382 ? -1.145 2.267 -35.041 1.00 84.81 382 LYS A O 1
ATOM 3134 N N . ASP A 1 383 ? 0.309 3.234 -36.428 1.00 85.12 383 ASP A N 1
ATOM 3135 C CA . ASP A 1 383 ? 0.813 1.972 -36.989 1.00 85.12 383 ASP A CA 1
ATOM 3136 C C . ASP A 1 383 ? 1.594 1.145 -35.952 1.00 85.12 383 ASP A C 1
ATOM 3138 O O . ASP A 1 383 ? 1.663 -0.087 -36.025 1.00 85.12 383 ASP A O 1
ATOM 3142 N N . TRP A 1 384 ? 2.186 1.816 -34.963 1.00 88.62 384 TRP A N 1
ATOM 3143 C CA . TRP A 1 384 ? 2.888 1.179 -33.853 1.00 88.62 384 TRP A CA 1
ATOM 3144 C C . TRP A 1 384 ? 1.908 0.782 -32.737 1.00 88.62 384 TRP A C 1
ATOM 3146 O O . TRP A 1 384 ? 2.037 -0.325 -32.194 1.00 88.62 384 TRP A O 1
ATOM 3156 N N . TYR A 1 385 ? 0.898 1.621 -32.461 1.00 87.88 385 TYR A N 1
ATOM 3157 C CA . TYR A 1 385 ? -0.060 1.475 -31.352 1.00 87.88 385 TYR A CA 1
ATOM 3158 C C . TYR A 1 385 ? -1.536 1.626 -31.789 1.00 87.88 385 TYR A C 1
ATOM 3160 O O . TYR A 1 385 ? -2.223 2.550 -31.358 1.00 87.88 385 TYR A O 1
ATOM 3168 N N . PRO A 1 386 ? -2.077 0.709 -32.607 1.00 83.94 386 PRO A N 1
ATOM 3169 C CA . PRO A 1 386 ? -3.373 0.916 -33.264 1.00 83.94 386 PRO A CA 1
ATOM 3170 C C . PRO A 1 386 ? -4.589 0.965 -32.323 1.00 83.94 386 PRO A C 1
ATOM 3172 O O . PRO A 1 386 ? -5.622 1.494 -32.709 1.00 83.94 386 PRO A O 1
ATOM 3175 N N . TRP A 1 387 ? -4.491 0.432 -31.101 1.00 82.88 387 TRP A N 1
ATOM 3176 C CA . TRP A 1 387 ? -5.592 0.417 -30.120 1.00 82.88 387 TRP A CA 1
ATOM 3177 C C . TRP A 1 387 ? -5.618 1.632 -29.188 1.00 82.88 387 TRP A C 1
ATOM 3179 O O . TRP A 1 387 ? -6.559 1.780 -28.419 1.00 82.88 387 TRP A O 1
ATOM 3189 N N . VAL A 1 388 ? -4.582 2.475 -29.203 1.00 81.62 388 VAL A N 1
ATOM 3190 C CA . VAL A 1 388 ? -4.505 3.637 -28.301 1.00 81.62 388 VAL A CA 1
ATOM 3191 C C . VAL A 1 388 ? -5.533 4.708 -28.691 1.00 81.62 388 VAL A C 1
ATOM 3193 O O . VAL A 1 388 ? -6.044 5.414 -27.831 1.00 81.62 388 VAL A O 1
ATOM 3196 N N . GLU A 1 389 ? -5.871 4.802 -29.979 1.00 63.31 389 GLU A N 1
ATOM 3197 C CA . GLU A 1 389 ? -6.795 5.811 -30.521 1.00 63.31 389 GLU A CA 1
ATOM 3198 C C . GLU A 1 389 ? -8.222 5.287 -30.746 1.00 63.31 389 GLU A C 1
ATOM 3200 O O . GLU A 1 389 ? -9.156 6.082 -30.829 1.00 63.31 389 GLU A O 1
ATOM 3205 N N . GLN A 1 390 ? -8.419 3.965 -30.822 1.00 55.69 390 GLN A N 1
ATOM 3206 C CA . GLN A 1 390 ? -9.736 3.373 -31.109 1.00 55.69 390 GLN A CA 1
ATOM 3207 C C . GLN A 1 390 ? -10.778 3.691 -30.021 1.00 55.69 390 GLN A C 1
ATOM 3209 O O . GLN A 1 390 ? -11.934 3.939 -30.357 1.00 55.69 390 GLN A O 1
ATOM 3214 N N . ASP A 1 391 ? -10.358 3.825 -28.760 1.00 48.81 391 ASP A N 1
ATOM 3215 C CA . ASP A 1 391 ? -11.252 4.138 -27.633 1.00 48.81 391 ASP A CA 1
ATOM 3216 C C . ASP A 1 391 ? -11.506 5.650 -27.433 1.00 48.81 391 ASP A C 1
ATOM 3218 O O . ASP A 1 391 ? -12.293 6.027 -26.575 1.00 48.81 391 ASP A O 1
ATOM 3222 N N . VAL A 1 392 ? -10.868 6.544 -28.207 1.00 43.25 392 VAL A N 1
ATOM 3223 C CA . VAL A 1 392 ? -11.090 8.011 -28.122 1.00 43.25 392 VAL A CA 1
ATOM 3224 C C . VAL A 1 392 ? -12.284 8.456 -28.978 1.00 43.25 392 VAL A C 1
ATOM 3226 O O . VAL A 1 392 ? -12.937 9.458 -28.693 1.00 43.25 392 VAL A O 1
ATOM 3229 N N . SER A 1 393 ? -12.604 7.693 -30.025 1.00 40.00 393 SER A N 1
ATOM 3230 C CA . SER A 1 393 ? -13.703 8.015 -30.946 1.00 40.00 393 SER A CA 1
ATOM 3231 C C . SER A 1 393 ? -15.107 7.785 -30.368 1.00 40.00 393 SER A C 1
ATOM 3233 O O . SER A 1 393 ? -16.074 8.276 -30.940 1.00 40.00 393 SER A O 1
ATOM 3235 N N . ALA A 1 394 ? -15.226 7.084 -29.234 1.00 39.06 394 ALA A N 1
ATOM 3236 C CA . ALA A 1 394 ? -16.504 6.876 -28.553 1.00 39.06 394 ALA A CA 1
ATOM 3237 C C . ALA A 1 394 ? -16.908 8.086 -27.684 1.00 39.06 394 ALA A C 1
ATOM 3239 O O . ALA A 1 394 ? -18.062 8.504 -27.727 1.00 39.06 394 ALA A O 1
ATOM 3240 N N . ASP A 1 395 ? -15.951 8.716 -26.992 1.00 40.00 395 ASP A N 1
ATOM 3241 C CA . ASP A 1 395 ? -16.205 9.830 -26.056 1.00 40.00 395 ASP A CA 1
ATOM 3242 C C . ASP A 1 395 ? -16.533 11.170 -26.743 1.00 40.00 395 ASP A C 1
ATOM 3244 O O . ASP A 1 395 ? -16.998 12.103 -26.100 1.00 40.00 395 ASP A O 1
ATOM 3248 N N . THR A 1 396 ? -16.297 11.295 -28.053 1.00 35.09 396 THR A N 1
ATOM 3249 C CA . THR A 1 396 ? -16.563 12.533 -28.819 1.00 35.09 396 THR A CA 1
ATOM 3250 C C . THR A 1 396 ? -17.910 12.527 -29.545 1.00 35.09 396 THR A C 1
ATOM 3252 O O . THR A 1 396 ? -18.235 13.486 -30.246 1.00 35.09 396 THR A O 1
ATOM 3255 N N . SER A 1 397 ? -18.707 11.464 -29.389 1.00 34.94 397 SER A N 1
ATOM 3256 C CA . SER A 1 397 ? -19.998 11.333 -30.076 1.00 34.94 397 SER A CA 1
ATOM 3257 C C . SER A 1 397 ? -21.194 11.939 -29.328 1.00 34.94 397 SER A C 1
ATOM 3259 O O . SER A 1 397 ? -22.204 12.214 -29.972 1.00 34.94 397 SER A O 1
ATOM 3261 N N . ASP A 1 398 ? -21.053 12.266 -28.037 1.00 34.69 398 ASP A N 1
ATOM 3262 C CA . ASP A 1 398 ? -22.151 12.804 -27.213 1.00 34.69 398 ASP A CA 1
ATOM 3263 C C . ASP A 1 398 ? -22.196 14.347 -27.126 1.00 34.69 398 ASP A C 1
ATOM 3265 O O . ASP A 1 398 ? -23.187 14.904 -26.666 1.00 34.69 398 ASP A O 1
ATOM 3269 N N . GLU A 1 399 ? -21.183 15.076 -27.616 1.00 33.66 399 GLU A N 1
ATOM 3270 C CA . GLU A 1 399 ? -21.159 16.554 -27.543 1.00 33.66 399 GLU A CA 1
ATOM 3271 C C . GLU A 1 399 ? -21.762 17.273 -28.770 1.00 33.66 399 GLU A C 1
ATOM 3273 O O . GLU A 1 399 ? -21.861 18.497 -28.773 1.00 33.66 399 GLU A O 1
ATOM 3278 N N . ASN A 1 400 ? -22.205 16.556 -29.811 1.00 30.47 400 ASN A N 1
ATOM 3279 C CA . ASN A 1 400 ? -22.661 17.177 -31.070 1.00 30.47 400 ASN A CA 1
ATOM 3280 C C . ASN A 1 400 ? -24.164 17.055 -31.376 1.00 30.47 400 ASN A C 1
ATOM 3282 O O . ASN A 1 400 ? -24.582 17.352 -32.496 1.00 30.47 400 ASN A O 1
ATOM 3286 N N . SER A 1 401 ? -25.004 16.672 -30.412 1.00 32.34 401 SER A N 1
ATOM 3287 C CA . SER A 1 401 ? -26.459 16.601 -30.615 1.00 32.34 401 SER A CA 1
ATOM 3288 C C . SER A 1 401 ? -27.250 17.579 -29.750 1.00 32.34 401 SER A C 1
ATOM 3290 O O . SER A 1 401 ? -28.281 17.202 -29.216 1.00 32.34 401 SER A O 1
ATOM 3292 N N . GLU A 1 402 ? -26.809 18.830 -29.611 1.00 33.56 402 GLU A N 1
ATOM 3293 C CA . GLU A 1 402 ? -27.643 19.888 -29.018 1.00 33.56 402 GLU A CA 1
ATOM 3294 C C . GLU A 1 402 ? -27.212 21.288 -29.504 1.00 33.56 402 GLU A C 1
ATOM 3296 O O . GLU A 1 402 ? -26.655 22.096 -28.775 1.00 33.56 402 GLU A O 1
ATOM 3301 N N . SER A 1 403 ? -27.429 21.591 -30.789 1.00 33.75 403 SER A N 1
ATOM 3302 C CA . SER A 1 403 ? -27.715 22.967 -31.247 1.00 33.75 403 SER A CA 1
ATOM 3303 C C . SER A 1 403 ? -28.132 22.990 -32.719 1.00 33.75 403 SER A C 1
ATOM 3305 O O . SER A 1 403 ? -27.359 23.256 -33.632 1.00 33.75 403 SER A O 1
ATOM 3307 N N . SER A 1 404 ? -29.409 22.728 -32.973 1.00 33.56 404 SER A N 1
ATOM 3308 C CA . SER A 1 404 ? -30.077 23.311 -34.139 1.00 33.56 404 SER A CA 1
ATOM 3309 C C . SER A 1 404 ? -31.564 23.419 -33.849 1.00 33.56 404 SER A C 1
ATOM 3311 O O . SER A 1 404 ? -32.323 22.496 -34.104 1.00 33.56 404 SER A O 1
ATOM 3313 N N . ASN A 1 405 ? -31.960 24.535 -33.236 1.00 32.56 405 ASN A N 1
ATOM 3314 C CA . ASN A 1 405 ? -33.309 25.087 -33.335 1.00 32.56 405 ASN A CA 1
ATOM 3315 C C . ASN A 1 405 ? -33.340 26.483 -32.713 1.00 32.56 405 ASN A C 1
ATOM 3317 O O . ASN A 1 405 ? -33.528 26.611 -31.510 1.00 32.56 405 ASN A O 1
ATOM 3321 N N . SER A 1 406 ? -33.157 27.497 -33.554 1.00 32.09 406 SER A N 1
ATOM 3322 C CA . SER A 1 406 ? -33.959 28.727 -33.609 1.00 32.09 406 SER A CA 1
ATOM 3323 C C . SER A 1 406 ? -33.171 29.758 -34.406 1.00 32.09 406 SER A C 1
ATOM 3325 O O . SER A 1 406 ? -32.061 30.100 -34.020 1.00 32.09 406 SER A O 1
ATOM 3327 N N . ASP A 1 407 ? -33.710 30.172 -35.549 1.00 30.34 407 ASP A N 1
ATOM 3328 C CA . ASP A 1 407 ? -33.915 31.590 -35.860 1.00 30.34 407 ASP A CA 1
ATOM 3329 C C . ASP A 1 407 ? -34.564 31.697 -37.242 1.00 30.34 407 ASP A C 1
ATOM 3331 O O . ASP A 1 407 ? -33.946 31.496 -38.289 1.00 30.34 407 ASP A O 1
ATOM 3335 N N . SER A 1 408 ? -35.862 31.986 -37.214 1.00 33.31 408 SER A N 1
ATOM 3336 C CA . SER A 1 408 ? -36.618 32.521 -38.337 1.00 33.31 408 SER A CA 1
ATOM 3337 C C . SER A 1 408 ? -37.618 33.535 -37.786 1.00 33.31 408 SER A C 1
ATOM 3339 O O . SER A 1 408 ? -38.693 33.147 -37.329 1.00 33.31 408 SER A O 1
ATOM 3341 N N . GLU A 1 409 ? -37.232 34.807 -37.840 1.00 35.88 409 GLU A N 1
ATOM 3342 C CA . GLU A 1 409 ? -38.101 35.952 -38.138 1.00 35.88 409 GLU A CA 1
ATOM 3343 C C . GLU A 1 409 ? -37.417 36.814 -39.202 1.00 35.88 409 GLU A C 1
ATOM 3345 O O . GLU A 1 409 ? -36.186 37.030 -39.086 1.00 35.88 409 GLU A O 1
#